Protein AF-0000000076551358 (afdb_homodimer)

InterPro domains:
  IPR003738 SOS response associated peptidase (SRAP) [PF02586] (1-193)
  IPR003738 SOS response associated peptidase (SRAP) [PTHR13604] (1-184)
  IPR036590 SOS response associated peptidase-like [G3DSA:3.90.1680.10] (1-202)
  IPR036590 SOS response associated peptidase-like [SSF143081] (2-194)

Secondary structure (DSSP, 8-state):
----EEE---HHHHHHHTT--S--TT-----EEEE-SSSEEEEEEE-TTS-EEEEEEEESEEEPPEEE-EEESTTTTTSHHHHHHHHH-EEEEEESEEEEE---SSS-PPEEEEE-TT-SSEEEEEEEEEEE-TTS-EEEEEEEEEE---HHHHTT-S-EE-EE-GGGHHHHHS--SS--GGG-PPPPGGG-EEEEE------------/----EEE---HHHHHHHTT--S--TT-----EEEE-SSSEEEEEEE-TTS-EEEEEEEESEEEPPEEE-EEESTTTTTSHHHHHHHHH-EEEEEESEEEEE---SSSSPPEEEEE-TT-SSEEEEEEEEEEE-TTS-EEEEEEEEEE---HHHHTT-S-EE-EE-GGGHHHHHS--SS--GGG-PPPPGGG-EEEEE------------

Structure (mmCIF, N/CA/C/O backbone):
data_AF-0000000076551358-model_v1
#
loop_
_entity.id
_entity.type
_entity.pdbx_description
1 polymer 'Abasic site processing protein'
#
loop_
_atom_site.group_PDB
_atom_site.id
_atom_site.type_symbol
_atom_site.label_atom_id
_atom_site.label_alt_id
_atom_site.label_comp_id
_atom_site.label_asym_id
_atom_site.label_entity_id
_atom_site.label_seq_id
_atom_site.pdbx_PDB_ins_code
_atom_site.Cartn_x
_atom_site.Cartn_y
_atom_site.Cartn_z
_atom_site.occupancy
_atom_site.B_iso_or_equiv
_atom_site.auth_seq_id
_atom_site.auth_comp_id
_atom_site.auth_asym_id
_atom_site.auth_atom_id
_atom_site.pdbx_PDB_model_num
ATOM 1 N N . MET A 1 1 ? -0.892 -8.273 -16.625 1 73.19 1 MET A N 1
ATOM 2 C CA . MET A 1 1 ? -0.91 -9.125 -15.438 1 73.19 1 MET A CA 1
ATOM 3 C C . MET A 1 1 ? -1.566 -10.469 -15.734 1 73.19 1 MET A C 1
ATOM 5 O O . MET A 1 1 ? -2.592 -10.523 -16.422 1 73.19 1 MET A O 1
ATOM 9 N N . CYS A 1 2 ? -0.805 -11.523 -15.5 1 85.31 2 CYS A N 1
ATOM 10 C CA . CYS A 1 2 ? -1.393 -12.844 -15.695 1 85.31 2 CYS A CA 1
ATOM 11 C C . CYS A 1 2 ? -2.547 -13.078 -14.734 1 85.31 2 CYS A C 1
ATOM 13 O O . CYS A 1 2 ? -2.332 -13.25 -13.531 1 85.31 2 CYS A O 1
ATOM 15 N N . GLY A 1 3 ? -3.76 -12.945 -15.273 1 94.19 3 GLY A N 1
ATOM 16 C CA . GLY A 1 3 ? -4.91 -13.047 -14.391 1 94.19 3 GLY A CA 1
ATOM 17 C C . GLY A 1 3 ? -5.852 -14.172 -14.766 1 94.19 3 GLY A C 1
ATOM 18 O O . GLY A 1 3 ? -6.977 -14.25 -14.258 1 94.19 3 GLY A O 1
ATOM 19 N N . ARG A 1 4 ? -5.441 -15.016 -15.727 1 96.62 4 ARG A N 1
ATOM 20 C CA . ARG A 1 4 ? -6.289 -16.109 -16.188 1 96.62 4 ARG A CA 1
ATOM 21 C C . ARG A 1 4 ? -5.449 -17.25 -16.75 1 96.62 4 ARG A C 1
ATOM 23 O O . ARG A 1 4 ? -4.516 -17.016 -17.531 1 96.62 4 ARG A O 1
ATOM 30 N N . TYR A 1 5 ? -5.746 -18.484 -16.344 1 97.94 5 TYR A N 1
ATOM 31 C CA . TYR A 1 5 ? -5.016 -19.609 -16.922 1 97.94 5 TYR A CA 1
ATOM 32 C C . TYR A 1 5 ? -5.871 -20.875 -16.906 1 97.94 5 TYR A C 1
ATOM 34 O O . TYR A 1 5 ? -6.996 -20.875 -16.406 1 97.94 5 TYR A O 1
ATOM 42 N N . ARG A 1 6 ? -5.422 -21.797 -17.641 1 97.81 6 ARG A N 1
ATOM 43 C CA . ARG A 1 6 ? -6.047 -23.109 -17.766 1 97.81 6 ARG A CA 1
ATOM 44 C C . ARG A 1 6 ? -5.184 -24.203 -17.141 1 97.81 6 ARG A C 1
ATOM 46 O O . ARG A 1 6 ? -3.959 -24.172 -17.266 1 97.81 6 ARG A O 1
ATOM 53 N N . ARG A 1 7 ? -5.816 -25.078 -16.484 1 97.62 7 ARG A N 1
ATOM 54 C CA . ARG A 1 7 ? -5.18 -26.266 -15.938 1 97.62 7 ARG A CA 1
ATOM 55 C C . ARG A 1 7 ? -6.016 -27.516 -16.219 1 97.62 7 ARG A C 1
ATOM 57 O O . ARG A 1 7 ? -6.996 -27.781 -15.523 1 97.62 7 ARG A O 1
ATOM 64 N N . ARG A 1 8 ? -5.609 -28.266 -17.109 1 95.75 8 ARG A N 1
ATOM 65 C CA . ARG A 1 8 ? -6.305 -29.5 -17.469 1 95.75 8 ARG A CA 1
ATOM 66 C C . ARG A 1 8 ? -5.602 -30.719 -16.891 1 95.75 8 ARG A C 1
ATOM 68 O O . ARG A 1 8 ? -6.203 -31.781 -16.766 1 95.75 8 ARG A O 1
ATOM 75 N N . SER A 1 9 ? -4.402 -30.547 -16.594 1 94.69 9 SER A N 1
ATOM 76 C CA . SER A 1 9 ? -3.615 -31.641 -16.016 1 94.69 9 SER A CA 1
ATOM 77 C C . SER A 1 9 ? -4.16 -32.062 -14.664 1 94.69 9 SER A C 1
ATOM 79 O O . SER A 1 9 ? -4.535 -31.219 -13.844 1 94.69 9 SER A O 1
ATOM 81 N N . ASP A 1 10 ? -4.273 -33.344 -14.461 1 90.25 10 ASP A N 1
ATOM 82 C CA . ASP A 1 10 ? -4.766 -33.844 -13.18 1 90.25 10 ASP A CA 1
ATOM 83 C C . ASP A 1 10 ? -3.627 -33.969 -12.172 1 90.25 10 ASP A C 1
ATOM 85 O O . ASP A 1 10 ? -2.486 -33.594 -12.461 1 90.25 10 ASP A O 1
ATOM 89 N N . LYS A 1 11 ? -3.979 -34.5 -10.992 1 90.69 11 LYS A N 1
ATOM 90 C CA . LYS A 1 11 ? -3.018 -34.562 -9.891 1 90.69 11 LYS A CA 1
ATOM 91 C C . LYS A 1 11 ? -1.837 -35.469 -10.234 1 90.69 11 LYS A C 1
ATOM 93 O O . LYS A 1 11 ? -0.705 -35.219 -9.82 1 90.69 11 LYS A O 1
ATOM 98 N N . GLN A 1 12 ? -2.088 -36.531 -10.938 1 90.31 12 GLN A N 1
ATOM 99 C CA . GLN A 1 12 ? -1.005 -37.469 -11.297 1 90.31 12 GLN A CA 1
ATOM 100 C C . GLN A 1 12 ? -0.031 -36.812 -12.266 1 90.31 12 GLN A C 1
ATOM 102 O O . GLN A 1 12 ? 1.186 -36.906 -12.102 1 90.31 12 GLN A O 1
ATOM 107 N N . ARG A 1 13 ? -0.586 -36.188 -13.266 1 93.56 13 ARG A N 1
ATOM 108 C CA . ARG A 1 13 ? 0.252 -35.5 -14.25 1 93.56 13 ARG A CA 1
ATOM 109 C C . ARG A 1 13 ? 1.062 -34.406 -13.594 1 93.56 13 ARG A C 1
ATOM 111 O O . ARG A 1 13 ? 2.242 -34.219 -13.906 1 93.56 13 ARG A O 1
ATOM 118 N N . ILE A 1 14 ? 0.472 -33.656 -12.758 1 94.94 14 ILE A N 1
ATOM 119 C CA . ILE A 1 14 ? 1.146 -32.594 -12.047 1 94.94 14 ILE A CA 1
ATOM 120 C C . ILE A 1 14 ? 2.268 -33.156 -11.188 1 94.94 14 ILE A C 1
ATOM 122 O O . ILE A 1 14 ? 3.383 -32.656 -11.172 1 94.94 14 ILE A O 1
ATOM 126 N N . ALA A 1 15 ? 1.987 -34.25 -10.461 1 93.44 15 ALA A N 1
ATOM 127 C CA . ALA A 1 15 ? 2.998 -34.875 -9.617 1 93.44 15 ALA A CA 1
ATOM 128 C C . ALA A 1 15 ? 4.199 -35.312 -10.445 1 93.44 15 ALA A C 1
ATOM 130 O O . ALA A 1 15 ? 5.348 -35.156 -10.023 1 93.44 15 ALA A O 1
ATOM 131 N N . GLU A 1 16 ? 3.926 -35.875 -11.555 1 93.94 16 GLU A N 1
ATOM 132 C CA . GLU A 1 16 ? 4.992 -36.344 -12.438 1 93.94 16 GLU A CA 1
ATOM 133 C C . GLU A 1 16 ? 5.801 -35.188 -13 1 93.94 16 GLU A C 1
ATOM 135 O O . GLU A 1 16 ? 7.031 -35.219 -12.977 1 93.94 16 GLU A O 1
ATOM 140 N N . ALA A 1 17 ? 5.164 -34.219 -13.445 1 95.62 17 ALA A N 1
ATOM 141 C CA . ALA A 1 17 ? 5.809 -33.094 -14.109 1 95.62 17 ALA A CA 1
ATOM 142 C C . ALA A 1 17 ? 6.73 -32.344 -13.148 1 95.62 17 ALA A C 1
ATOM 144 O O . ALA A 1 17 ? 7.793 -31.859 -13.547 1 95.62 17 ALA A O 1
ATOM 145 N N . PHE A 1 18 ? 6.309 -32.281 -11.891 1 96.69 18 PHE A N 1
ATOM 146 C CA . PHE A 1 18 ? 7.043 -31.422 -10.969 1 96.69 18 PHE A CA 1
ATOM 147 C C . PHE A 1 18 ? 7.688 -32.25 -9.859 1 96.69 18 PHE A C 1
ATOM 149 O O . PHE A 1 18 ? 8.102 -31.703 -8.836 1 96.69 18 PHE A O 1
ATOM 156 N N . GLN A 1 19 ? 7.688 -33.531 -10.039 1 93.06 19 GLN A N 1
ATOM 157 C CA . GLN A 1 19 ? 8.406 -34.469 -9.18 1 93.06 19 GLN A CA 1
ATOM 158 C C . GLN A 1 19 ? 7.945 -34.375 -7.73 1 93.06 19 GLN A C 1
ATOM 160 O O . GLN A 1 19 ? 8.766 -34.219 -6.82 1 93.06 19 GLN A O 1
ATOM 165 N N . VAL A 1 20 ? 6.66 -34.344 -7.602 1 92.62 20 VAL A N 1
ATOM 166 C CA . VAL A 1 20 ? 6.059 -34.312 -6.273 1 92.62 20 VAL A CA 1
ATOM 167 C C . VAL A 1 20 ? 6.129 -35.688 -5.625 1 92.62 20 VAL A C 1
ATOM 169 O O . VAL A 1 20 ? 5.809 -36.688 -6.262 1 92.62 20 VAL A O 1
ATOM 172 N N . ARG A 1 21 ? 6.477 -35.75 -4.41 1 79.25 21 ARG A N 1
ATOM 173 C CA . ARG A 1 21 ? 6.715 -37 -3.715 1 79.25 21 ARG A CA 1
ATOM 174 C C . ARG A 1 21 ? 5.637 -37.281 -2.67 1 79.25 21 ARG A C 1
ATOM 176 O O . ARG A 1 21 ? 5.492 -38.406 -2.189 1 79.25 21 ARG A O 1
ATOM 183 N N . ALA A 1 22 ? 4.844 -36.219 -2.35 1 68.88 22 ALA A N 1
ATOM 184 C CA . ALA A 1 22 ? 3.977 -36.406 -1.186 1 68.88 22 ALA A CA 1
ATOM 185 C C . ALA A 1 22 ? 2.605 -35.781 -1.434 1 68.88 22 ALA A C 1
ATOM 187 O O . ALA A 1 22 ? 2.453 -34.906 -2.307 1 68.88 22 ALA A O 1
ATOM 188 N N . ASN A 1 23 ? 1.59 -36.219 -0.643 1 67.94 23 ASN A N 1
ATOM 189 C CA . ASN A 1 23 ? 0.281 -35.625 -0.383 1 67.94 23 ASN A CA 1
ATOM 190 C C . ASN A 1 23 ? -0.599 -35.656 -1.629 1 67.94 23 ASN A C 1
ATOM 192 O O . ASN A 1 23 ? -1.36 -34.719 -1.87 1 67.94 23 ASN A O 1
ATOM 196 N N . LEU A 1 24 ? -0.446 -36.625 -2.496 1 77 24 LEU A N 1
ATOM 197 C CA . LEU A 1 24 ? -1.26 -36.656 -3.707 1 77 24 LEU A CA 1
ATOM 198 C C . LEU A 1 24 ? -2.633 -37.25 -3.424 1 77 24 LEU A C 1
ATOM 200 O O . LEU A 1 24 ? -3.629 -36.844 -4.027 1 77 24 LEU A O 1
ATOM 204 N N . ASP A 1 25 ? -2.633 -38.094 -2.502 1 76.69 25 ASP A N 1
ATOM 205 C CA . ASP A 1 25 ? -3.848 -38.875 -2.271 1 76.69 25 ASP A CA 1
ATOM 206 C C . ASP A 1 25 ? -4.969 -38 -1.727 1 76.69 25 ASP A C 1
ATOM 208 O O . ASP A 1 25 ? -6.141 -38.188 -2.059 1 76.69 25 ASP A O 1
ATOM 212 N N . ASP A 1 26 ? -4.664 -37.031 -0.968 1 77.88 26 ASP A N 1
ATOM 213 C CA . ASP A 1 26 ? -5.684 -36.219 -0.303 1 77.88 26 ASP A CA 1
ATOM 214 C C . ASP A 1 26 ? -6.078 -35 -1.16 1 77.88 26 ASP A C 1
ATOM 216 O O . ASP A 1 26 ? -6.977 -34.25 -0.793 1 77.88 26 ASP A O 1
ATOM 220 N N . LEU A 1 27 ? -5.5 -34.969 -2.254 1 83.69 27 LEU A N 1
ATOM 221 C CA . LEU A 1 27 ? -5.746 -33.812 -3.096 1 83.69 27 LEU A CA 1
ATOM 222 C C . LEU A 1 27 ? -6.832 -34.094 -4.125 1 83.69 27 LEU A C 1
ATOM 224 O O . LEU A 1 27 ? -6.801 -35.125 -4.793 1 83.69 27 LEU A O 1
ATOM 228 N N . ASN A 1 28 ? -7.867 -33.188 -4.078 1 84.25 28 ASN A N 1
ATOM 229 C CA . ASN A 1 28 ? -8.938 -33.312 -5.062 1 84.25 28 ASN A CA 1
ATOM 230 C C . ASN A 1 28 ? -9.188 -31.984 -5.777 1 84.25 28 ASN A C 1
ATOM 232 O O . ASN A 1 28 ? -9.539 -31 -5.145 1 84.25 28 ASN A O 1
ATOM 236 N N . PHE A 1 29 ? -8.875 -32.062 -7.027 1 87.81 29 PHE A N 1
ATOM 237 C CA . PHE A 1 29 ? -9.227 -30.938 -7.895 1 87.81 29 PHE A CA 1
ATOM 238 C C . PHE A 1 29 ? -9.484 -31.422 -9.32 1 87.81 29 PHE A C 1
ATOM 240 O O . PHE A 1 29 ? -8.945 -32.438 -9.742 1 87.81 29 PHE A O 1
ATOM 247 N N . SER A 1 30 ? -10.336 -30.719 -9.977 1 89.19 30 SER A N 1
ATOM 248 C CA . SER A 1 30 ? -10.703 -31.062 -11.352 1 89.19 30 SER A CA 1
ATOM 249 C C . SER A 1 30 ? -10.039 -30.109 -12.344 1 89.19 30 SER A C 1
ATOM 251 O O . SER A 1 30 ? -9.531 -29.062 -11.961 1 89.19 30 SER A O 1
ATOM 253 N N . ALA A 1 31 ? -10.07 -30.688 -13.586 1 92.88 31 ALA A N 1
ATOM 254 C CA . ALA A 1 31 ? -9.617 -29.812 -14.672 1 92.88 31 ALA A CA 1
ATOM 255 C C . ALA A 1 31 ? -10.43 -28.531 -14.727 1 92.88 31 ALA A C 1
ATOM 257 O O . ALA A 1 31 ? -11.641 -28.547 -14.523 1 92.88 31 ALA A O 1
ATOM 258 N N . GLU A 1 32 ? -9.734 -27.438 -14.914 1 95.38 32 GLU A N 1
ATOM 259 C CA . GLU A 1 32 ? -10.391 -26.141 -15.047 1 95.38 32 GLU A CA 1
ATOM 260 C C . GLU A 1 32 ? -9.867 -25.375 -16.266 1 95.38 32 GLU A C 1
ATOM 262 O O . GLU A 1 32 ? -8.656 -25.203 -16.406 1 95.38 32 GLU A O 1
ATOM 267 N N . ASP A 1 33 ? -10.805 -24.891 -17.062 1 94.69 33 ASP A N 1
ATOM 268 C CA . ASP A 1 33 ? -10.438 -24.266 -18.328 1 94.69 33 ASP A CA 1
ATOM 269 C C . ASP A 1 33 ? -10.312 -22.75 -18.172 1 94.69 33 ASP A C 1
ATOM 271 O O . ASP A 1 33 ? -9.766 -22.078 -19.062 1 94.69 33 ASP A O 1
ATOM 275 N N . ASP A 1 34 ? -10.805 -22.266 -17.125 1 95.31 34 ASP A N 1
ATOM 276 C CA . ASP A 1 34 ? -10.867 -20.812 -16.938 1 95.31 34 ASP A CA 1
ATOM 277 C C . ASP A 1 34 ? -10.664 -20.438 -15.469 1 95.31 34 ASP A C 1
ATOM 279 O O . ASP A 1 34 ? -11.617 -20.109 -14.766 1 95.31 34 ASP A O 1
ATOM 283 N N . ILE A 1 35 ? -9.438 -20.469 -15.125 1 97.56 35 ILE A N 1
ATOM 284 C CA . ILE A 1 35 ? -9.094 -20.203 -13.727 1 97.56 35 ILE A CA 1
ATOM 285 C C . ILE A 1 35 ? -8.812 -18.719 -13.539 1 97.56 35 ILE A C 1
ATOM 287 O O . ILE A 1 35 ? -8.07 -18.109 -14.32 1 97.56 35 ILE A O 1
ATOM 291 N N . THR A 1 36 ? -9.406 -18.109 -12.516 1 97.88 36 THR A N 1
ATOM 292 C CA . THR A 1 36 ? -9.258 -16.688 -12.211 1 97.88 36 THR A CA 1
ATOM 293 C C . THR A 1 36 ? -8.695 -16.5 -10.805 1 97.88 36 THR A C 1
ATOM 295 O O . THR A 1 36 ? -8.797 -17.391 -9.961 1 97.88 36 THR A O 1
ATOM 298 N N . PRO A 1 37 ? -8.055 -15.352 -10.578 1 97.75 37 PRO A N 1
ATOM 299 C CA . PRO A 1 37 ? -7.727 -15.023 -9.195 1 97.75 37 PRO A CA 1
ATOM 300 C C . PRO A 1 37 ? -8.938 -15.102 -8.266 1 97.75 37 PRO A C 1
ATOM 302 O O . PRO A 1 37 ? -10.07 -14.93 -8.711 1 97.75 37 PRO A O 1
ATOM 305 N N . GLY A 1 38 ? -8.656 -15.328 -6.992 1 96.5 38 GLY A N 1
ATOM 306 C CA . GLY A 1 38 ? -9.75 -15.453 -6.039 1 96.5 38 GLY A CA 1
ATOM 307 C C . GLY A 1 38 ? -10.273 -16.859 -5.914 1 96.5 38 GLY A C 1
ATOM 308 O O . GLY A 1 38 ? -11.406 -17.078 -5.469 1 96.5 38 GLY A O 1
ATOM 309 N N . SER A 1 39 ? -9.57 -17.797 -6.391 1 96.69 39 SER A N 1
ATOM 310 C CA . SER A 1 39 ? -9.93 -19.219 -6.289 1 96.69 39 SER A CA 1
ATOM 311 C C . SER A 1 39 ? -8.789 -20.031 -5.684 1 96.69 39 SER A C 1
ATOM 313 O O . SER A 1 39 ? -7.645 -19.578 -5.66 1 96.69 39 SER A O 1
ATOM 315 N N . PHE A 1 40 ? -9.125 -21.219 -5.156 1 96.75 40 PHE A N 1
ATOM 316 C CA . PHE A 1 40 ? -8.117 -22.141 -4.656 1 96.75 40 PHE A CA 1
ATOM 317 C C . PHE A 1 40 ? -7.59 -23.031 -5.781 1 96.75 40 PHE A C 1
ATOM 319 O O . PHE A 1 40 ? -8.375 -23.609 -6.539 1 96.75 40 PHE A O 1
ATOM 326 N N . GLN A 1 41 ? -6.312 -23.078 -5.859 1 97.31 41 GLN A N 1
ATOM 327 C CA . GLN A 1 41 ? -5.684 -23.859 -6.918 1 97.31 41 GLN A CA 1
ATOM 328 C C . GLN A 1 41 ? -4.543 -24.719 -6.371 1 97.31 41 GLN A C 1
ATOM 330 O O . GLN A 1 41 ? -3.93 -24.375 -5.359 1 97.31 41 GLN A O 1
ATOM 335 N N . PRO A 1 42 ? -4.281 -25.875 -7.02 1 96.94 42 PRO A N 1
ATOM 336 C CA . PRO A 1 42 ? -3.137 -26.672 -6.57 1 96.94 42 PRO A CA 1
ATOM 337 C C . PRO A 1 42 ? -1.801 -25.969 -6.812 1 96.94 42 PRO A C 1
ATOM 339 O O . PRO A 1 42 ? -1.551 -25.469 -7.914 1 96.94 42 PRO A O 1
ATOM 342 N N . VAL A 1 43 ? -0.949 -25.922 -5.793 1 97.81 43 VAL A N 1
ATOM 343 C CA . VAL A 1 43 ? 0.359 -25.266 -5.812 1 97.81 43 VAL A CA 1
ATOM 344 C C . VAL A 1 43 ? 1.426 -26.25 -5.324 1 97.81 43 VAL A C 1
ATOM 346 O O . VAL A 1 43 ? 1.229 -26.938 -4.324 1 97.81 43 VAL A O 1
ATOM 349 N N . VAL A 1 44 ? 2.459 -26.375 -6.074 1 97.75 44 VAL A N 1
ATOM 350 C CA . VAL A 1 44 ? 3.588 -27.203 -5.676 1 97.75 44 VAL A CA 1
ATOM 351 C C . VAL A 1 44 ? 4.547 -26.391 -4.809 1 97.75 44 VAL A C 1
ATOM 353 O O . VAL A 1 44 ? 4.965 -25.297 -5.191 1 97.75 44 VAL A O 1
ATOM 356 N N . PHE A 1 45 ? 4.887 -26.859 -3.682 1 97.06 45 PHE A N 1
ATOM 357 C CA . PHE A 1 45 ? 5.734 -26.156 -2.729 1 97.06 45 PHE A CA 1
ATOM 358 C C . PHE A 1 45 ? 6.574 -27.141 -1.919 1 97.06 45 PHE A C 1
ATOM 360 O O . PHE A 1 45 ? 6.426 -28.344 -2.064 1 97.06 45 PHE A O 1
ATOM 367 N N . THR A 1 46 ? 7.52 -26.594 -1.146 1 95.56 46 THR A N 1
ATOM 368 C CA . THR A 1 46 ? 8.289 -27.422 -0.218 1 95.56 46 THR A CA 1
ATOM 369 C C . THR A 1 46 ? 7.633 -27.438 1.159 1 95.56 46 THR A C 1
ATOM 371 O O . THR A 1 46 ? 7.438 -26.391 1.776 1 95.56 46 THR A O 1
ATOM 374 N N . ASN A 1 47 ? 7.305 -28.625 1.595 1 92.94 47 ASN A N 1
ATOM 375 C CA . ASN A 1 47 ? 6.664 -28.734 2.902 1 92.94 47 ASN A CA 1
ATOM 376 C C . ASN A 1 47 ? 7.684 -28.656 4.035 1 92.94 47 ASN A C 1
ATOM 378 O O . ASN A 1 47 ? 8.875 -28.453 3.791 1 92.94 47 ASN A O 1
ATOM 382 N N . ASP A 1 48 ? 7.23 -28.797 5.242 1 90.94 48 ASP A N 1
ATOM 383 C CA . ASP A 1 48 ? 8.078 -28.641 6.422 1 90.94 48 ASP A CA 1
ATOM 384 C C . ASP A 1 48 ? 9.164 -29.703 6.469 1 90.94 48 ASP A C 1
ATOM 386 O O . ASP A 1 48 ? 10.211 -29.516 7.09 1 90.94 48 ASP A O 1
ATOM 390 N N . GLU A 1 49 ? 8.93 -30.859 5.82 1 90.12 49 GLU A N 1
ATOM 391 C CA . GLU A 1 49 ? 9.883 -31.953 5.809 1 90.12 49 GLU A CA 1
ATOM 392 C C . GLU A 1 49 ? 10.914 -31.766 4.699 1 90.12 49 GLU A C 1
ATOM 394 O O . GLU A 1 49 ? 11.852 -32.562 4.582 1 90.12 49 GLU A O 1
ATOM 399 N N . GLY A 1 50 ? 10.734 -30.797 3.891 1 91 50 GLY A N 1
ATOM 400 C CA . GLY A 1 50 ? 11.68 -30.516 2.822 1 91 50 GLY A CA 1
ATOM 401 C C . GLY A 1 50 ? 11.32 -31.188 1.516 1 91 50 GLY A C 1
ATOM 402 O O . GLY A 1 50 ? 12.102 -31.156 0.56 1 91 50 GLY A O 1
ATOM 403 N N . ASP A 1 51 ? 10.117 -31.828 1.496 1 92.56 51 ASP A N 1
ATOM 404 C CA . ASP A 1 51 ? 9.68 -32.531 0.296 1 92.56 51 ASP A CA 1
ATOM 405 C C . ASP A 1 51 ? 8.773 -31.656 -0.557 1 92.56 51 ASP A C 1
ATOM 407 O O . ASP A 1 51 ? 8.008 -30.844 -0.027 1 92.56 51 ASP A O 1
ATOM 411 N N . ARG A 1 52 ? 8.875 -31.891 -1.857 1 94.44 52 ARG A N 1
ATOM 412 C CA . ARG A 1 52 ? 7.895 -31.25 -2.732 1 94.44 52 ARG A CA 1
ATOM 413 C C . ARG A 1 52 ? 6.504 -31.828 -2.512 1 94.44 52 ARG A C 1
ATOM 415 O O . ARG A 1 52 ? 6.328 -33.062 -2.479 1 94.44 52 ARG A O 1
ATOM 422 N N . SER A 1 53 ? 5.648 -30.969 -2.314 1 94.88 53 SER A N 1
ATOM 423 C CA . SER A 1 53 ? 4.262 -31.328 -2.047 1 94.88 53 SER A CA 1
ATOM 424 C C . SER A 1 53 ? 3.301 -30.438 -2.816 1 94.88 53 SER A C 1
ATOM 426 O O . SER A 1 53 ? 3.727 -29.469 -3.465 1 94.88 53 SER A O 1
ATOM 428 N N . VAL A 1 54 ? 2.002 -30.875 -2.854 1 95.62 54 VAL A N 1
ATOM 429 C CA . VAL A 1 54 ? 0.96 -30.078 -3.49 1 95.62 54 VAL A CA 1
ATOM 430 C C . VAL A 1 54 ? -0.136 -29.75 -2.477 1 95.62 54 VAL A C 1
ATOM 432 O O . VAL A 1 54 ? -0.538 -30.625 -1.692 1 95.62 54 VAL A O 1
ATOM 435 N N . GLU A 1 55 ? -0.562 -28.547 -2.467 1 94.81 55 GLU A N 1
ATOM 436 C CA . GLU A 1 55 ? -1.688 -28.109 -1.648 1 94.81 55 GLU A CA 1
ATOM 437 C C . GLU A 1 55 ? -2.521 -27.062 -2.373 1 94.81 55 GLU A C 1
ATOM 439 O O . GLU A 1 55 ? -2.014 -26.344 -3.244 1 94.81 55 GLU A O 1
ATOM 444 N N . LEU A 1 56 ? -3.801 -27.094 -2.021 1 96.19 56 LEU A N 1
ATOM 445 C CA . LEU A 1 56 ? -4.641 -26.031 -2.547 1 96.19 56 LEU A CA 1
ATOM 446 C C . LEU A 1 56 ? -4.371 -24.719 -1.819 1 96.19 56 LEU A C 1
ATOM 448 O O . LEU A 1 56 ? -4.406 -24.672 -0.588 1 96.19 56 LEU A O 1
ATOM 452 N N . MET A 1 57 ? -4.035 -23.688 -2.578 1 97.62 57 MET A N 1
ATOM 453 C CA . MET A 1 57 ? -3.793 -22.359 -2.02 1 97.62 57 MET A CA 1
ATOM 454 C C . MET A 1 57 ? -4.656 -21.312 -2.711 1 97.62 57 MET A C 1
ATOM 456 O O . MET A 1 57 ? -5.012 -21.469 -3.881 1 97.62 57 MET A O 1
ATOM 460 N N . TYR A 1 58 ? -5.023 -20.328 -1.918 1 98 58 TYR A N 1
ATOM 461 C CA . TYR A 1 58 ? -5.805 -19.219 -2.451 1 98 58 TYR A CA 1
ATOM 462 C C . TYR A 1 58 ? -4.953 -18.328 -3.344 1 98 58 TYR A C 1
ATOM 464 O O . TYR A 1 58 ? -3.889 -17.875 -2.93 1 98 58 TYR A O 1
ATOM 472 N N . TRP A 1 59 ? -5.438 -18.094 -4.531 1 98.5 59 TRP A N 1
ATOM 473 C CA . TRP A 1 59 ? -4.684 -17.266 -5.465 1 98.5 59 TRP A CA 1
ATOM 474 C C . TRP A 1 59 ? -5.098 -15.797 -5.344 1 98.5 59 TRP A C 1
ATOM 476 O O . TRP A 1 59 ? -6.133 -15.391 -5.883 1 98.5 59 TRP A O 1
ATOM 486 N N . GLY A 1 60 ? -4.188 -15.039 -4.715 1 97.75 60 GLY A N 1
ATOM 487 C CA . GLY A 1 60 ? -4.441 -13.617 -4.578 1 97.75 60 GLY A CA 1
ATOM 488 C C . GLY A 1 60 ? -4.398 -13.133 -3.139 1 97.75 60 GLY A C 1
ATOM 489 O O . GLY A 1 60 ? -4.965 -13.773 -2.25 1 97.75 60 GLY A O 1
ATOM 490 N N . PHE A 1 61 ? -3.748 -12.102 -2.869 1 96.38 61 PHE A N 1
ATOM 491 C CA . PHE A 1 61 ? -3.607 -11.461 -1.565 1 96.38 61 PHE A CA 1
ATOM 492 C C . PHE A 1 61 ? -4.539 -10.266 -1.446 1 96.38 61 PHE A C 1
ATOM 494 O O . PHE A 1 61 ? -4.523 -9.367 -2.297 1 96.38 61 PHE A O 1
ATOM 501 N N . THR A 1 62 ? -5.262 -10.25 -0.393 1 94.62 62 THR A N 1
ATOM 502 C CA . THR A 1 62 ? -6.047 -9.062 -0.07 1 94.62 62 THR A CA 1
ATOM 503 C C . THR A 1 62 ? -5.387 -8.258 1.048 1 94.62 62 THR A C 1
ATOM 505 O O . THR A 1 62 ? -5.223 -8.758 2.162 1 94.62 62 THR A O 1
ATOM 508 N N . PHE A 1 63 ? -5.047 -7.105 0.699 1 92.06 63 PHE A N 1
ATOM 509 C CA . PHE A 1 63 ? -4.477 -6.207 1.696 1 92.06 63 PHE A CA 1
ATOM 510 C C . PHE A 1 63 ? -5.559 -5.32 2.307 1 92.06 63 PHE A C 1
ATOM 512 O O . PHE A 1 63 ? -6.445 -4.844 1.599 1 92.06 63 PHE A O 1
ATOM 519 N N . PRO A 1 64 ? -5.492 -5.18 3.586 1 88.5 64 PRO A N 1
ATOM 520 C CA . PRO A 1 64 ? -6.527 -4.383 4.254 1 88.5 64 PRO A CA 1
ATOM 521 C C . PRO A 1 64 ? -6.473 -2.906 3.869 1 88.5 64 PRO A C 1
ATOM 523 O O . PRO A 1 64 ? -5.465 -2.439 3.33 1 88.5 64 PRO A O 1
ATOM 526 N N . GLN A 1 65 ? -7.652 -2.33 4.121 1 90.38 65 GLN A N 1
ATOM 527 C CA . GLN A 1 65 ? -7.691 -0.875 4.02 1 90.38 65 GLN A CA 1
ATOM 528 C C . GLN A 1 65 ? -6.672 -0.231 4.957 1 90.38 65 GLN A C 1
ATOM 530 O O . GLN A 1 65 ? -6.477 -0.694 6.082 1 90.38 65 GLN A O 1
ATOM 535 N N . ARG A 1 66 ? -6.047 0.789 4.449 1 91.06 66 ARG A N 1
ATOM 536 C CA . ARG A 1 66 ? -5.051 1.484 5.258 1 91.06 66 ARG A CA 1
ATOM 537 C C . ARG A 1 66 ? -5.438 2.945 5.469 1 91.06 66 ARG A C 1
ATOM 539 O O . ARG A 1 66 ? -5.879 3.615 4.531 1 91.06 66 ARG A O 1
ATOM 546 N N . PHE A 1 67 ? -5.387 3.359 6.676 1 94.06 67 PHE A N 1
ATOM 547 C CA . PHE A 1 67 ? -5.57 4.754 7.051 1 94.06 67 PHE A CA 1
ATOM 548 C C . PHE A 1 67 ? -4.254 5.375 7.5 1 94.06 67 PHE A C 1
ATOM 550 O O . PHE A 1 67 ? -3.615 4.879 8.43 1 94.06 67 PHE A O 1
ATOM 557 N N . THR A 1 68 ? -3.781 6.348 6.734 1 95.12 68 THR A N 1
ATOM 558 C CA . THR A 1 68 ? -2.543 7.023 7.109 1 95.12 68 THR A CA 1
ATOM 559 C C . THR A 1 68 ? -2.76 8.531 7.219 1 95.12 68 THR A C 1
ATOM 561 O O . THR A 1 68 ? -3.482 9.117 6.414 1 95.12 68 THR A O 1
ATOM 564 N N . PHE A 1 69 ? -2.162 9.086 8.258 1 97.69 69 PHE A N 1
ATOM 565 C CA . PHE A 1 69 ? -2.369 10.5 8.516 1 97.69 69 PHE A CA 1
ATOM 566 C C . PHE A 1 69 ? -1.037 11.234 8.609 1 97.69 69 PHE A C 1
ATOM 568 O O . PHE A 1 69 ? -1.005 12.453 8.812 1 97.69 69 PHE A O 1
ATOM 575 N N . ASN A 1 70 ? 0.019 10.539 8.484 1 97.25 70 ASN A N 1
ATOM 576 C CA . ASN A 1 70 ? 1.372 11.078 8.406 1 97.25 70 ASN A CA 1
ATOM 577 C C . ASN A 1 70 ? 2.098 10.594 7.156 1 97.25 70 ASN A C 1
ATOM 579 O O . ASN A 1 70 ? 1.783 9.523 6.625 1 97.25 70 ASN A O 1
ATOM 583 N N . THR A 1 71 ? 2.945 11.375 6.652 1 96.38 71 THR A N 1
ATOM 584 C CA . THR A 1 71 ? 3.879 11 5.594 1 96.38 71 THR A CA 1
ATOM 585 C C . THR A 1 71 ? 5.316 11.289 6.012 1 96.38 71 THR A C 1
ATOM 587 O O . THR A 1 71 ? 5.594 12.32 6.629 1 96.38 71 THR A O 1
ATOM 590 N N . ARG A 1 72 ? 6.191 10.359 5.684 1 94.94 72 ARG A N 1
ATOM 591 C CA . ARG A 1 72 ? 7.586 10.5 6.098 1 94.94 72 ARG A CA 1
ATOM 592 C C . ARG A 1 72 ? 8.352 11.414 5.145 1 94.94 72 ARG A C 1
ATOM 594 O O . ARG A 1 72 ? 8.188 11.328 3.928 1 94.94 72 ARG A O 1
ATOM 601 N N . SER A 1 73 ? 9.133 12.18 5.781 1 95.5 73 SER A N 1
ATOM 602 C CA . SER A 1 73 ? 10.008 13.016 4.965 1 95.5 73 SER A CA 1
ATOM 603 C C . SER A 1 73 ? 11.047 12.172 4.227 1 95.5 73 SER A C 1
ATOM 605 O O . SER A 1 73 ? 11.461 12.516 3.119 1 95.5 73 SER A O 1
ATOM 607 N N . ASP A 1 74 ? 11.367 11.016 4.914 1 89.69 74 ASP A N 1
ATOM 608 C CA . ASP A 1 74 ? 12.336 10.102 4.328 1 89.69 74 ASP A CA 1
ATOM 609 C C . ASP A 1 74 ? 11.789 9.453 3.057 1 89.69 74 ASP A C 1
ATOM 611 O O . ASP A 1 74 ? 10.82 8.695 3.109 1 89.69 74 ASP A O 1
ATOM 615 N N . GLY A 1 75 ? 12.211 9.914 1.905 1 85.81 75 GLY A N 1
ATOM 616 C CA . GLY A 1 75 ? 11.781 9.297 0.659 1 85.81 75 GLY A CA 1
ATOM 617 C C . GLY A 1 75 ? 10.477 9.867 0.129 1 85.81 75 GLY A C 1
ATOM 618 O O . GLY A 1 75 ? 9.758 9.195 -0.614 1 85.81 75 GLY A O 1
ATOM 619 N N . ILE A 1 76 ? 10.039 10.992 0.619 1 93 76 ILE A N 1
ATOM 620 C CA . ILE A 1 76 ? 8.766 11.586 0.234 1 93 76 ILE A CA 1
ATOM 621 C C . ILE A 1 76 ? 8.703 11.734 -1.284 1 93 76 ILE A C 1
ATOM 623 O O . ILE A 1 76 ? 7.617 11.727 -1.87 1 93 76 ILE A O 1
ATOM 627 N N . LEU A 1 77 ? 9.82 11.711 -1.947 1 91.75 77 LEU A N 1
ATOM 628 C CA . LEU A 1 77 ? 9.852 11.859 -3.398 1 91.75 77 LEU A CA 1
ATOM 629 C C . LEU A 1 77 ? 9.812 10.5 -4.086 1 91.75 77 LEU A C 1
ATOM 631 O O . LEU A 1 77 ? 9.758 10.422 -5.316 1 91.75 77 LEU A O 1
ATOM 635 N N . LYS A 1 78 ? 9.758 9.398 -3.35 1 85.31 78 LYS A N 1
ATOM 636 C CA . LYS A 1 78 ? 9.82 8.047 -3.914 1 85.31 78 LYS A CA 1
ATOM 637 C C . LYS A 1 78 ? 8.422 7.488 -4.152 1 85.31 78 LYS A C 1
ATOM 639 O O . LYS A 1 78 ? 8.258 6.516 -4.895 1 85.31 78 LYS A O 1
ATOM 644 N N . THR A 1 79 ? 7.465 7.949 -3.523 1 78.62 79 THR A N 1
ATOM 645 C CA . THR A 1 79 ? 6.105 7.449 -3.666 1 78.62 79 THR A CA 1
ATOM 646 C C . THR A 1 79 ? 5.273 8.383 -4.539 1 78.62 79 THR A C 1
ATOM 648 O O . THR A 1 79 ? 5.359 9.609 -4.406 1 78.62 79 THR A O 1
ATOM 651 N N . GLY A 1 80 ? 4.465 7.832 -5.402 1 84.19 80 GLY A N 1
ATOM 652 C CA . GLY A 1 80 ? 3.768 8.641 -6.391 1 84.19 80 GLY A CA 1
ATOM 653 C C . GLY A 1 80 ? 2.838 9.664 -5.77 1 84.19 80 GLY A C 1
ATOM 654 O O . GLY A 1 80 ? 2.906 10.852 -6.098 1 84.19 80 GLY A O 1
ATOM 655 N N . LEU A 1 81 ? 1.994 9.258 -4.816 1 88.75 81 LEU A N 1
ATOM 656 C CA . LEU A 1 81 ? 1.039 10.18 -4.207 1 88.75 81 LEU A CA 1
ATOM 657 C C . LEU A 1 81 ? 1.76 11.266 -3.416 1 88.75 81 LEU A C 1
ATOM 659 O O . LEU A 1 81 ? 1.489 12.453 -3.598 1 88.75 81 LEU A O 1
ATOM 663 N N . TRP A 1 82 ? 2.707 10.898 -2.562 1 94.44 82 TRP A N 1
ATOM 664 C CA . TRP A 1 82 ? 3.357 11.844 -1.659 1 94.44 82 TRP A CA 1
ATOM 665 C C . TRP A 1 82 ? 4.32 12.75 -2.418 1 94.44 82 TRP A C 1
ATOM 667 O O . TRP A 1 82 ? 4.465 13.93 -2.092 1 94.44 82 TRP A O 1
ATOM 677 N N . LYS A 1 83 ? 4.902 12.18 -3.449 1 94.06 83 LYS A N 1
ATOM 678 C CA . LYS A 1 83 ? 5.766 13 -4.293 1 94.06 83 LYS A CA 1
ATOM 679 C C . LYS A 1 83 ? 4.98 14.133 -4.945 1 94.06 83 LYS A C 1
ATOM 681 O O . LYS A 1 83 ? 5.336 15.305 -4.805 1 94.06 83 LYS A O 1
ATOM 686 N N . THR A 1 84 ? 3.914 13.773 -5.617 1 94.25 84 THR A N 1
ATOM 687 C CA . THR A 1 84 ? 3.121 14.766 -6.336 1 94.25 84 THR A CA 1
ATOM 688 C C . THR A 1 84 ? 2.514 15.781 -5.371 1 94.25 84 THR A C 1
ATOM 690 O O . THR A 1 84 ? 2.535 16.984 -5.629 1 94.25 84 THR A O 1
ATOM 693 N N . SER A 1 85 ? 1.957 15.297 -4.262 1 95.56 85 SER A N 1
ATOM 694 C CA . SER A 1 85 ? 1.356 16.172 -3.266 1 95.56 85 SER A CA 1
ATOM 695 C C . SER A 1 85 ? 2.391 17.141 -2.684 1 95.56 85 SER A C 1
ATOM 697 O O . SER A 1 85 ? 2.117 18.328 -2.525 1 95.56 85 SER A O 1
ATOM 699 N N . PHE A 1 86 ? 3.578 16.641 -2.402 1 96.44 86 PHE A N 1
ATOM 700 C CA . PHE A 1 86 ? 4.629 17.484 -1.836 1 96.44 86 PHE A CA 1
ATOM 701 C C . PHE A 1 86 ? 5.09 18.531 -2.844 1 96.44 86 PHE A C 1
ATOM 703 O O . PHE A 1 86 ? 5.312 19.688 -2.484 1 96.44 86 PHE A O 1
ATOM 710 N N . GLU A 1 87 ? 5.184 18.094 -4.012 1 95 87 GLU A N 1
ATOM 711 C CA . GLU A 1 87 ? 5.672 19 -5.055 1 95 87 GLU A CA 1
ATOM 712 C C . GLU A 1 87 ? 4.668 20.109 -5.34 1 95 87 GLU A C 1
ATOM 714 O O . GLU A 1 87 ? 5.055 21.25 -5.605 1 95 87 GLU A O 1
ATOM 719 N N . GLU A 1 88 ? 3.412 19.875 -5.168 1 94.31 88 GLU A N 1
ATOM 720 C CA . GLU A 1 88 ? 2.428 20.812 -5.711 1 94.31 88 GLU A CA 1
ATOM 721 C C . GLU A 1 88 ? 1.512 21.344 -4.613 1 94.31 88 GLU A C 1
ATOM 723 O O . GLU A 1 88 ? 0.848 22.375 -4.797 1 94.31 88 GLU A O 1
ATOM 728 N N . ARG A 1 89 ? 1.467 20.672 -3.482 1 96.75 89 ARG A N 1
ATOM 729 C CA . ARG A 1 89 ? 0.395 20.969 -2.537 1 96.75 89 ARG A CA 1
ATOM 730 C C . ARG A 1 89 ? 0.91 20.953 -1.102 1 96.75 89 ARG A C 1
ATOM 732 O O . ARG A 1 89 ? 0.306 20.328 -0.229 1 96.75 89 ARG A O 1
ATOM 739 N N . ARG A 1 90 ? 2.018 21.578 -0.957 1 97.94 90 ARG A N 1
ATOM 740 C CA . ARG A 1 90 ? 2.512 21.797 0.4 1 97.94 90 ARG A CA 1
ATOM 741 C C . ARG A 1 90 ? 1.561 22.688 1.195 1 97.94 90 ARG A C 1
ATOM 743 O O . ARG A 1 90 ? 0.942 23.594 0.64 1 97.94 90 ARG A O 1
ATOM 750 N N . CYS A 1 91 ? 1.433 22.391 2.5 1 98.62 91 CYS A N 1
ATOM 751 C CA . CYS A 1 91 ? 0.539 23.156 3.361 1 98.62 91 CYS A CA 1
ATOM 752 C C . CYS A 1 91 ? 1.062 23.188 4.793 1 98.62 91 CYS A C 1
ATOM 754 O O . CYS A 1 91 ? 2.133 22.656 5.082 1 98.62 91 CYS A O 1
ATOM 756 N N . ILE A 1 92 ? 0.389 23.953 5.625 1 98.62 92 ILE A N 1
ATOM 757 C CA . ILE A 1 92 ? 0.695 24.047 7.047 1 98.62 92 ILE A CA 1
ATOM 758 C C . ILE A 1 92 ? -0.535 23.656 7.867 1 98.62 92 ILE A C 1
ATOM 760 O O . ILE A 1 92 ? -1.643 24.125 7.59 1 98.62 92 ILE A O 1
ATOM 764 N N . VAL A 1 93 ? -0.34 22.797 8.781 1 98.69 93 VAL A N 1
ATOM 765 C CA . VAL A 1 93 ? -1.343 22.484 9.797 1 98.69 93 VAL A CA 1
ATOM 766 C C . VAL A 1 93 ? -1.026 23.25 11.078 1 98.69 93 VAL A C 1
ATOM 768 O O . VAL A 1 93 ? -0.056 22.922 11.773 1 98.69 93 VAL A O 1
ATOM 771 N N . PRO A 1 94 ? -1.864 24.188 11.438 1 98.44 94 PRO A N 1
ATOM 772 C CA . PRO A 1 94 ? -1.596 24.984 12.641 1 98.44 94 PRO A CA 1
ATOM 773 C C . PRO A 1 94 ? -1.802 24.188 13.93 1 98.44 94 PRO A C 1
ATOM 775 O O . PRO A 1 94 ? -2.836 23.531 14.102 1 98.44 94 PRO A O 1
ATOM 778 N N . ALA A 1 95 ? -0.875 24.297 14.82 1 98.44 95 ALA A N 1
ATOM 779 C CA . ALA A 1 95 ? -0.966 23.609 16.109 1 98.44 95 ALA A CA 1
ATOM 780 C C . ALA A 1 95 ? -0.394 24.453 17.234 1 98.44 95 ALA A C 1
ATOM 782 O O . ALA A 1 95 ? 0.559 25.203 17.031 1 98.44 95 ALA A O 1
ATOM 783 N N . ASP A 1 96 ? -0.971 24.297 18.391 1 98.44 96 ASP A N 1
ATOM 784 C CA . ASP A 1 96 ? -0.435 24.953 19.578 1 98.44 96 ASP A CA 1
ATOM 785 C C . ASP A 1 96 ? 0.396 23.984 20.422 1 98.44 96 ASP A C 1
ATOM 787 O O . ASP A 1 96 ? 1.223 24.406 21.234 1 98.44 96 ASP A O 1
ATOM 791 N N . SER A 1 97 ? 0.17 22.797 20.328 1 98.19 97 SER A N 1
ATOM 792 C CA . SER A 1 97 ? 0.975 21.719 20.891 1 98.19 97 SER A CA 1
ATOM 793 C C . SER A 1 97 ? 0.639 20.391 20.219 1 98.19 97 SER A C 1
ATOM 795 O O . SER A 1 97 ? -0.327 20.297 19.453 1 98.19 97 SER A O 1
ATOM 797 N N . PHE A 1 98 ? 1.513 19.422 20.359 1 98.19 98 PHE A N 1
ATOM 798 C CA . PHE A 1 98 ? 1.182 18.047 19.984 1 98.19 98 PHE A CA 1
ATOM 799 C C . PHE A 1 98 ? 1.53 17.078 21.109 1 98.19 98 PHE A C 1
ATOM 801 O O . PHE A 1 98 ? 2.189 17.453 22.078 1 98.19 98 PHE A O 1
ATOM 808 N N . PHE A 1 99 ? 0.971 15.883 20.984 1 96.75 99 PHE A N 1
ATOM 809 C CA . PHE A 1 99 ? 1.088 14.906 22.047 1 96.75 99 PHE A CA 1
ATOM 810 C C . PHE A 1 99 ? 1.714 13.609 21.531 1 96.75 99 PHE A C 1
ATOM 812 O O . PHE A 1 99 ? 1.488 13.219 20.391 1 96.75 99 PHE A O 1
ATOM 819 N N . GLU A 1 100 ? 2.471 13.016 22.328 1 94.75 100 GLU A N 1
ATOM 820 C CA . GLU A 1 100 ? 3.051 11.711 22.047 1 94.75 100 GLU A CA 1
ATOM 821 C C . GLU A 1 100 ? 3.096 10.836 23.297 1 94.75 100 GLU A C 1
ATOM 823 O O . GLU A 1 100 ? 3.258 11.344 24.406 1 94.75 100 GLU A O 1
ATOM 828 N N . TRP A 1 101 ? 2.908 9.57 23.062 1 90.69 101 TRP A N 1
ATOM 829 C CA . TRP A 1 101 ? 3.002 8.586 24.125 1 90.69 101 TRP A CA 1
ATOM 830 C C . TRP A 1 101 ? 4.312 7.809 24.031 1 90.69 101 TRP A C 1
ATOM 832 O O . TRP A 1 101 ? 4.754 7.453 22.938 1 90.69 101 TRP A O 1
ATOM 842 N N . LYS A 1 102 ? 4.926 7.668 25.125 1 84.88 102 LYS A N 1
ATOM 843 C CA . LYS A 1 102 ? 6.105 6.809 25.156 1 84.88 102 LYS A CA 1
ATOM 844 C C . LYS A 1 102 ? 5.711 5.336 25.188 1 84.88 102 LYS A C 1
ATOM 846 O O . LYS A 1 102 ? 4.938 4.91 26.047 1 84.88 102 LYS A O 1
ATOM 851 N N . ARG A 1 103 ? 6.078 4.832 24.031 1 71.31 103 ARG A N 1
ATOM 852 C CA . ARG A 1 103 ? 5.758 3.408 24 1 71.31 103 ARG A CA 1
ATOM 853 C C . ARG A 1 103 ? 6.621 2.619 24.969 1 71.31 103 ARG A C 1
ATOM 855 O O . ARG A 1 103 ? 7.84 2.529 24.797 1 71.31 103 ARG A O 1
ATOM 862 N N . LEU A 1 104 ? 5.949 2.338 26.125 1 67.44 104 LEU A N 1
ATOM 863 C CA . LEU A 1 104 ? 6.586 1.456 27.094 1 67.44 104 LEU A CA 1
ATOM 864 C C . LEU A 1 104 ? 5.949 0.071 27.078 1 67.44 104 LEU A C 1
ATOM 866 O O . LEU A 1 104 ? 4.871 -0.111 26.516 1 67.44 104 LEU A O 1
ATOM 870 N N . HIS A 1 105 ? 6.664 -1.156 27.109 1 59.03 105 HIS A N 1
ATOM 871 C CA . HIS A 1 105 ? 6.117 -2.506 27.172 1 59.03 105 HIS A CA 1
ATOM 872 C C . HIS A 1 105 ? 4.996 -2.592 28.203 1 59.03 105 HIS A C 1
ATOM 874 O O . HIS A 1 105 ? 4.504 -3.682 28.516 1 59.03 105 HIS A O 1
ATOM 880 N N . LYS A 1 106 ? 4.504 -1.462 28.656 1 62.66 106 LYS A N 1
ATOM 881 C CA . LYS A 1 106 ? 3.488 -1.596 29.688 1 62.66 106 LYS A CA 1
ATOM 882 C C . LYS A 1 106 ? 2.193 -0.895 29.281 1 62.66 106 LYS A C 1
ATOM 884 O O . LYS A 1 106 ? 2.176 -0.112 28.344 1 62.66 106 LYS A O 1
ATOM 889 N N . LYS A 1 107 ? 0.953 -1.209 29.75 1 60.31 107 LYS A N 1
ATOM 890 C CA . LYS A 1 107 ? -0.428 -0.799 29.516 1 60.31 107 LYS A CA 1
ATOM 891 C C . LYS A 1 107 ? -0.603 0.7 29.734 1 60.31 107 LYS A C 1
ATOM 893 O O . LYS A 1 107 ? -1.479 1.324 29.125 1 60.31 107 LYS A O 1
ATOM 898 N N . ASN A 1 108 ? 0.223 1.381 30.406 1 69.62 108 ASN A N 1
ATOM 899 C CA . ASN A 1 108 ? 0.009 2.787 30.75 1 69.62 108 ASN A CA 1
ATOM 900 C C . ASN A 1 108 ? 1.155 3.66 30.25 1 69.62 108 ASN A C 1
ATOM 902 O O . ASN A 1 108 ? 1.936 4.184 31.047 1 69.62 108 ASN A O 1
ATOM 906 N N . ASN A 1 109 ? 1.053 3.967 28.922 1 81.12 109 ASN A N 1
ATOM 907 C CA . ASN A 1 109 ? 2.148 4.738 28.359 1 81.12 109 ASN A CA 1
ATOM 908 C C . ASN A 1 109 ? 2.029 6.223 28.688 1 81.12 109 ASN A C 1
ATOM 910 O O . ASN A 1 109 ? 0.951 6.805 28.578 1 81.12 109 ASN A O 1
ATOM 914 N N . PRO A 1 110 ? 3.016 6.809 29.359 1 87.88 110 PRO A N 1
ATOM 915 C CA . PRO A 1 110 ? 3.01 8.234 29.703 1 87.88 110 PRO A CA 1
ATOM 916 C C . PRO A 1 110 ? 2.746 9.133 28.484 1 87.88 110 PRO A C 1
ATOM 918 O O . PRO A 1 110 ? 3.297 8.898 27.406 1 87.88 110 PRO A O 1
ATOM 921 N N . LYS A 1 111 ? 1.883 10.078 28.781 1 92.06 111 LYS A N 1
ATOM 922 C CA . LYS A 1 111 ? 1.534 11.062 27.766 1 92.06 111 LYS A CA 1
ATOM 923 C C . LYS A 1 111 ? 2.35 12.344 27.922 1 92.06 111 LYS A C 1
ATOM 925 O O . LYS A 1 111 ? 2.432 12.898 29.016 1 92.06 111 LYS A O 1
ATOM 930 N N . TYR A 1 112 ? 2.934 12.781 26.859 1 95.5 112 TYR A N 1
ATOM 931 C CA . TYR A 1 112 ? 3.717 14.008 26.859 1 95.5 112 TYR A CA 1
ATOM 932 C C . TYR A 1 112 ? 3.084 15.062 25.953 1 95.5 112 TYR A C 1
ATOM 934 O O . TYR A 1 112 ? 2.574 14.742 24.875 1 95.5 112 TYR A O 1
ATOM 942 N N . GLU A 1 113 ? 3.094 16.266 26.438 1 97 113 GLU A N 1
ATOM 943 C CA . GLU A 1 113 ? 2.748 17.422 25.609 1 97 113 GLU A CA 1
ATOM 944 C C . GLU A 1 113 ? 3.998 18.156 25.141 1 97 113 GLU A C 1
ATOM 946 O O . GLU A 1 113 ? 4.875 18.469 25.938 1 97 113 GLU A O 1
ATOM 951 N N . ILE A 1 114 ? 4.109 18.406 23.891 1 97.81 114 ILE A N 1
ATOM 952 C CA . ILE A 1 114 ? 5.254 19.094 23.297 1 97.81 114 ILE A CA 1
ATOM 953 C C . ILE A 1 114 ? 4.816 20.453 22.75 1 97.81 114 ILE A C 1
ATOM 955 O O . ILE A 1 114 ? 3.871 20.531 21.969 1 97.81 114 ILE A O 1
ATOM 959 N N . THR A 1 115 ? 5.438 21.5 23.188 1 98.06 115 THR A N 1
ATOM 960 C CA . THR A 1 115 ? 5.18 22.859 22.719 1 98.06 115 THR A CA 1
ATOM 961 C C . THR A 1 115 ? 6.449 23.5 22.156 1 98.06 115 THR A C 1
ATOM 963 O O . THR A 1 115 ? 7.555 22.984 22.375 1 98.06 115 THR A O 1
ATOM 966 N N . ILE A 1 116 ? 6.262 24.469 21.281 1 98 116 ILE A N 1
ATOM 967 C CA . ILE A 1 116 ? 7.332 25.328 20.781 1 98 116 ILE A CA 1
ATOM 968 C C . ILE A 1 116 ? 7.168 26.734 21.328 1 98 116 ILE A C 1
ATOM 970 O O . ILE A 1 116 ? 6.512 27.578 20.703 1 98 116 ILE A O 1
ATOM 974 N N . PRO A 1 117 ? 7.82 26.969 22.406 1 96.88 117 PRO A N 1
ATOM 975 C CA . PRO A 1 117 ? 7.594 28.25 23.094 1 96.88 117 PRO A CA 1
ATOM 976 C C . PRO A 1 117 ? 7.82 29.453 22.172 1 96.88 117 PRO A C 1
ATOM 978 O O . PRO A 1 117 ? 8.836 29.531 21.484 1 96.88 117 PRO A O 1
ATOM 981 N N . GLY A 1 118 ? 6.82 30.328 22.188 1 94.81 118 GLY A N 1
ATOM 982 C CA . GLY A 1 118 ? 6.93 31.562 21.422 1 94.81 118 GLY A CA 1
ATOM 983 C C . GLY A 1 118 ? 6.43 31.438 20 1 94.81 118 GLY A C 1
ATOM 984 O O . GLY A 1 118 ? 6.441 32.406 19.25 1 94.81 118 GLY A O 1
ATOM 985 N N . ARG A 1 119 ? 6.02 30.328 19.609 1 93.69 119 ARG A N 1
ATOM 986 C CA . ARG A 1 119 ? 5.609 30.109 18.234 1 93.69 119 ARG A CA 1
ATOM 987 C C . ARG A 1 119 ? 4.176 29.594 18.156 1 93.69 119 ARG A C 1
ATOM 989 O O . ARG A 1 119 ? 3.797 28.953 17.188 1 93.69 119 ARG A O 1
ATOM 996 N N . GLU A 1 120 ? 3.295 29.875 19.078 1 93.81 120 GLU A N 1
ATOM 997 C CA . GLU A 1 120 ? 1.911 29.406 19.078 1 93.81 120 GLU A CA 1
ATOM 998 C C . GLU A 1 120 ? 1.021 30.312 18.234 1 93.81 120 GLU A C 1
ATOM 1000 O O . GLU A 1 120 ? 0.928 31.516 18.5 1 93.81 120 GLU A O 1
ATOM 1005 N N . PRO A 1 121 ? 0.342 29.797 17.266 1 97.69 121 PRO A N 1
ATOM 1006 C CA . PRO A 1 121 ? 0.486 28.438 16.75 1 97.69 121 PRO A CA 1
ATOM 1007 C C . PRO A 1 121 ? 1.764 28.25 15.938 1 97.69 121 PRO A C 1
ATOM 1009 O O . PRO A 1 121 ? 2.258 29.203 15.328 1 97.69 121 PRO A O 1
ATOM 1012 N N . PHE A 1 122 ? 2.303 27.062 16.031 1 98.38 122 PHE A N 1
ATOM 1013 C CA . PHE A 1 122 ? 3.428 26.719 15.172 1 98.38 122 PHE A CA 1
ATOM 1014 C C . PHE A 1 122 ? 2.959 25.922 13.961 1 98.38 122 PHE A C 1
ATOM 1016 O O . PHE A 1 122 ? 1.794 25.531 13.883 1 98.38 122 PHE A O 1
ATOM 1023 N N . ALA A 1 123 ? 3.873 25.812 13 1 98.69 123 ALA A N 1
ATOM 1024 C CA . ALA A 1 123 ? 3.561 25.266 11.688 1 98.69 123 ALA A CA 1
ATOM 1025 C C . ALA A 1 123 ? 3.982 23.797 11.586 1 98.69 123 ALA A C 1
ATOM 1027 O O . ALA A 1 123 ? 5.168 23.5 11.43 1 98.69 123 ALA A O 1
ATOM 1028 N N . LEU A 1 124 ? 3.029 22.906 11.617 1 98.75 124 LEU A N 1
ATOM 1029 C CA . LEU A 1 124 ? 3.309 21.562 11.164 1 98.75 124 LEU A CA 1
ATOM 1030 C C . LEU A 1 124 ? 3.322 21.484 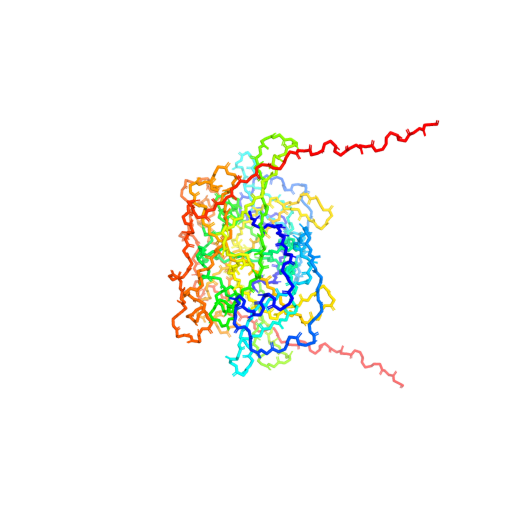9.641 1 98.75 124 LEU A C 1
ATOM 1032 O O . LEU A 1 124 ? 2.354 21.875 8.992 1 98.75 124 LEU A O 1
ATOM 1036 N N . ALA A 1 125 ? 4.418 20.984 9.125 1 98.75 125 ALA A N 1
ATOM 1037 C CA . ALA A 1 125 ? 4.504 20.797 7.684 1 98.75 125 ALA A CA 1
ATOM 1038 C C . ALA A 1 125 ? 3.539 19.719 7.211 1 98.75 125 ALA A C 1
ATOM 1040 O O . ALA A 1 125 ? 3.422 18.672 7.848 1 98.75 125 ALA A O 1
ATOM 1041 N N . GLY A 1 126 ? 2.83 20 6.129 1 98.62 126 GLY A N 1
ATOM 1042 C CA . GLY A 1 126 ? 1.911 19.016 5.578 1 98.62 126 GLY A CA 1
ATOM 1043 C C . GLY A 1 126 ? 1.849 19.047 4.062 1 98.62 126 GLY A C 1
ATOM 1044 O O . GLY A 1 126 ? 2.48 19.891 3.426 1 98.62 126 GLY A O 1
ATOM 1045 N N . THR A 1 127 ? 1.181 18.109 3.537 1 98.19 127 THR A N 1
ATOM 1046 C CA . THR A 1 127 ? 0.79 18.031 2.135 1 98.19 127 THR A CA 1
ATOM 1047 C C . THR A 1 127 ? -0.65 17.547 1.998 1 98.19 127 THR A C 1
ATOM 1049 O O . THR A 1 127 ? -1.15 16.828 2.861 1 98.19 127 THR A O 1
ATOM 1052 N N . TRP A 1 128 ? -1.273 18.062 0.979 1 98.25 128 TRP A N 1
ATOM 1053 C CA . TRP A 1 128 ? -2.686 17.719 0.844 1 98.25 128 TRP A CA 1
ATOM 1054 C C . TRP A 1 128 ? -3.008 17.297 -0.585 1 98.25 128 TRP A C 1
ATOM 1056 O O . TRP A 1 128 ? -2.199 17.484 -1.495 1 98.25 128 TRP A O 1
ATOM 1066 N N . SER A 1 129 ? -4.078 16.578 -0.766 1 97.69 129 SER A N 1
ATOM 1067 C CA . SER A 1 129 ? -4.613 16.125 -2.049 1 97.69 129 SER A CA 1
ATOM 1068 C C . SER A 1 129 ? -6.117 15.898 -1.975 1 97.69 129 SER A C 1
ATOM 1070 O O . SER A 1 129 ? -6.664 15.68 -0.892 1 97.69 129 SER A O 1
ATOM 1072 N N . MET A 1 130 ? -6.723 16.141 -3.135 1 97.19 130 MET A N 1
ATOM 1073 C CA . MET A 1 130 ? -8.086 15.617 -3.213 1 97.19 130 MET A CA 1
ATOM 1074 C C . MET A 1 130 ? -8.086 14.094 -3.143 1 97.19 130 MET A C 1
ATOM 1076 O O . MET A 1 130 ? -7.32 13.438 -3.854 1 97.19 130 MET A O 1
ATOM 1080 N N . TRP A 1 131 ? -8.914 13.594 -2.225 1 96.19 131 TRP A N 1
ATOM 1081 C CA . TRP A 1 131 ? -8.93 12.148 -2.02 1 96.19 131 TRP A CA 1
ATOM 1082 C C . TRP A 1 131 ? -10.352 11.633 -1.831 1 96.19 131 TRP A C 1
ATOM 1084 O O . TRP A 1 131 ? -11.195 12.32 -1.249 1 96.19 131 TRP A O 1
ATOM 1094 N N . LYS A 1 132 ? -10.523 10.461 -2.334 1 92.25 132 LYS A N 1
ATOM 1095 C CA . LYS A 1 132 ? -11.852 9.875 -2.217 1 92.25 132 LYS A CA 1
ATOM 1096 C C . LYS A 1 132 ? -12.102 9.359 -0.804 1 92.25 132 LYS A C 1
ATOM 1098 O O . LYS A 1 132 ? -11.273 8.641 -0.242 1 92.25 132 LYS A O 1
ATOM 1103 N N . ASN A 1 133 ? -13.242 9.82 -0.234 1 86.69 133 ASN A N 1
ATOM 1104 C CA . ASN A 1 133 ? -13.617 9.289 1.073 1 86.69 133 ASN A CA 1
ATOM 1105 C C . ASN A 1 133 ? -14.398 7.988 0.948 1 86.69 133 ASN A C 1
ATOM 1107 O O . ASN A 1 133 ? -14.523 7.438 -0.148 1 86.69 133 ASN A O 1
ATOM 1111 N N . LYS A 1 134 ? -14.82 7.445 2.109 1 80.25 134 LYS A N 1
ATOM 1112 C CA . LYS A 1 134 ? -15.523 6.164 2.141 1 80.25 134 LYS A CA 1
ATOM 1113 C C . LYS A 1 134 ? -16.797 6.219 1.313 1 80.25 134 LYS A C 1
ATOM 1115 O O . LYS A 1 134 ? -17.219 5.211 0.736 1 80.25 134 LYS A O 1
ATOM 1120 N N . ALA A 1 135 ? -17.406 7.391 1.188 1 86.25 135 ALA A N 1
ATOM 1121 C CA . ALA A 1 135 ? -18.656 7.578 0.462 1 86.25 135 ALA A CA 1
ATOM 1122 C C . ALA A 1 135 ? -18.406 7.766 -1.031 1 86.25 135 ALA A C 1
ATOM 1124 O O . ALA A 1 135 ? -19.344 7.789 -1.828 1 86.25 135 ALA A O 1
ATOM 1125 N N . GLY A 1 136 ? -17.188 7.875 -1.428 1 88.88 136 GLY A N 1
ATOM 1126 C CA . GLY A 1 136 ? -16.828 8.023 -2.832 1 88.88 136 GLY A CA 1
ATOM 1127 C C . GLY A 1 136 ? -16.672 9.469 -3.26 1 88.88 136 GLY A C 1
ATOM 1128 O O . GLY A 1 136 ? -16.406 9.75 -4.434 1 88.88 136 GLY A O 1
ATOM 1129 N N . ASP A 1 137 ? -16.797 10.406 -2.307 1 93.25 137 ASP A N 1
ATOM 1130 C CA . ASP A 1 137 ? -16.641 11.82 -2.613 1 93.25 137 ASP A CA 1
ATOM 1131 C C . ASP A 1 137 ? -15.195 12.273 -2.475 1 93.25 137 ASP A C 1
ATOM 1133 O O . ASP A 1 137 ? -14.492 11.844 -1.557 1 93.25 137 ASP A O 1
ATOM 1137 N N . TYR A 1 138 ? -14.828 13.109 -3.426 1 96.19 138 TYR A N 1
ATOM 1138 C CA . TYR A 1 138 ? -13.492 13.695 -3.307 1 96.19 138 TYR A CA 1
ATOM 1139 C C . TYR A 1 138 ? -13.484 14.828 -2.285 1 96.19 138 TYR A C 1
ATOM 1141 O O . TYR A 1 138 ? -14.289 15.758 -2.373 1 96.19 138 TYR A O 1
ATOM 1149 N N . VAL A 1 139 ? -12.641 14.766 -1.351 1 96.62 139 VAL A N 1
ATOM 1150 C CA . VAL A 1 139 ? -12.516 15.781 -0.309 1 96.62 139 VAL A CA 1
ATOM 1151 C C . VAL A 1 139 ? -11.047 16.172 -0.148 1 96.62 139 VAL A C 1
ATOM 1153 O O . VAL A 1 139 ? -10.156 15.336 -0.3 1 96.62 139 VAL A O 1
ATOM 1156 N N . PRO A 1 140 ? -10.805 17.5 0.116 1 97.94 140 PRO A N 1
ATOM 1157 C CA . PRO A 1 140 ? -9.414 17.844 0.44 1 97.94 140 PRO A CA 1
ATOM 1158 C C . PRO A 1 140 ? -8.906 17.125 1.688 1 97.94 140 PRO A C 1
ATOM 1160 O O . PRO A 1 140 ? -9.562 17.156 2.732 1 97.94 140 PRO A O 1
ATOM 1163 N N . THR A 1 141 ? -7.797 16.453 1.531 1 98.44 141 THR A N 1
ATOM 1164 C CA . THR A 1 141 ? -7.25 15.586 2.576 1 98.44 141 THR A CA 1
ATOM 1165 C C . THR A 1 141 ? -5.785 15.922 2.836 1 98.44 141 THR A C 1
ATOM 1167 O O . THR A 1 141 ? -5.016 16.141 1.896 1 98.44 141 THR A O 1
ATOM 1170 N N . VAL A 1 142 ? -5.438 15.984 4.102 1 98.62 142 VAL A N 1
ATOM 1171 C CA . VAL A 1 142 ? -4.098 16.438 4.449 1 98.62 142 VAL A CA 1
ATOM 1172 C C . VAL A 1 142 ? -3.367 15.359 5.238 1 98.62 142 VAL A C 1
ATOM 1174 O O . VAL A 1 142 ? -3.994 14.555 5.93 1 98.62 142 VAL A O 1
ATOM 1177 N N . SER A 1 143 ? -2.094 15.305 5.07 1 98.44 143 SER A N 1
ATOM 1178 C CA . SER A 1 143 ? -1.154 14.5 5.844 1 98.44 143 SER A CA 1
ATOM 1179 C C . SER A 1 143 ? -0.068 15.367 6.473 1 98.44 143 SER A C 1
ATOM 1181 O O . SER A 1 143 ? 0.443 16.297 5.836 1 98.44 143 SER A O 1
ATOM 1183 N N . VAL A 1 144 ? 0.246 15.078 7.707 1 98.75 144 VAL A N 1
ATOM 1184 C CA . VAL A 1 144 ? 1.344 15.766 8.375 1 98.75 144 VAL A CA 1
ATOM 1185 C C . VAL A 1 144 ? 2.664 15.07 8.062 1 98.75 144 VAL A C 1
ATOM 1187 O O . VAL A 1 144 ? 2.744 13.836 8.086 1 98.75 144 VAL A O 1
ATOM 1190 N N . ILE A 1 145 ? 3.686 15.867 7.719 1 98.5 145 ILE A N 1
ATOM 1191 C CA . ILE A 1 145 ? 4.988 15.305 7.391 1 98.5 145 ILE A CA 1
ATOM 1192 C C . ILE A 1 145 ? 5.789 15.078 8.672 1 98.5 145 ILE A C 1
ATOM 1194 O O . ILE A 1 145 ? 5.863 15.953 9.531 1 98.5 145 ILE A O 1
ATOM 1198 N N . THR A 1 146 ? 6.359 13.891 8.766 1 97.94 146 THR A N 1
ATOM 1199 C CA . THR A 1 146 ? 7.16 13.547 9.938 1 97.94 146 THR A CA 1
ATOM 1200 C C . THR A 1 146 ? 8.602 13.258 9.539 1 97.94 146 THR A C 1
ATOM 1202 O O . THR A 1 146 ? 8.891 12.992 8.375 1 97.94 146 THR A O 1
ATOM 1205 N N . SER A 1 147 ? 9.5 13.336 10.445 1 97.06 147 SER A N 1
ATOM 1206 C CA . SER A 1 147 ? 10.922 13.039 10.289 1 97.06 147 SER A CA 1
ATOM 1207 C C . SER A 1 147 ? 11.445 12.203 11.453 1 97.06 147 SER A C 1
ATOM 1209 O O . SER A 1 147 ? 10.68 11.812 12.336 1 97.06 147 SER A O 1
ATOM 1211 N N . GLU A 1 148 ? 12.75 11.859 11.352 1 96.38 148 GLU A N 1
ATOM 1212 C CA . GLU A 1 148 ? 13.422 11.312 12.531 1 96.38 148 GLU A CA 1
ATOM 1213 C C . GLU A 1 148 ? 13.344 12.289 13.703 1 96.38 148 GLU A C 1
ATOM 1215 O O . GLU A 1 148 ? 13.305 13.5 13.508 1 96.38 148 GLU A O 1
ATOM 1220 N N . PRO A 1 149 ? 13.328 11.727 14.852 1 96.62 149 PRO A N 1
ATOM 1221 C CA . PRO A 1 149 ? 13.219 12.594 16.031 1 96.62 149 PRO A CA 1
ATOM 1222 C C . PRO A 1 149 ? 14.539 13.281 16.375 1 96.62 149 PRO A C 1
ATOM 1224 O O . PRO A 1 149 ? 15.609 12.789 16.016 1 96.62 149 PRO A O 1
ATOM 1227 N N . ASN A 1 150 ? 14.445 14.477 16.938 1 97.44 150 ASN A N 1
ATOM 1228 C CA . ASN A 1 150 ? 15.625 15.039 17.594 1 97.44 150 ASN A CA 1
ATOM 1229 C C . ASN A 1 150 ? 15.977 14.273 18.875 1 97.44 150 ASN A C 1
ATOM 1231 O O . ASN A 1 150 ? 15.359 13.25 19.172 1 97.44 150 ASN A O 1
ATOM 1235 N N . GLU A 1 151 ? 16.953 14.742 19.547 1 97.06 151 GLU A N 1
ATOM 1236 C CA . GLU A 1 151 ? 17.469 14.016 20.703 1 97.06 151 GLU A CA 1
ATOM 1237 C C . GLU A 1 151 ? 16.391 13.867 21.781 1 97.06 151 GLU A C 1
ATOM 1239 O O . GLU A 1 151 ? 16.203 12.781 22.328 1 97.06 151 GLU A O 1
ATOM 1244 N N . ALA A 1 152 ? 15.688 14.93 22.109 1 96.62 152 ALA A N 1
ATOM 1245 C CA . ALA A 1 152 ? 14.664 14.914 23.156 1 96.62 152 ALA A CA 1
ATOM 1246 C C . ALA A 1 152 ? 13.492 14.016 22.766 1 96.62 152 ALA A C 1
ATOM 1248 O O . ALA A 1 152 ? 13.031 13.203 23.562 1 96.62 152 ALA A O 1
ATOM 1249 N N . MET A 1 153 ? 13.055 14.141 21.594 1 96.75 153 MET A N 1
ATOM 1250 C CA . MET A 1 153 ? 11.906 13.375 21.109 1 96.75 153 MET A CA 1
ATOM 1251 C C . MET A 1 153 ? 12.258 11.898 20.984 1 96.75 153 MET A C 1
ATOM 1253 O O . MET A 1 153 ? 11.391 11.031 21.141 1 96.75 153 MET A O 1
ATOM 1257 N N . ALA A 1 154 ? 13.484 11.562 20.656 1 95.81 154 ALA A N 1
ATOM 1258 C CA . ALA A 1 154 ? 13.922 10.18 20.484 1 95.81 154 ALA A CA 1
ATOM 1259 C C . ALA A 1 154 ? 13.672 9.367 21.75 1 95.81 154 ALA A C 1
ATOM 1261 O O . ALA A 1 154 ? 13.516 8.141 21.688 1 95.81 154 ALA A O 1
ATOM 1262 N N . GLU A 1 155 ? 13.57 10.008 22.875 1 93.44 155 GLU A N 1
ATOM 1263 C CA . GLU A 1 155 ? 13.305 9.336 24.141 1 93.44 155 GLU A CA 1
ATOM 1264 C C . GLU A 1 155 ? 11.828 8.969 24.266 1 93.44 155 GLU A C 1
ATOM 1266 O O . GLU A 1 155 ? 11.453 8.18 25.125 1 93.44 155 GLU A O 1
ATOM 1271 N N . ILE A 1 156 ? 11.039 9.555 23.469 1 93.5 156 ILE A N 1
ATOM 1272 C CA . ILE A 1 156 ? 9.594 9.414 23.594 1 93.5 156 ILE A CA 1
ATOM 1273 C C . ILE A 1 156 ? 9.055 8.594 22.422 1 93.5 156 ILE A C 1
ATOM 1275 O O . ILE A 1 156 ? 8.258 7.672 22.609 1 93.5 156 ILE A O 1
ATOM 1279 N N . HIS A 1 157 ? 9.523 8.914 21.266 1 93.38 157 HIS A N 1
ATOM 1280 C CA . HIS A 1 157 ? 9.016 8.32 20.031 1 93.38 157 HIS A CA 1
ATOM 1281 C C . HIS A 1 157 ? 10.078 8.305 18.938 1 93.38 157 HIS A C 1
ATOM 1283 O O . HIS A 1 157 ? 10.977 9.156 18.938 1 93.38 157 HIS A O 1
ATOM 1289 N N . ASP A 1 158 ? 9.875 7.449 17.922 1 94.06 158 ASP A N 1
ATOM 1290 C CA . ASP A 1 158 ? 10.883 7.266 16.875 1 94.06 158 ASP A CA 1
ATOM 1291 C C . ASP A 1 158 ? 10.633 8.211 15.703 1 94.06 158 ASP A C 1
ATOM 1293 O O . ASP A 1 158 ? 11.406 8.227 14.742 1 94.06 158 ASP A O 1
ATOM 1297 N N . ARG A 1 159 ? 9.648 9.008 15.742 1 95.69 159 ARG A N 1
ATOM 1298 C CA . ARG A 1 159 ? 9.328 10.023 14.742 1 95.69 159 ARG A CA 1
ATOM 1299 C C . ARG A 1 159 ? 8.828 11.305 15.398 1 95.69 159 ARG A C 1
ATOM 1301 O O . ARG A 1 159 ? 8.422 11.289 16.562 1 95.69 159 ARG A O 1
ATOM 1308 N N . GLN A 1 160 ? 8.859 12.344 14.719 1 97.44 160 GLN A N 1
ATOM 1309 C CA . GLN A 1 160 ? 8.273 13.617 15.125 1 97.44 160 GLN A CA 1
ATOM 1310 C C . GLN A 1 160 ? 7.754 14.398 13.922 1 97.44 160 GLN A C 1
ATOM 1312 O O . GLN A 1 160 ? 8.227 14.195 12.797 1 97.44 160 GLN A O 1
ATOM 1317 N N . PRO A 1 161 ? 6.77 15.266 14.141 1 98.31 161 PRO A N 1
ATOM 1318 C CA . PRO A 1 161 ? 6.359 16.125 13.023 1 98.31 161 PRO A CA 1
ATOM 1319 C C . PRO A 1 161 ? 7.43 17.141 12.633 1 98.31 161 PRO A C 1
ATOM 1321 O O . PRO A 1 161 ? 8.203 17.578 13.484 1 98.31 161 PRO A O 1
ATOM 1324 N N . VAL A 1 162 ? 7.453 17.438 11.367 1 98.56 162 VAL A N 1
ATOM 1325 C CA . VAL A 1 162 ? 8.305 18.531 10.891 1 98.56 162 VAL A CA 1
ATOM 1326 C C . VAL A 1 162 ? 7.656 19.875 11.219 1 98.56 162 VAL A C 1
ATOM 1328 O O . VAL A 1 162 ? 6.496 20.109 10.867 1 98.56 162 VAL A O 1
ATOM 1331 N N . ILE A 1 163 ? 8.422 20.703 11.859 1 98.5 163 ILE A N 1
ATOM 1332 C CA . ILE A 1 163 ? 7.949 22.031 12.234 1 98.5 163 ILE A CA 1
ATOM 1333 C C . ILE A 1 163 ? 8.688 23.094 11.406 1 98.5 163 ILE A C 1
ATOM 1335 O O . ILE A 1 163 ? 9.906 23.219 11.508 1 98.5 163 ILE A O 1
ATOM 1339 N N . LEU A 1 164 ? 7.961 23.828 10.672 1 98.38 164 LEU A N 1
ATOM 1340 C CA . LEU A 1 164 ? 8.555 24.859 9.828 1 98.38 164 LEU A CA 1
ATOM 1341 C C . LEU A 1 164 ? 8.859 26.125 10.633 1 98.38 164 LEU A C 1
ATOM 1343 O O . LEU A 1 164 ? 8.086 26.5 11.523 1 98.38 164 LEU A O 1
ATOM 1347 N N . GLU A 1 165 ? 9.898 26.781 10.266 1 97.25 165 GLU A N 1
ATOM 1348 C CA . GLU A 1 165 ? 10.227 28.078 10.852 1 97.25 165 GLU A CA 1
ATOM 1349 C C . GLU A 1 165 ? 9.516 29.219 10.117 1 97.25 165 GLU A C 1
ATOM 1351 O O . GLU A 1 165 ? 9.383 29.188 8.891 1 97.25 165 GLU A O 1
ATOM 1356 N N . PRO A 1 166 ? 9.164 30.219 10.875 1 97 166 PRO A N 1
ATOM 1357 C CA . PRO A 1 166 ? 8.461 31.344 10.25 1 97 166 PRO A CA 1
ATOM 1358 C C . PRO A 1 166 ? 9.219 31.922 9.062 1 97 166 PRO A C 1
ATOM 1360 O O . PRO A 1 166 ? 8.609 32.312 8.062 1 97 166 PRO A O 1
ATOM 1363 N N . ARG A 1 167 ? 10.5 31.984 9.086 1 96.44 167 ARG A N 1
ATOM 1364 C CA . ARG A 1 167 ? 11.312 32.562 8.023 1 96.44 167 ARG A CA 1
ATOM 1365 C C . ARG A 1 167 ? 11.203 31.75 6.738 1 96.44 167 ARG A C 1
ATOM 1367 O O . ARG A 1 167 ? 11.562 32.219 5.66 1 96.44 167 ARG A O 1
ATOM 1374 N N . ASP A 1 168 ? 10.703 30.516 6.875 1 97.44 168 ASP A N 1
ATOM 1375 C CA . ASP A 1 168 ? 10.695 29.609 5.734 1 97.44 168 ASP A CA 1
ATOM 1376 C C . ASP A 1 168 ? 9.32 29.562 5.074 1 97.44 168 ASP A C 1
ATOM 1378 O O . ASP A 1 168 ? 9.141 28.906 4.043 1 97.44 168 ASP A O 1
ATOM 1382 N N . TYR A 1 169 ? 8.32 30.266 5.629 1 97.44 169 TYR A N 1
ATOM 1383 C CA . TYR A 1 169 ? 6.945 30.141 5.164 1 97.44 169 TYR A CA 1
ATOM 1384 C C . TYR A 1 169 ? 6.824 30.531 3.699 1 97.44 169 TYR A C 1
ATOM 1386 O O . TYR A 1 169 ? 6.168 29.844 2.914 1 97.44 169 TYR A O 1
ATOM 1394 N N . ALA A 1 170 ? 7.43 31.625 3.369 1 95.25 170 ALA A N 1
ATOM 1395 C CA . ALA A 1 170 ? 7.336 32.125 1.995 1 95.25 170 ALA A CA 1
ATOM 1396 C C . ALA A 1 170 ? 7.891 31.094 1.011 1 95.25 170 ALA A C 1
ATOM 1398 O O . ALA A 1 170 ? 7.25 30.766 0.005 1 95.25 170 ALA A O 1
ATOM 1399 N N . GLU A 1 171 ? 9.039 30.562 1.285 1 96.25 171 GLU A N 1
ATOM 1400 C CA . GLU A 1 171 ? 9.641 29.562 0.411 1 96.25 171 GLU A CA 1
ATOM 1401 C C . GLU A 1 171 ? 8.812 28.281 0.393 1 96.25 171 GLU A C 1
ATOM 1403 O O . GLU A 1 171 ? 8.68 27.625 -0.649 1 96.25 171 GLU A O 1
ATOM 1408 N N 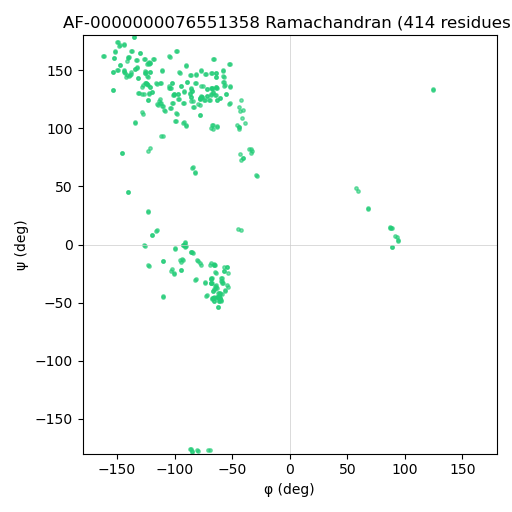. TRP A 1 172 ? 8.289 27.906 1.482 1 97.75 172 TRP A N 1
ATOM 1409 C CA . TRP A 1 172 ? 7.473 26.703 1.612 1 97.75 172 TRP A CA 1
ATOM 1410 C C . TRP A 1 172 ? 6.289 26.734 0.647 1 97.75 172 TRP A C 1
ATOM 1412 O O . TRP A 1 172 ? 5.984 25.734 -0.005 1 97.75 172 TRP A O 1
ATOM 1422 N N . PHE A 1 173 ? 5.707 27.875 0.49 1 96.38 173 PHE A N 1
ATOM 1423 C CA . PHE A 1 173 ? 4.484 27.984 -0.299 1 96.38 173 PHE A CA 1
ATOM 1424 C C . PHE A 1 173 ? 4.805 28.344 -1.745 1 96.38 173 PHE A C 1
ATOM 1426 O O . PHE A 1 173 ? 3.938 28.266 -2.617 1 96.38 173 PHE A O 1
ATOM 1433 N N . ALA A 1 174 ? 6.012 28.734 -1.992 1 93.56 174 ALA A N 1
ATOM 1434 C CA . ALA A 1 174 ? 6.371 29.172 -3.336 1 93.56 174 ALA A CA 1
ATOM 1435 C C . ALA A 1 174 ? 6.348 28 -4.324 1 93.56 174 ALA A C 1
ATOM 1437 O O . ALA A 1 174 ? 6.785 26.906 -3.998 1 93.56 174 ALA A O 1
ATOM 1438 N N . PRO A 1 175 ? 5.723 28.328 -5.449 1 88.62 175 PRO A N 1
ATOM 1439 C CA . PRO A 1 175 ? 5.859 27.312 -6.496 1 88.62 175 PRO A CA 1
ATOM 1440 C C . PRO A 1 175 ? 7.305 27.109 -6.945 1 88.62 175 PRO A C 1
ATOM 1442 O O . PRO A 1 175 ? 8.07 28.078 -7.012 1 88.62 175 PRO A O 1
ATOM 1445 N N . THR A 1 176 ? 7.828 25.953 -6.902 1 82.75 176 THR A N 1
ATOM 1446 C CA . THR A 1 176 ? 9.219 25.719 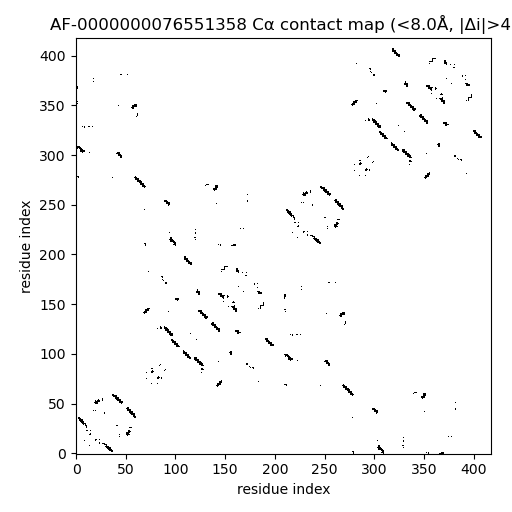-7.277 1 82.75 176 THR A CA 1
ATOM 1447 C C . THR A 1 176 ? 9.328 24.516 -8.203 1 82.75 176 THR A C 1
ATOM 1449 O O . THR A 1 176 ? 8.461 23.625 -8.188 1 82.75 176 THR A O 1
ATOM 1452 N N . VAL A 1 177 ? 10.391 24.594 -9.023 1 81.69 177 VAL A N 1
ATOM 1453 C CA . VAL A 1 177 ? 10.711 23.484 -9.914 1 81.69 177 VAL A CA 1
ATOM 1454 C C . VAL A 1 177 ? 11.266 22.328 -9.109 1 81.69 177 VAL A C 1
ATOM 1456 O O . VAL A 1 177 ? 10.875 21.172 -9.32 1 81.69 177 VAL A O 1
ATOM 1459 N N . ARG A 1 178 ? 12.156 22.703 -8.18 1 88.44 178 ARG A N 1
ATOM 1460 C CA . ARG A 1 178 ? 12.695 21.688 -7.27 1 88.44 178 ARG A CA 1
ATOM 1461 C C . ARG A 1 178 ? 12.023 21.781 -5.902 1 88.44 178 ARG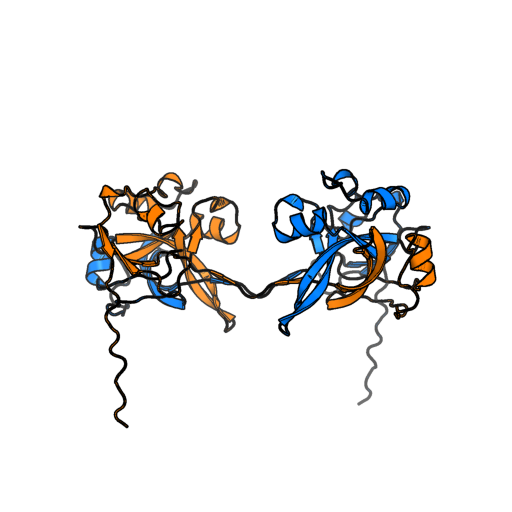 A C 1
ATOM 1463 O O . ARG A 1 178 ? 12.047 22.828 -5.258 1 88.44 178 ARG A O 1
ATOM 1470 N N . PRO A 1 179 ? 11.43 20.719 -5.516 1 90.31 179 PRO A N 1
ATOM 1471 C CA . PRO A 1 179 ? 10.781 20.766 -4.203 1 90.31 179 PRO A CA 1
ATOM 1472 C C . PRO A 1 179 ? 11.758 21.141 -3.084 1 90.31 179 PRO A C 1
ATOM 1474 O O . PRO A 1 179 ? 12.914 20.734 -3.111 1 90.31 179 PRO A O 1
ATOM 1477 N N . PRO A 1 180 ? 11.352 21.875 -2.092 1 94.94 180 PRO A N 1
ATOM 1478 C CA . PRO A 1 180 ? 12.242 22.391 -1.051 1 94.94 180 PRO A CA 1
ATOM 1479 C C . PRO A 1 180 ? 12.484 21.375 0.071 1 94.94 180 PRO A C 1
ATOM 1481 O O . PRO A 1 180 ? 12.172 21.656 1.231 1 94.94 180 PRO A O 1
ATOM 1484 N N . LEU A 1 181 ? 13.125 20.312 -0.181 1 95.81 181 LEU A N 1
ATOM 1485 C CA . LEU A 1 181 ? 13.422 19.234 0.771 1 95.81 181 LEU A CA 1
ATOM 1486 C C . LEU A 1 181 ? 14.242 19.766 1.942 1 95.81 181 LEU A C 1
ATOM 1488 O O . LEU A 1 181 ? 14.141 19.266 3.059 1 95.81 181 LEU A O 1
ATOM 1492 N N . HIS A 1 182 ? 15.062 20.781 1.659 1 95.75 182 HIS A N 1
ATOM 1493 C CA . HIS A 1 182 ? 15.953 21.328 2.676 1 95.75 182 HIS A CA 1
ATOM 1494 C C . HIS A 1 182 ? 15.164 21.984 3.803 1 95.75 182 HIS A C 1
ATOM 1496 O O . HIS A 1 182 ? 15.711 22.25 4.875 1 95.75 182 HIS A O 1
ATOM 1502 N N . LEU A 1 183 ? 13.914 22.297 3.604 1 97.62 183 LEU A N 1
ATOM 1503 C CA . LEU A 1 183 ? 13.086 22.906 4.637 1 97.62 183 LEU A CA 1
ATOM 1504 C C . LEU A 1 183 ? 12.57 21.859 5.613 1 97.62 183 LEU A C 1
ATOM 1506 O O . LEU A 1 183 ? 12.055 22.188 6.68 1 97.62 183 LEU A O 1
ATOM 1510 N N . LEU A 1 184 ? 12.688 20.562 5.254 1 97.88 184 LEU A N 1
ATOM 1511 C CA . LEU A 1 184 ? 12.266 19.484 6.133 1 97.88 184 LEU A CA 1
ATOM 1512 C C . LEU A 1 184 ? 13.344 19.156 7.16 1 97.88 184 LEU A C 1
ATOM 1514 O O . LEU A 1 184 ? 13.789 18.016 7.262 1 97.88 184 LEU A O 1
ATOM 1518 N N . ARG A 1 185 ? 13.625 20.188 7.977 1 97 185 ARG A N 1
ATOM 1519 C CA . ARG A 1 185 ? 14.672 20.078 8.984 1 97 185 ARG A CA 1
ATOM 1520 C C . ARG A 1 185 ? 14.117 19.547 10.305 1 97 185 ARG A C 1
ATOM 1522 O O . ARG A 1 185 ? 12.938 19.734 10.602 1 97 185 ARG A O 1
ATOM 1529 N N . ILE A 1 186 ? 15.023 18.938 11.016 1 97.25 186 ILE A N 1
ATOM 1530 C CA . ILE A 1 186 ? 14.703 18.516 12.375 1 97.25 186 ILE A CA 1
ATOM 1531 C C . ILE A 1 186 ? 14.883 19.703 13.336 1 97.25 186 ILE A C 1
ATOM 1533 O O . ILE A 1 186 ? 15.977 20.25 13.453 1 97.25 186 ILE A O 1
ATOM 1537 N N . ILE A 1 187 ? 13.836 20.078 13.961 1 97.5 187 ILE A N 1
ATOM 1538 C CA . ILE A 1 187 ? 13.914 21.172 14.922 1 97.5 187 ILE A CA 1
ATOM 1539 C C . ILE A 1 187 ? 14.82 20.766 16.094 1 97.5 187 ILE A C 1
ATOM 1541 O O . ILE A 1 187 ? 14.75 19.641 16.578 1 97.5 187 ILE A O 1
ATOM 1545 N N . PRO A 1 188 ? 15.719 21.688 16.531 1 96.88 188 PRO A N 1
ATOM 1546 C CA . PRO A 1 188 ? 16.578 21.375 17.672 1 96.88 188 PRO A CA 1
ATOM 1547 C C . PRO A 1 188 ? 15.781 21.172 18.953 1 96.88 188 PRO A C 1
ATOM 1549 O O . PRO A 1 188 ? 14.789 21.859 19.203 1 96.88 188 PRO A O 1
ATOM 1552 N N . SER A 1 189 ? 16.281 20.312 19.797 1 97.69 189 SER A N 1
ATOM 1553 C CA . SER A 1 189 ? 15.617 19.969 21.062 1 97.69 189 SER A CA 1
ATOM 1554 C C . SER A 1 189 ? 15.414 21.219 21.922 1 97.69 189 SER A C 1
ATOM 1556 O O . SER A 1 189 ? 14.398 21.344 22.609 1 97.69 189 SER A O 1
ATOM 1558 N N . GLU A 1 190 ? 16.328 22.125 21.828 1 97 190 GLU A N 1
ATOM 1559 C CA . GLU A 1 190 ? 16.312 23.297 22.688 1 97 190 GLU A CA 1
ATOM 1560 C C . GLU A 1 190 ? 15.141 24.219 22.359 1 97 190 GLU A C 1
ATOM 1562 O O . GLU A 1 190 ? 14.773 25.062 23.172 1 97 190 GLU A O 1
ATOM 1567 N N . GLN A 1 191 ? 14.602 24.016 21.266 1 97.31 191 GLN A N 1
ATOM 1568 C CA . GLN A 1 191 ? 13.5 24.875 20.844 1 97.31 191 GLN A CA 1
ATOM 1569 C C . GLN A 1 191 ? 12.156 24.297 21.281 1 97.31 191 GLN A C 1
ATOM 1571 O O . GLN A 1 191 ? 11.109 24.922 21.094 1 97.31 191 GLN A O 1
ATOM 1576 N N . MET A 1 192 ? 12.219 23.141 21.906 1 97.31 192 MET A N 1
ATOM 1577 C CA . MET A 1 192 ? 10.992 22.453 22.328 1 97.31 192 MET A CA 1
ATOM 1578 C C . MET A 1 192 ? 10.852 22.453 23.844 1 97.31 192 MET A C 1
ATOM 1580 O O . MET A 1 192 ? 11.852 22.531 24.562 1 97.31 192 MET A O 1
ATOM 1584 N N . ASN A 1 193 ? 9.672 22.469 24.312 1 97.94 193 ASN A N 1
ATOM 1585 C CA . ASN A 1 193 ? 9.312 22.172 25.703 1 97.94 193 ASN A CA 1
ATOM 1586 C C . ASN A 1 193 ? 8.477 20.906 25.797 1 97.94 193 ASN A C 1
ATOM 1588 O O . ASN A 1 193 ? 7.41 20.812 25.172 1 97.94 193 ASN A O 1
ATOM 1592 N N . ILE A 1 194 ? 8.938 19.938 26.5 1 97.12 194 ILE A N 1
ATOM 1593 C CA . ILE A 1 194 ? 8.273 18.641 26.656 1 97.12 194 ILE A CA 1
ATOM 1594 C C . ILE A 1 194 ? 7.797 18.484 28.094 1 97.12 194 ILE A C 1
ATOM 1596 O O . ILE A 1 194 ? 8.602 18.547 29.031 1 97.12 194 ILE A O 1
ATOM 1600 N N . GLN A 1 195 ? 6.523 18.281 28.25 1 96.38 195 GLN A N 1
ATOM 1601 C CA . GLN A 1 195 ? 5.934 18.156 29.578 1 96.38 195 GLN A CA 1
ATOM 1602 C C . GLN A 1 195 ? 5.191 16.844 29.734 1 96.38 195 GLN A C 1
ATOM 1604 O O . GLN A 1 195 ? 4.344 16.484 28.922 1 96.38 195 GLN A O 1
ATOM 1609 N N . LEU A 1 196 ? 5.531 16.078 30.703 1 93.88 196 LEU A N 1
ATOM 1610 C CA . LEU A 1 196 ? 4.793 14.867 31.062 1 93.88 196 LEU A CA 1
ATOM 1611 C C . LEU A 1 196 ? 3.426 15.219 31.641 1 93.88 196 LEU A C 1
ATOM 1613 O O . LEU A 1 196 ? 3.324 16.047 32.562 1 93.88 196 LEU A O 1
ATOM 1617 N N . LEU A 1 197 ? 2.41 14.648 31 1 90.25 197 LEU A N 1
ATOM 1618 C CA . LEU A 1 197 ? 1.062 14.906 31.5 1 90.25 197 LEU A CA 1
ATOM 1619 C C . LEU A 1 197 ? 0.652 13.859 32.531 1 90.25 197 LEU A C 1
ATOM 1621 O O . LEU A 1 197 ? 0.933 12.672 32.344 1 90.25 197 LEU A O 1
ATOM 1625 N N . GLU A 1 198 ? 0.64 14.062 33.781 1 73.81 198 GLU A N 1
ATOM 1626 C CA . GLU A 1 198 ? 0.283 13.156 34.875 1 73.81 198 GLU A CA 1
ATOM 1627 C C . GLU A 1 198 ? -1.091 12.531 34.656 1 73.81 198 GLU A C 1
ATOM 1629 O O . GLU A 1 198 ? -1.981 13.172 34.094 1 73.81 198 GLU A O 1
ATOM 1634 N N . ALA A 1 199 ? -1.16 11.117 34.594 1 59 199 ALA A N 1
ATOM 1635 C CA . ALA A 1 199 ? -2.412 10.367 34.531 1 59 199 ALA A CA 1
ATOM 1636 C C . ALA A 1 199 ? -3.453 10.984 35.469 1 59 199 ALA A C 1
ATOM 1638 O O . ALA A 1 199 ? -3.211 11.133 36.656 1 59 199 ALA A O 1
ATOM 1639 N N . HIS A 1 200 ? -3.982 12.047 35.125 1 49.03 200 HIS A N 1
ATOM 1640 C CA . HIS A 1 200 ? -5.066 12.305 36.062 1 49.03 200 HIS A CA 1
ATOM 1641 C C . HIS A 1 200 ? -5.852 11.031 36.344 1 49.03 200 HIS A C 1
ATOM 1643 O O . HIS A 1 200 ? -6.039 10.195 35.469 1 49.03 200 HIS A O 1
ATOM 1649 N N . ASN A 1 201 ? -5.797 10.562 37.594 1 40.81 201 ASN A N 1
ATOM 1650 C CA . ASN A 1 201 ? -6.766 9.602 38.094 1 40.81 201 ASN A CA 1
ATOM 1651 C C . ASN A 1 201 ? -8.117 9.734 37.406 1 40.81 201 ASN A C 1
ATOM 1653 O O . ASN A 1 201 ? -8.828 10.719 37.594 1 40.81 201 ASN A O 1
ATOM 1657 N N . MET A 1 202 ? -8.211 9.609 36.188 1 39.34 202 MET A N 1
ATOM 1658 C CA . MET A 1 202 ? -9.609 9.539 35.75 1 39.34 202 MET A CA 1
ATOM 1659 C C . MET A 1 202 ? -10.461 8.844 36.812 1 39.34 202 MET A C 1
ATOM 1661 O O . MET A 1 202 ? -10.234 7.68 37.125 1 39.34 202 MET A O 1
ATOM 1665 N N . GLN A 1 203 ? -10.852 9.547 37.844 1 35.09 203 GLN A N 1
ATOM 1666 C CA . GLN A 1 203 ? -11.867 9.086 38.781 1 35.09 203 GLN A CA 1
ATOM 1667 C C . GLN A 1 203 ? -12.953 8.281 38.062 1 35.09 203 GLN A C 1
ATOM 1669 O O . GLN A 1 203 ? -13.617 8.797 37.188 1 35.09 203 GLN A O 1
ATOM 1674 N N . LEU A 1 204 ? -12.711 7.035 37.812 1 38.25 204 LEU A N 1
ATOM 1675 C CA . LEU A 1 204 ? -13.883 6.207 37.531 1 38.25 204 LEU A CA 1
ATOM 1676 C C . LEU A 1 204 ? -15.047 6.598 38.438 1 38.25 204 LEU A C 1
ATOM 1678 O O . LEU A 1 204 ? -14.875 6.758 39.656 1 38.25 204 LEU A O 1
ATOM 1682 N N . PRO A 1 205 ? -16.062 7.316 37.938 1 36.5 205 PRO A N 1
ATOM 1683 C CA . PRO A 1 205 ? -17.234 7.414 38.844 1 36.5 205 PRO A CA 1
ATOM 1684 C C . PRO A 1 205 ? -17.594 6.086 39.5 1 36.5 205 PRO A C 1
ATOM 1686 O O . PRO A 1 205 ? -17.594 5.043 38.844 1 36.5 205 PRO A O 1
ATOM 1689 N N . LEU A 1 206 ? -17.219 5.871 40.75 1 36.06 206 LEU A N 1
ATOM 1690 C CA . LEU A 1 206 ? -17.75 4.812 41.594 1 36.06 206 LEU A CA 1
ATOM 1691 C C . LEU A 1 206 ? -19.266 4.695 41.438 1 36.06 206 LEU A C 1
ATOM 1693 O O . LEU A 1 206 ? -20 5.645 41.688 1 36.06 206 LEU A O 1
ATOM 1697 N N . ASN A 1 207 ? -19.781 4.195 40.344 1 31.28 207 ASN A N 1
ATOM 1698 C CA . ASN A 1 207 ? -21.188 3.809 40.344 1 31.28 207 ASN A CA 1
ATOM 1699 C C . ASN A 1 207 ? -21.531 3.047 41.625 1 31.28 207 ASN A C 1
ATOM 1701 O O . ASN A 1 207 ? -20.844 2.096 42 1 31.28 207 ASN A O 1
ATOM 1705 N N . SER A 1 208 ? -22.172 3.729 42.625 1 29.44 208 SER A N 1
ATOM 1706 C CA . SER A 1 208 ? -23.016 3.139 43.656 1 29.44 208 SER A CA 1
ATOM 1707 C C . SER A 1 208 ? -23.938 2.074 43.094 1 29.44 208 SER A C 1
ATOM 1709 O O . SER A 1 208 ? -24.641 2.322 42.125 1 29.44 208 SER A O 1
ATOM 1711 N N . ALA A 1 209 ? -23.938 0.865 43.594 1 21.72 209 ALA A N 1
ATOM 1712 C CA . ALA A 1 209 ? -24.984 -0.143 43.562 1 21.72 209 ALA A CA 1
ATOM 1713 C C . ALA A 1 209 ? -26.219 0.305 44.344 1 21.72 209 ALA A C 1
ATOM 1715 O O . ALA A 1 209 ? -26.078 0.881 45.438 1 21.72 209 ALA A O 1
ATOM 1716 N N . MET B 1 1 ? 4.414 8.398 15.539 1 73.38 1 MET B N 1
ATOM 1717 C CA . MET B 1 1 ? 3.59 9.117 14.57 1 73.38 1 MET B CA 1
ATOM 1718 C C . MET B 1 1 ? 2.76 10.195 15.258 1 73.38 1 MET B C 1
ATOM 1720 O O . MET B 1 1 ? 2.203 9.969 16.328 1 73.38 1 MET B O 1
ATOM 1724 N N . CYS B 1 2 ? 2.953 11.422 14.797 1 85.62 2 CYS B N 1
ATOM 1725 C CA . CYS B 1 2 ? 2.143 12.492 15.359 1 85.62 2 CYS B CA 1
ATOM 1726 C C . CYS B 1 2 ? 0.664 12.273 15.07 1 85.62 2 CYS B C 1
ATOM 1728 O O . CYS B 1 2 ? 0.223 12.422 13.93 1 85.62 2 CYS B O 1
ATOM 1730 N N . GLY B 1 3 ? -0.042 11.789 16.078 1 94.38 3 GLY B N 1
ATOM 1731 C CA . GLY B 1 3 ? -1.439 11.461 15.852 1 94.38 3 GLY B CA 1
ATOM 1732 C C . GLY B 1 3 ? -2.391 12.25 16.734 1 94.38 3 GLY B C 1
ATOM 1733 O O . GLY B 1 3 ? -3.572 11.914 16.828 1 94.38 3 GLY B O 1
ATOM 1734 N N . ARG B 1 4 ? -1.862 13.25 17.469 1 96.75 4 ARG B N 1
ATOM 1735 C CA . ARG B 1 4 ? -2.689 14.047 18.359 1 96.75 4 ARG B CA 1
ATOM 1736 C C . ARG B 1 4 ? -2.1 15.445 18.562 1 96.75 4 ARG B C 1
ATOM 1738 O O . ARG B 1 4 ? -0.895 15.586 18.766 1 96.75 4 ARG B O 1
ATOM 1745 N N . TYR B 1 5 ? -2.936 16.484 18.453 1 98 5 TYR B N 1
ATOM 1746 C CA . TYR B 1 5 ? -2.43 17.828 18.703 1 98 5 TYR B CA 1
ATOM 1747 C C . TYR B 1 5 ? -3.537 18.734 19.219 1 98 5 TYR B C 1
ATOM 1749 O O . TYR B 1 5 ? -4.699 18.328 19.297 1 98 5 TYR B O 1
ATOM 1757 N N . ARG B 1 6 ? -3.127 19.812 19.703 1 97.88 6 ARG B N 1
ATOM 1758 C CA . ARG B 1 6 ? -3.998 20.859 20.234 1 97.88 6 ARG B CA 1
ATOM 1759 C C . ARG B 1 6 ? -3.938 22.109 19.359 1 97.88 6 ARG B C 1
ATOM 1761 O O . ARG B 1 6 ? -2.865 22.484 18.891 1 97.88 6 ARG B O 1
ATOM 1768 N N . ARG B 1 7 ? -5.039 22.672 19.172 1 97.69 7 ARG B N 1
ATOM 1769 C CA . ARG B 1 7 ? -5.16 23.969 18.5 1 97.69 7 ARG B CA 1
ATOM 1770 C C . ARG B 1 7 ? -6.105 24.891 19.25 1 97.69 7 ARG B C 1
ATOM 1772 O O . ARG B 1 7 ? -7.328 24.781 19.125 1 97.69 7 ARG B O 1
ATOM 1779 N N . ARG B 1 8 ? -5.598 25.812 19.891 1 95.75 8 ARG B N 1
ATOM 1780 C CA . ARG B 1 8 ? -6.383 26.781 20.656 1 95.75 8 ARG B CA 1
ATOM 1781 C C . ARG B 1 8 ? -6.484 28.109 19.906 1 95.75 8 ARG B C 1
ATOM 1783 O O . ARG B 1 8 ? -7.379 28.906 20.188 1 95.75 8 ARG B O 1
ATOM 1790 N N . SER B 1 9 ? -5.59 28.297 19.078 1 94.69 9 SER B N 1
ATOM 1791 C CA . SER B 1 9 ? -5.566 29.531 18.297 1 94.69 9 SER B CA 1
ATOM 1792 C C . SER B 1 9 ? -6.797 29.641 17.391 1 94.69 9 SER B C 1
ATOM 1794 O O . SER B 1 9 ? -7.215 28.656 16.781 1 94.69 9 SER B O 1
ATOM 1796 N N . ASP B 1 10 ? -7.387 30.797 17.391 1 90.12 10 ASP B N 1
ATOM 1797 C CA . ASP B 1 10 ? -8.555 31 16.531 1 90.12 10 ASP B CA 1
ATOM 1798 C C . ASP B 1 10 ? -8.148 31.422 15.125 1 90.12 10 ASP B C 1
ATOM 1800 O O . ASP B 1 10 ? -6.957 31.469 14.812 1 90.12 10 ASP B O 1
ATOM 1804 N N . LYS B 1 11 ? -9.172 31.719 14.297 1 90.62 11 LYS B N 1
ATOM 1805 C CA . LYS B 1 11 ? -8.914 31.984 12.883 1 90.62 11 LYS B CA 1
ATOM 1806 C C . LYS B 1 11 ? -8.078 33.25 12.703 1 90.62 11 LYS B C 1
ATOM 1808 O O . LYS B 1 11 ? -7.258 33.312 11.781 1 90.62 11 LYS B O 1
ATOM 1813 N N . GLN B 1 12 ? -8.297 34.25 13.531 1 90.25 12 GLN B N 1
ATOM 1814 C CA . GLN B 1 12 ? -7.535 35.469 13.406 1 90.25 12 GLN B CA 1
ATOM 1815 C C . GLN B 1 12 ? -6.066 35.25 13.75 1 90.25 12 GLN B C 1
ATOM 1817 O O . GLN B 1 12 ? -5.18 35.719 13.039 1 90.25 12 GLN B O 1
ATOM 1822 N N . ARG B 1 13 ? -5.852 34.562 14.836 1 93.5 13 ARG B N 1
ATOM 1823 C CA . ARG B 1 13 ? -4.48 34.281 15.234 1 93.5 13 ARG B CA 1
ATOM 1824 C C . ARG B 1 13 ? -3.768 33.438 14.188 1 93.5 13 ARG B C 1
ATOM 1826 O O . ARG B 1 13 ? -2.598 33.688 13.883 1 93.5 13 ARG B O 1
ATOM 1833 N N . ILE B 1 14 ? -4.414 32.5 13.68 1 94.94 14 ILE B N 1
ATOM 1834 C CA . ILE B 1 14 ? -3.852 31.641 12.641 1 94.94 14 ILE B CA 1
ATOM 1835 C C . ILE B 1 14 ? -3.529 32.469 11.406 1 94.94 14 ILE B C 1
ATOM 1837 O O . ILE B 1 14 ? -2.451 32.344 10.82 1 94.94 14 ILE B O 1
ATOM 1841 N N . ALA B 1 15 ? -4.449 33.344 10.992 1 93.31 15 ALA B N 1
ATOM 1842 C CA . ALA B 1 15 ? -4.227 34.188 9.828 1 93.31 15 ALA B CA 1
ATOM 1843 C C . ALA B 1 15 ? -2.994 35.094 10.023 1 93.31 15 ALA B C 1
ATOM 1845 O O . ALA B 1 15 ? -2.197 35.25 9.102 1 93.31 15 ALA B O 1
ATOM 1846 N N . GLU B 1 16 ? -2.867 35.625 11.172 1 93.88 16 GLU B N 1
ATOM 1847 C CA . GLU B 1 16 ? -1.731 36.469 11.484 1 93.88 16 GLU B CA 1
ATOM 1848 C C . GLU B 1 16 ? -0.425 35.688 11.492 1 93.88 16 GLU B C 1
ATOM 1850 O O . GLU B 1 16 ? 0.567 36.125 10.898 1 93.88 16 GLU B O 1
ATOM 1855 N N . ALA B 1 17 ? -0.43 34.594 12.102 1 95.62 17 ALA B N 1
ATOM 1856 C CA . ALA B 1 17 ? 0.777 33.781 12.281 1 95.62 17 ALA B CA 1
ATOM 1857 C C . ALA B 1 17 ? 1.32 33.312 10.938 1 95.62 17 ALA B C 1
ATOM 1859 O O . ALA B 1 17 ? 2.535 33.25 10.742 1 95.62 17 ALA B O 1
ATOM 1860 N N . PHE B 1 18 ? 0.406 33 10.039 1 96.62 18 PHE B N 1
ATOM 1861 C CA . PHE B 1 18 ? 0.844 32.375 8.797 1 96.62 18 PHE B CA 1
ATOM 1862 C C . PHE B 1 18 ? 0.582 33.25 7.602 1 96.62 18 PHE B C 1
ATOM 1864 O O . PHE B 1 18 ? 0.617 32.812 6.457 1 96.62 18 PHE B O 1
ATOM 1871 N N . GLN B 1 19 ? 0.258 34.5 7.871 1 93.06 19 GLN B N 1
ATOM 1872 C CA . GLN B 1 19 ? 0.138 35.562 6.859 1 93.06 19 GLN B CA 1
ATOM 1873 C C . GLN B 1 19 ? -0.885 35.156 5.793 1 93.06 19 GLN B C 1
ATOM 1875 O O . GLN B 1 19 ? -0.597 35.25 4.598 1 93.06 19 GLN B O 1
ATOM 1880 N N . VAL B 1 20 ? -2.01 34.719 6.285 1 92.62 20 VAL B N 1
ATOM 1881 C CA . VAL B 1 20 ? -3.115 34.375 5.398 1 92.62 20 VAL B CA 1
ATOM 1882 C C . VAL B 1 20 ? -3.807 35.656 4.91 1 92.62 20 VAL B C 1
ATOM 1884 O O . VAL B 1 20 ? -4.094 36.562 5.703 1 92.62 20 VAL B O 1
ATOM 1887 N N . ARG B 1 21 ? -4.105 35.719 3.695 1 79 21 ARG B N 1
ATOM 1888 C CA . ARG B 1 21 ? -4.641 36.938 3.074 1 79 21 ARG B CA 1
ATOM 1889 C C . ARG B 1 21 ? -6.109 36.75 2.697 1 79 21 ARG B C 1
ATOM 1891 O O . ARG B 1 21 ? -6.816 37.719 2.445 1 79 21 ARG B O 1
ATOM 1898 N N . ALA B 1 22 ? -6.574 35.5 2.695 1 68.69 22 ALA B N 1
ATOM 1899 C CA . ALA B 1 22 ? -7.891 35.281 2.098 1 68.69 22 ALA B CA 1
ATOM 1900 C C . ALA B 1 22 ? -8.703 34.25 2.91 1 68.69 22 ALA B C 1
ATOM 1902 O O . ALA B 1 22 ? -8.141 33.469 3.682 1 68.69 22 ALA B O 1
ATOM 1903 N N . ASN B 1 23 ? -10.047 34.312 2.744 1 67.69 23 ASN B N 1
ATOM 1904 C CA . ASN B 1 23 ? -11.055 33.312 3.076 1 67.69 23 ASN B CA 1
ATOM 1905 C C . ASN B 1 23 ? -11.195 33.125 4.586 1 67.69 23 ASN B C 1
ATOM 1907 O O . ASN B 1 23 ? -11.406 32 5.066 1 67.69 23 ASN B O 1
ATOM 1911 N N . LEU B 1 24 ? -10.977 34.156 5.359 1 76.75 24 LEU B N 1
ATOM 1912 C CA . LEU B 1 24 ? -11.086 34 6.809 1 76.75 24 LEU B CA 1
ATOM 1913 C C . LEU B 1 24 ? -12.539 34.094 7.258 1 76.75 24 LEU B C 1
ATOM 1915 O O . LEU B 1 24 ? -12.938 33.438 8.219 1 76.75 24 LEU B O 1
ATOM 1919 N N . ASP B 1 25 ? -13.242 34.844 6.523 1 76.44 25 ASP B N 1
ATOM 1920 C CA . ASP B 1 25 ? -14.594 35.156 6.965 1 76.44 25 ASP B CA 1
ATOM 1921 C C . ASP B 1 25 ? -15.492 33.906 6.938 1 76.44 25 ASP B C 1
ATOM 1923 O O . ASP B 1 25 ? -16.359 33.75 7.801 1 76.44 25 ASP B O 1
ATOM 1927 N N . ASP B 1 26 ? -15.289 33.031 6.055 1 77.69 26 ASP B N 1
ATOM 1928 C CA . ASP B 1 26 ? -16.172 31.891 5.879 1 77.69 26 ASP B CA 1
ATOM 1929 C C . ASP B 1 26 ? -15.719 30.703 6.715 1 77.69 26 ASP B C 1
ATOM 1931 O O . ASP B 1 26 ? -16.391 29.672 6.75 1 77.69 26 ASP B O 1
ATOM 1935 N N . LEU B 1 27 ? -14.719 30.938 7.402 1 83.69 27 LEU B N 1
ATOM 1936 C CA . LEU B 1 27 ? -14.156 29.828 8.156 1 83.69 27 LEU B CA 1
ATOM 1937 C C . LEU B 1 27 ? -14.648 29.828 9.594 1 83.69 27 LEU B C 1
ATOM 1939 O O . LEU B 1 27 ? -14.641 30.875 10.25 1 83.69 27 LEU B O 1
ATOM 1943 N N . ASN B 1 28 ? -15.227 28.656 9.984 1 84.31 28 ASN B N 1
ATOM 1944 C CA . ASN B 1 28 ? -15.672 28.484 11.359 1 84.31 28 ASN B CA 1
ATOM 1945 C C . ASN B 1 28 ? -15.109 27.219 11.992 1 84.31 28 ASN B C 1
ATOM 1947 O O . ASN B 1 28 ? -15.375 26.109 11.508 1 84.31 28 ASN B O 1
ATOM 1951 N N . PHE B 1 29 ? -14.273 27.484 12.922 1 87.81 29 PHE B N 1
ATOM 1952 C CA . PHE B 1 29 ? -13.797 26.391 13.758 1 87.81 29 PHE B CA 1
ATOM 1953 C C . PHE B 1 29 ? -13.484 26.875 15.164 1 87.81 29 PHE B C 1
ATOM 1955 O O . PHE B 1 29 ? -13.18 28.062 15.367 1 87.81 29 PHE B O 1
ATOM 1962 N N . SER B 1 30 ? -13.641 26.016 16.109 1 89.38 30 SER B N 1
ATOM 1963 C CA . SER B 1 30 ? -13.391 26.328 17.516 1 89.38 30 SER B CA 1
ATOM 1964 C C . SER B 1 30 ? -12.078 25.719 17.984 1 89.38 30 SER B C 1
ATOM 1966 O O . SER B 1 30 ? -11.508 24.859 17.312 1 89.38 30 SER B O 1
ATOM 1968 N N . ALA B 1 31 ? -11.695 26.359 19.125 1 93 31 ALA B N 1
ATOM 1969 C CA . ALA B 1 31 ? -10.531 25.766 19.797 1 93 31 ALA B CA 1
ATOM 1970 C C . ALA B 1 31 ? -10.766 24.297 20.109 1 93 31 ALA B C 1
ATOM 1972 O O . ALA B 1 31 ? -11.867 23.906 20.516 1 93 31 ALA B O 1
ATOM 1973 N N . GLU B 1 32 ? -9.758 23.516 19.859 1 95.5 32 GLU B N 1
ATOM 1974 C CA . GLU B 1 32 ? -9.82 22.078 20.172 1 95.5 32 GLU B CA 1
ATOM 1975 C C . GLU B 1 32 ? -8.57 21.625 20.922 1 95.5 32 GLU B C 1
ATOM 1977 O O . GLU B 1 32 ? -7.445 21.859 20.453 1 95.5 32 GLU B O 1
ATOM 1982 N N . ASP B 1 33 ? -8.805 20.922 22.031 1 94.81 33 ASP B N 1
ATOM 1983 C CA . ASP B 1 33 ? -7.707 20.562 22.906 1 94.81 33 ASP B CA 1
ATOM 1984 C C . ASP B 1 33 ? -7.184 19.156 22.594 1 94.81 33 ASP B C 1
ATOM 1986 O O . ASP B 1 33 ? -6.105 18.766 23.047 1 94.81 33 ASP B O 1
ATOM 1990 N N . ASP B 1 34 ? -7.93 18.453 21.844 1 95.31 34 ASP B N 1
ATOM 1991 C CA . ASP B 1 34 ? -7.605 17.062 21.594 1 95.31 34 ASP B CA 1
ATOM 1992 C C . ASP B 1 34 ? -8.008 16.656 20.172 1 95.31 34 ASP B C 1
ATOM 1994 O O . ASP B 1 34 ? -9 15.945 19.984 1 95.31 34 ASP B O 1
ATOM 1998 N N . ILE B 1 35 ? -7.191 17.047 19.281 1 97.62 35 ILE B N 1
ATOM 1999 C CA . ILE B 1 35 ? -7.48 16.812 17.875 1 97.62 35 ILE B CA 1
ATOM 2000 C C . ILE B 1 35 ? -6.859 15.477 17.453 1 97.62 35 ILE B C 1
ATOM 2002 O O . ILE B 1 35 ? -5.691 15.211 17.734 1 97.62 35 ILE B O 1
ATOM 2006 N N . THR B 1 36 ? -7.633 14.625 16.781 1 97.88 36 THR B N 1
ATOM 2007 C CA . THR B 1 36 ? -7.1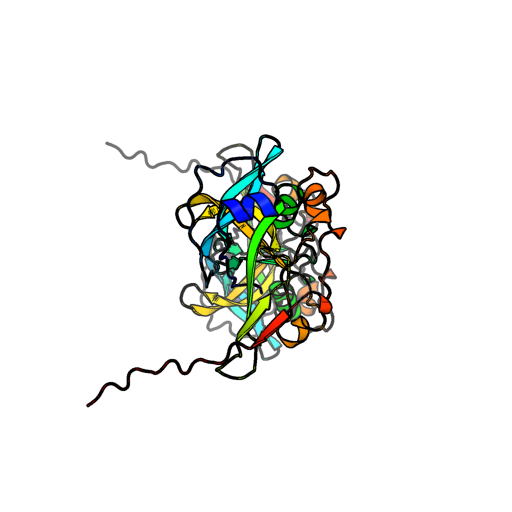95 13.312 16.328 1 97.88 36 THR B CA 1
ATOM 2008 C C . THR B 1 36 ? -7.34 13.195 14.805 1 97.88 36 THR B C 1
ATOM 2010 O O . THR B 1 36 ? -8.102 13.945 14.188 1 97.88 36 THR B O 1
ATOM 2013 N N . PRO B 1 37 ? -6.543 12.297 14.219 1 97.75 37 PRO B N 1
ATOM 2014 C CA . PRO B 1 37 ? -6.824 11.992 12.812 1 97.75 37 PRO B CA 1
ATOM 2015 C C . PRO B 1 37 ? -8.281 11.594 12.578 1 97.75 37 PRO B C 1
ATOM 2017 O O . PRO B 1 37 ? -8.945 11.102 13.492 1 97.75 37 PRO B O 1
ATOM 2020 N N . GLY B 1 38 ? -8.734 11.797 11.344 1 96.62 38 GLY B N 1
ATOM 2021 C CA . GLY B 1 38 ? -10.117 11.484 11.031 1 96.62 38 GLY B CA 1
ATOM 2022 C C . GLY B 1 38 ? -11.062 12.641 11.289 1 96.62 38 GLY B C 1
ATOM 2023 O O . GLY B 1 38 ? -12.273 12.445 11.43 1 96.62 38 GLY B O 1
ATOM 2024 N N . SER B 1 39 ? -10.562 13.789 11.469 1 96.75 39 SER B N 1
ATOM 2025 C CA . SER B 1 39 ? -11.359 14.992 11.672 1 96.75 39 SER B CA 1
ATOM 2026 C C . SER B 1 39 ? -10.977 16.078 10.672 1 96.75 39 SER B C 1
ATOM 2028 O O . SER B 1 39 ? -9.898 16.031 10.07 1 96.75 39 SER B O 1
ATOM 2030 N N . PHE B 1 40 ? -11.883 17.031 10.469 1 96.75 40 PHE B N 1
ATOM 2031 C CA . PHE B 1 40 ? -11.602 18.188 9.633 1 96.75 40 PHE B CA 1
ATOM 2032 C C . PHE B 1 40 ? -10.922 19.297 10.453 1 96.75 40 PHE B C 1
ATOM 2034 O O . PHE B 1 40 ? -11.391 19.641 11.531 1 96.75 40 PHE B O 1
ATOM 2041 N N . GLN B 1 41 ? -9.852 19.766 9.914 1 97.31 41 GLN B N 1
ATOM 2042 C CA . GLN B 1 41 ? -9.086 20.797 10.617 1 97.31 41 GLN B CA 1
ATOM 2043 C C . GLN B 1 41 ? -8.688 21.922 9.672 1 97.31 41 GLN B C 1
ATOM 2045 O O . GLN B 1 41 ? -8.555 21.703 8.461 1 97.31 41 GLN B O 1
ATOM 2050 N N . PRO B 1 42 ? -8.531 23.156 10.219 1 96.94 42 PRO B N 1
ATOM 2051 C CA . PRO B 1 42 ? -8.055 24.234 9.352 1 96.94 42 PRO B CA 1
ATOM 2052 C C . PRO B 1 42 ? -6.621 24.031 8.875 1 96.94 42 PRO B C 1
ATOM 2054 O O . PRO B 1 42 ? -5.738 23.719 9.68 1 96.94 42 PRO B O 1
ATOM 2057 N N . VAL B 1 43 ? -6.395 24.156 7.566 1 97.81 43 VAL B N 1
ATOM 2058 C CA . VAL B 1 43 ? -5.105 23.969 6.91 1 97.81 43 VAL B CA 1
ATOM 2059 C C . VAL B 1 43 ? -4.773 25.203 6.066 1 97.81 43 VAL B C 1
ATOM 2061 O O . VAL B 1 43 ? -5.629 25.719 5.348 1 97.81 43 VAL B O 1
ATOM 2064 N N . VAL B 1 44 ? -3.6 25.719 6.254 1 97.75 44 VAL B N 1
ATOM 2065 C CA . VAL B 1 44 ? -3.131 26.844 5.441 1 97.75 44 VAL B CA 1
ATOM 2066 C C . VAL B 1 44 ? -2.492 26.312 4.156 1 97.75 44 VAL B C 1
ATOM 2068 O O . VAL B 1 44 ? -1.614 25.453 4.203 1 97.75 44 VAL B O 1
ATOM 2071 N N . PHE B 1 45 ? -2.902 26.766 3.043 1 97.06 45 PHE B N 1
ATOM 2072 C CA . PHE B 1 45 ? -2.43 26.297 1.744 1 97.06 45 PHE B CA 1
ATOM 2073 C C . PHE B 1 45 ? -2.439 27.438 0.725 1 97.06 45 PHE B C 1
ATOM 2075 O O . PHE B 1 45 ? -2.883 28.547 1.027 1 97.06 45 PHE B O 1
ATOM 2082 N N . THR B 1 46 ? -1.856 27.156 -0.438 1 95.62 46 THR B N 1
ATOM 2083 C CA . THR B 1 46 ? -1.927 28.109 -1.544 1 95.62 46 THR B CA 1
ATOM 2084 C C . THR B 1 46 ? -3.125 27.812 -2.439 1 95.62 46 THR B C 1
ATOM 2086 O O . THR B 1 46 ? -3.24 26.703 -2.98 1 95.62 46 THR B O 1
ATOM 2089 N N . ASN B 1 47 ? -3.986 28.797 -2.566 1 92.94 47 ASN B N 1
ATOM 2090 C CA . ASN B 1 47 ? -5.164 28.578 -3.4 1 92.94 47 ASN B CA 1
ATOM 2091 C C . ASN B 1 47 ? -4.84 28.75 -4.883 1 92.94 47 ASN B C 1
ATOM 2093 O O . ASN B 1 47 ? -3.682 28.953 -5.25 1 92.94 47 ASN B O 1
ATOM 2097 N N . ASP B 1 48 ? -5.82 28.641 -5.727 1 91.06 48 ASP B N 1
ATOM 2098 C CA . ASP B 1 48 ? -5.637 28.656 -7.176 1 91.06 48 ASP B CA 1
ATOM 2099 C C . ASP B 1 48 ? -5.109 30.016 -7.637 1 91.06 48 ASP B C 1
ATOM 2101 O O . ASP B 1 48 ? -4.484 30.125 -8.695 1 91.06 48 ASP B O 1
ATOM 2105 N N . GLU B 1 49 ? -5.352 31.062 -6.855 1 90.19 49 GLU B N 1
ATOM 2106 C CA . GLU B 1 49 ? -4.914 32.406 -7.203 1 90.19 49 GLU B CA 1
ATOM 2107 C C . GLU B 1 49 ? -3.48 32.656 -6.738 1 90.19 49 GLU B C 1
ATOM 2109 O O . GLU B 1 49 ? -2.91 33.719 -7.008 1 90.19 49 GLU B O 1
ATOM 2114 N N . GLY B 1 50 ? -2.939 31.734 -6.027 1 91.06 50 GLY B N 1
ATOM 2115 C CA . GLY B 1 50 ? -1.567 31.859 -5.555 1 91.06 50 GLY B CA 1
ATOM 2116 C C . GLY B 1 50 ? -1.462 32.5 -4.184 1 91.06 50 GLY B C 1
ATOM 2117 O O . GLY B 1 50 ? -0.361 32.781 -3.711 1 91.06 50 GLY B O 1
ATOM 2118 N N . ASP B 1 51 ? -2.645 32.719 -3.543 1 92.56 51 ASP B N 1
ATOM 2119 C CA . ASP B 1 51 ? -2.668 33.344 -2.221 1 92.56 51 ASP B CA 1
ATOM 2120 C C . ASP B 1 51 ? -2.725 32.281 -1.12 1 92.56 51 ASP B C 1
ATOM 2122 O O . ASP B 1 51 ? -3.346 31.234 -1.293 1 92.56 51 ASP B O 1
ATOM 2126 N N . ARG B 1 52 ? -2.102 32.656 -0.021 1 94.56 52 ARG B N 1
ATOM 2127 C CA . ARG B 1 52 ? -2.285 31.7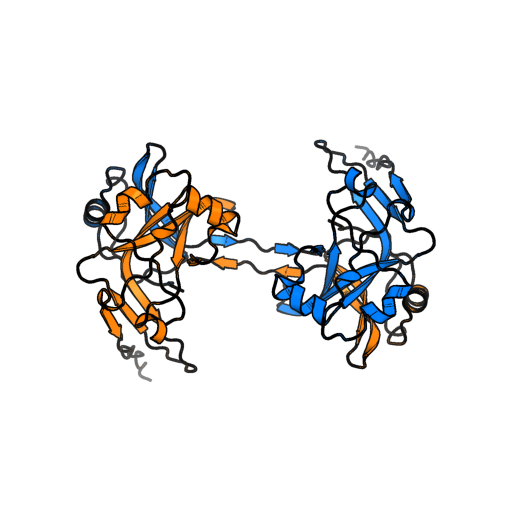97 1.155 1 94.56 52 ARG B CA 1
ATOM 2128 C C . ARG B 1 52 ? -3.721 31.875 1.667 1 94.56 52 ARG B C 1
ATOM 2130 O O . ARG B 1 52 ? -4.27 32.969 1.818 1 94.56 52 ARG B O 1
ATOM 2137 N N . SER B 1 53 ? -4.238 30.781 1.836 1 94.75 53 SER B N 1
ATOM 2138 C CA . SER B 1 53 ? -5.621 30.641 2.287 1 94.75 53 SER B CA 1
ATOM 2139 C C . SER B 1 53 ? -5.754 29.547 3.34 1 94.75 53 SER B C 1
ATOM 2141 O O . SER B 1 53 ? -4.797 28.828 3.615 1 94.75 53 SER B O 1
ATOM 2143 N N . VAL B 1 54 ? -6.949 29.547 4.027 1 95.62 54 VAL B N 1
ATOM 2144 C CA . VAL B 1 54 ? -7.246 28.516 5.008 1 95.62 54 VAL B CA 1
ATOM 2145 C C . VAL B 1 54 ? -8.516 27.781 4.605 1 95.62 54 VAL B C 1
ATOM 2147 O O . VAL B 1 54 ? -9.492 28.391 4.18 1 95.62 54 VAL B O 1
ATOM 2150 N N . GLU B 1 55 ? -8.492 26.5 4.695 1 94.81 55 GLU B N 1
ATOM 2151 C CA . GLU B 1 55 ? -9.664 25.656 4.469 1 94.81 55 GLU B CA 1
ATOM 2152 C C . GLU B 1 55 ? -9.664 24.453 5.406 1 94.81 55 GLU B C 1
ATOM 2154 O O . GLU B 1 55 ? -8.609 24.016 5.871 1 94.81 55 GLU B O 1
ATOM 2159 N N . LEU B 1 56 ? -10.898 24.062 5.707 1 96.19 56 LEU B N 1
ATOM 2160 C CA . LEU B 1 56 ? -10.992 22.828 6.477 1 96.19 56 LEU B CA 1
ATOM 2161 C C . LEU B 1 56 ? -10.688 21.609 5.594 1 96.19 56 LEU B C 1
ATOM 2163 O O . LEU B 1 56 ? -11.281 21.453 4.523 1 96.19 56 LEU B O 1
ATOM 2167 N N . MET B 1 57 ? -9.727 20.812 6.012 1 97.69 57 MET B N 1
ATOM 2168 C CA . MET B 1 57 ? -9.367 19.594 5.293 1 97.69 57 MET B CA 1
ATOM 2169 C C . MET B 1 57 ? -9.414 18.391 6.215 1 97.69 57 MET B C 1
ATOM 2171 O O . MET B 1 57 ? -9.203 18.516 7.426 1 97.69 57 MET B O 1
ATOM 2175 N N . TYR B 1 58 ? -9.773 17.281 5.609 1 98.06 58 TYR B N 1
ATOM 2176 C CA . TYR B 1 58 ? -9.812 16.016 6.352 1 98.06 58 TYR B CA 1
ATOM 2177 C C . TYR B 1 58 ? -8.398 15.531 6.652 1 98.06 58 TYR B C 1
ATOM 2179 O O . TYR B 1 58 ? -7.57 15.406 5.746 1 98.06 58 TYR B O 1
ATOM 2187 N N . TRP B 1 59 ? -8.148 15.234 7.902 1 98.56 59 TRP B N 1
ATOM 2188 C CA . TRP B 1 59 ? -6.824 14.773 8.297 1 98.56 59 TRP B CA 1
ATOM 2189 C C . TRP B 1 59 ? -6.746 13.25 8.258 1 98.56 59 TRP B C 1
ATOM 2191 O O . TRP B 1 59 ? -7.203 12.578 9.18 1 98.56 59 TRP B O 1
ATOM 2201 N N . GLY B 1 60 ? -6.059 12.781 7.203 1 97.81 60 GLY B N 1
ATOM 2202 C CA . GLY B 1 60 ? -5.867 11.344 7.082 1 97.81 60 GLY B CA 1
ATOM 2203 C C . GLY B 1 60 ? -6.359 10.789 5.758 1 97.81 60 GLY B C 1
ATOM 2204 O O . GLY B 1 60 ? -7.449 11.133 5.297 1 97.81 60 GLY B O 1
ATOM 2205 N N . PHE B 1 61 ? -5.609 9.992 5.129 1 96.44 61 PHE B N 1
ATOM 2206 C CA . PHE B 1 61 ? -5.902 9.328 3.863 1 96.44 61 PHE B CA 1
ATOM 2207 C C . PHE B 1 61 ? -6.332 7.883 4.098 1 96.44 61 PHE B C 1
ATOM 2209 O O . PHE B 1 61 ? -5.629 7.121 4.766 1 96.44 61 PHE B O 1
ATOM 2216 N N . THR B 1 62 ? -7.418 7.547 3.502 1 94.69 62 THR B N 1
ATOM 2217 C CA . THR B 1 62 ? -7.828 6.148 3.492 1 94.69 62 THR B CA 1
ATOM 2218 C C . THR B 1 62 ? -7.555 5.512 2.133 1 94.69 62 THR B C 1
ATOM 2220 O O . THR B 1 62 ? -8.109 5.941 1.119 1 94.69 62 THR B O 1
ATOM 2223 N N . PHE B 1 63 ? -6.734 4.566 2.189 1 92 63 PHE B N 1
ATOM 2224 C CA . PHE B 1 63 ? -6.449 3.82 0.971 1 92 63 PHE B CA 1
ATOM 2225 C C . PHE B 1 63 ? -7.336 2.584 0.875 1 92 63 PHE B C 1
ATOM 2227 O O . PHE B 1 63 ? -7.578 1.907 1.876 1 92 63 PHE B O 1
ATOM 2234 N N . PRO B 1 64 ? -7.848 2.365 -0.298 1 88.5 64 PRO B N 1
ATOM 2235 C CA . PRO B 1 64 ? -8.75 1.224 -0.464 1 88.5 64 PRO B CA 1
ATOM 2236 C C . PRO B 1 64 ? -8.047 -0.118 -0.274 1 88.5 64 PRO B C 1
ATOM 2238 O O . PRO B 1 64 ? -6.812 -0.184 -0.317 1 88.5 64 PRO B O 1
ATOM 2241 N N . GLN B 1 65 ? -8.938 -1.061 0 1 90.38 65 GLN B N 1
ATOM 2242 C CA . GLN B 1 65 ? -8.453 -2.436 -0.014 1 90.38 65 GLN B CA 1
ATOM 2243 C C . GLN B 1 65 ? -7.852 -2.793 -1.37 1 90.38 65 GLN B C 1
ATOM 2245 O O . GLN B 1 65 ? -8.375 -2.387 -2.412 1 90.38 65 GLN B O 1
ATOM 2250 N N . ARG B 1 66 ? -6.773 -3.504 -1.302 1 91 66 ARG B N 1
ATOM 2251 C CA . ARG B 1 66 ? -6.109 -3.9 -2.541 1 91 66 ARG B CA 1
ATOM 2252 C C . ARG B 1 66 ? -6.051 -5.418 -2.668 1 91 66 ARG B C 1
ATOM 2254 O O . ARG B 1 66 ? -5.746 -6.117 -1.699 1 91 66 ARG B O 1
ATOM 2261 N N . PHE B 1 67 ? -6.441 -5.891 -3.785 1 94 67 PHE B N 1
ATOM 2262 C CA . PHE B 1 67 ? -6.316 -7.301 -4.145 1 94 67 PHE B CA 1
ATOM 2263 C C . PHE B 1 67 ? -5.25 -7.492 -5.215 1 94 67 PHE B C 1
ATOM 2265 O O . PHE B 1 67 ? -5.32 -6.887 -6.285 1 94 67 PHE B O 1
ATOM 2272 N N . THR B 1 68 ? -4.188 -8.203 -4.848 1 95.12 68 THR B N 1
ATOM 2273 C CA . THR B 1 68 ? -3.139 -8.477 -5.82 1 95.12 68 THR B CA 1
ATOM 2274 C C . THR B 1 68 ? -2.879 -9.977 -5.934 1 95.12 68 THR B C 1
ATOM 2276 O O . THR B 1 68 ? -2.908 -10.695 -4.93 1 95.12 68 THR B O 1
ATOM 2279 N N . PHE B 1 69 ? -2.688 -10.391 -7.168 1 97.69 69 PHE B N 1
ATOM 2280 C CA . PHE B 1 69 ? -2.52 -11.82 -7.41 1 97.69 69 PHE B CA 1
ATOM 2281 C C . PHE B 1 69 ? -1.235 -12.094 -8.188 1 97.69 69 PHE B C 1
ATOM 2283 O O . PHE B 1 69 ? -0.914 -13.242 -8.477 1 97.69 69 PHE B O 1
ATOM 2290 N N . ASN B 1 70 ? -0.536 -11.086 -8.508 1 97.25 70 ASN B N 1
ATOM 2291 C CA . ASN B 1 70 ? 0.785 -11.148 -9.125 1 97.25 70 ASN B CA 1
ATOM 2292 C C . ASN B 1 70 ? 1.814 -10.352 -8.328 1 97.25 70 ASN B C 1
ATOM 2294 O O . ASN B 1 70 ? 1.463 -9.406 -7.629 1 97.25 70 ASN B O 1
ATOM 2298 N N . THR B 1 71 ? 3.006 -10.773 -8.367 1 96.31 71 THR B N 1
ATOM 2299 C CA . THR B 1 71 ? 4.148 -10.023 -7.848 1 96.31 71 THR B CA 1
ATOM 2300 C C . THR B 1 71 ? 5.223 -9.875 -8.922 1 96.31 71 THR B C 1
ATOM 2302 O O . THR B 1 71 ? 5.496 -10.812 -9.672 1 96.31 71 THR B O 1
ATOM 2305 N N . ARG B 1 72 ? 5.793 -8.68 -8.961 1 94.94 72 ARG B N 1
ATOM 2306 C CA . ARG B 1 72 ? 6.789 -8.398 -9.992 1 94.94 72 ARG B CA 1
ATOM 2307 C C . ARG B 1 72 ? 8.156 -8.938 -9.594 1 94.94 72 ARG B C 1
ATOM 2309 O O . ARG B 1 72 ? 8.57 -8.812 -8.438 1 94.94 72 ARG B O 1
ATOM 2316 N N . SER B 1 73 ? 8.758 -9.469 -10.586 1 95.44 73 SER B N 1
ATOM 2317 C CA . SER B 1 73 ? 10.125 -9.914 -10.344 1 95.44 73 SER B CA 1
ATOM 2318 C C . SER B 1 73 ? 11.055 -8.727 -10.117 1 95.44 73 SER B C 1
ATOM 2320 O O . SER B 1 73 ? 12.023 -8.82 -9.359 1 95.44 73 SER B O 1
ATOM 2322 N N . ASP B 1 74 ? 10.641 -7.586 -10.781 1 89.62 74 ASP B N 1
ATOM 2323 C CA . ASP B 1 74 ? 11.414 -6.363 -10.648 1 89.62 74 ASP B CA 1
ATOM 2324 C C . ASP B 1 74 ? 11.344 -5.816 -9.219 1 89.62 74 ASP B C 1
ATOM 2326 O O . ASP B 1 74 ? 10.273 -5.414 -8.758 1 89.62 74 ASP B O 1
ATOM 2330 N N . GLY B 1 75 ? 12.383 -6.004 -8.445 1 85.69 75 GLY B N 1
ATOM 2331 C CA . GLY B 1 75 ? 12.406 -5.445 -7.102 1 85.69 75 GLY B CA 1
ATOM 2332 C C . GLY B 1 75 ? 11.773 -6.355 -6.07 1 85.69 75 GLY B C 1
ATOM 2333 O O . GLY B 1 75 ? 11.32 -5.891 -5.02 1 85.69 75 GLY B O 1
ATOM 2334 N N . ILE B 1 76 ? 11.547 -7.609 -6.387 1 93 76 ILE B N 1
ATOM 2335 C CA . ILE B 1 76 ? 10.875 -8.547 -5.496 1 93 76 ILE B CA 1
ATOM 2336 C C . ILE B 1 76 ? 11.586 -8.578 -4.145 1 93 76 ILE B C 1
ATOM 2338 O O . ILE B 1 76 ? 10.969 -8.875 -3.119 1 93 76 ILE B O 1
ATOM 2342 N N . LEU B 1 77 ? 12.805 -8.133 -4.078 1 91.62 77 LEU B N 1
ATOM 2343 C CA . LEU B 1 77 ? 13.562 -8.141 -2.832 1 91.62 77 LEU B CA 1
ATOM 2344 C C . LEU B 1 77 ? 13.414 -6.816 -2.096 1 91.62 77 LEU B C 1
ATOM 2346 O O . LEU B 1 77 ? 13.93 -6.656 -0.988 1 91.62 77 LEU B O 1
ATOM 2350 N N . LYS B 1 78 ? 12.672 -5.855 -2.625 1 85.19 78 LYS B N 1
ATOM 2351 C CA . LYS B 1 78 ? 12.562 -4.52 -2.051 1 85.19 78 LYS B CA 1
ATOM 2352 C C . LYS B 1 78 ? 11.344 -4.414 -1.132 1 85.19 78 LYS B C 1
ATOM 2354 O O . LYS B 1 78 ? 11.25 -3.488 -0.324 1 85.19 78 LYS B O 1
ATOM 2359 N N . THR B 1 79 ? 10.414 -5.215 -1.273 1 78.5 79 THR B N 1
ATOM 2360 C CA . THR B 1 79 ? 9.203 -5.168 -0.461 1 78.5 79 THR B CA 1
ATOM 2361 C C . THR B 1 79 ? 9.227 -6.246 0.618 1 78.5 79 THR B C 1
ATOM 2363 O O . THR B 1 79 ? 9.633 -7.379 0.357 1 78.5 79 THR B O 1
ATOM 2366 N N . GLY B 1 80 ? 8.789 -5.906 1.808 1 84.12 80 GLY B N 1
ATOM 2367 C CA . GLY B 1 80 ? 8.945 -6.812 2.936 1 84.12 80 GLY B CA 1
ATOM 2368 C C . GLY B 1 80 ? 8.227 -8.133 2.748 1 84.12 80 GLY B C 1
ATOM 2369 O O . GLY B 1 80 ? 8.82 -9.203 2.898 1 84.12 80 GLY B O 1
ATOM 2370 N N . LEU B 1 81 ? 6.953 -8.102 2.344 1 88.81 81 LEU B N 1
ATOM 2371 C CA . LEU B 1 81 ? 6.184 -9.328 2.189 1 88.81 81 LEU B CA 1
ATOM 2372 C C . LEU B 1 81 ? 6.75 -10.188 1.063 1 88.81 81 LEU B C 1
ATOM 2374 O O . LEU B 1 81 ? 7 -11.383 1.253 1 88.81 81 LEU B O 1
ATOM 2378 N N . TRP B 1 82 ? 7.004 -9.602 -0.108 1 94.44 82 TRP B N 1
ATOM 2379 C CA . TRP B 1 82 ? 7.418 -10.359 -1.284 1 94.44 82 TRP B CA 1
ATOM 2380 C C . TRP B 1 82 ? 8.859 -10.836 -1.148 1 94.44 82 TRP B C 1
ATOM 2382 O O . TRP B 1 82 ? 9.203 -11.93 -1.598 1 94.44 82 TRP B O 1
ATOM 2392 N N . LYS B 1 83 ? 9.641 -10.016 -0.474 1 94.06 83 LYS B N 1
ATOM 2393 C CA . LYS B 1 83 ? 11.008 -10.445 -0.212 1 94.06 83 LYS B CA 1
ATOM 2394 C C . LYS B 1 83 ? 11.039 -11.711 0.64 1 94.06 83 LYS B C 1
ATOM 2396 O O . LYS B 1 83 ? 11.648 -12.711 0.252 1 94.06 83 LYS B O 1
ATOM 2401 N N . THR B 1 84 ? 10.367 -11.656 1.763 1 94.25 84 THR B N 1
ATOM 2402 C CA . THR B 1 84 ? 10.375 -12.781 2.688 1 94.25 84 THR B CA 1
ATOM 2403 C C . THR B 1 84 ? 9.75 -14.016 2.041 1 94.25 84 THR B C 1
ATOM 2405 O O . THR B 1 84 ? 10.289 -15.117 2.154 1 94.25 84 THR B O 1
ATOM 2408 N N . SER B 1 85 ? 8.617 -13.844 1.374 1 95.5 85 SER B N 1
ATOM 2409 C CA . SER B 1 85 ? 7.938 -14.961 0.715 1 95.5 85 SER B CA 1
ATOM 2410 C C . SER B 1 85 ? 8.82 -15.578 -0.363 1 95.5 85 SER B C 1
ATOM 2412 O O . SER B 1 85 ? 8.914 -16.797 -0.471 1 95.5 85 SER B O 1
ATOM 2414 N N . PHE B 1 86 ? 9.5 -14.742 -1.137 1 96.44 86 PHE B N 1
ATOM 2415 C CA . PHE B 1 86 ? 10.367 -15.242 -2.201 1 96.44 86 PHE B CA 1
ATOM 2416 C C . PHE B 1 86 ? 11.555 -15.992 -1.622 1 96.44 86 PHE B C 1
ATOM 2418 O O . PHE B 1 86 ? 11.938 -17.047 -2.135 1 96.44 86 PHE B O 1
ATOM 2425 N N . GLU B 1 87 ? 12.055 -15.469 -0.601 1 95 87 GLU B N 1
ATOM 2426 C CA . GLU B 1 87 ? 13.234 -16.062 0.01 1 95 87 GLU B CA 1
ATOM 2427 C C . GLU B 1 87 ? 12.906 -17.422 0.645 1 95 87 GLU B C 1
ATOM 2429 O O . GLU B 1 87 ? 13.711 -18.344 0.596 1 95 87 GLU B O 1
ATOM 2434 N N . GLU B 1 88 ? 11.711 -17.625 1.107 1 94.25 88 GLU B N 1
ATOM 2435 C CA . GLU B 1 88 ? 11.461 -18.766 1.973 1 94.25 88 GLU B CA 1
ATOM 2436 C C . GLU B 1 88 ? 10.367 -19.672 1.399 1 94.25 88 GLU B C 1
ATOM 2438 O O . GLU B 1 88 ? 10.242 -20.828 1.788 1 94.25 88 GLU B O 1
ATOM 2443 N N . ARG B 1 89 ? 9.578 -19.141 0.479 1 96.69 89 ARG B N 1
ATOM 2444 C CA . ARG B 1 89 ? 8.352 -19.844 0.132 1 96.69 89 ARG B CA 1
ATOM 2445 C C . ARG B 1 89 ? 8.086 -19.781 -1.368 1 96.69 89 ARG B C 1
ATOM 2447 O O . ARG B 1 89 ? 6.977 -19.453 -1.796 1 96.69 89 ARG B O 1
ATOM 2454 N N . ARG B 1 90 ? 9.125 -20.031 -2.066 1 97.88 90 ARG B N 1
ATOM 2455 C CA . ARG B 1 90 ? 8.961 -20.188 -3.508 1 97.88 90 ARG B CA 1
ATOM 2456 C C . ARG B 1 90 ? 8.094 -21.391 -3.828 1 97.88 90 ARG B C 1
ATOM 2458 O O . ARG B 1 90 ? 8.141 -22.406 -3.121 1 97.88 90 ARG B O 1
ATOM 2465 N N . CYS B 1 91 ? 7.277 -21.281 -4.891 1 98.56 91 CYS B N 1
ATOM 2466 C CA . CYS B 1 91 ? 6.383 -22.359 -5.289 1 98.56 91 CYS B CA 1
ATOM 2467 C C . CYS B 1 91 ? 6.148 -22.359 -6.793 1 98.56 91 CYS B C 1
ATOM 2469 O O . CYS B 1 91 ? 6.711 -21.531 -7.508 1 98.56 91 CYS B O 1
ATOM 2471 N N . ILE B 1 92 ? 5.453 -23.359 -7.266 1 98.62 92 ILE B N 1
ATOM 2472 C CA . ILE B 1 92 ? 5.062 -23.469 -8.664 1 98.62 92 ILE B CA 1
ATOM 2473 C C . ILE B 1 92 ? 3.543 -23.578 -8.773 1 98.62 92 ILE B C 1
ATOM 2475 O O . ILE B 1 92 ? 2.914 -24.344 -8.039 1 98.62 92 ILE B O 1
ATOM 2479 N N . VAL B 1 93 ? 2.984 -22.781 -9.602 1 98.69 93 VAL B N 1
ATOM 2480 C CA . VAL B 1 93 ? 1.583 -22.891 -9.992 1 98.69 93 VAL B CA 1
ATOM 2481 C C . VAL B 1 93 ? 1.479 -23.625 -11.328 1 98.69 93 VAL B C 1
ATOM 2483 O O . VAL B 1 93 ? 1.842 -23.062 -12.375 1 98.69 93 VAL B O 1
ATOM 2486 N N . PRO B 1 94 ? 0.93 -24.812 -11.328 1 98.44 94 PRO B N 1
ATOM 2487 C CA . PRO B 1 94 ? 0.84 -25.578 -12.57 1 98.44 94 PRO B CA 1
ATOM 2488 C C . PRO B 1 94 ? -0.194 -25 -13.539 1 98.44 94 PRO B C 1
ATOM 2490 O O . PRO B 1 94 ? -1.333 -24.734 -13.148 1 98.44 94 PRO B O 1
ATOM 2493 N N . ALA B 1 95 ? 0.189 -24.891 -14.773 1 98.44 95 ALA B N 1
ATOM 2494 C CA . ALA B 1 95 ? -0.719 -24.375 -15.797 1 98.44 95 ALA B CA 1
ATOM 2495 C C . ALA B 1 95 ? -0.505 -25.094 -17.125 1 98.44 95 ALA B C 1
ATOM 2497 O O . ALA B 1 95 ? 0.618 -25.469 -17.469 1 98.44 95 ALA B O 1
ATOM 2498 N N . ASP B 1 96 ? -1.582 -25.219 -17.859 1 98.44 96 ASP B N 1
ATOM 2499 C CA . ASP B 1 96 ? -1.49 -25.781 -19.219 1 98.44 96 ASP B CA 1
ATOM 2500 C C . ASP B 1 96 ? -1.517 -24.672 -20.266 1 98.44 96 ASP B C 1
ATOM 2502 O O . ASP B 1 96 ? -1.082 -24.875 -21.391 1 98.44 96 ASP B O 1
ATOM 2506 N N . SER B 1 97 ? -2.047 -23.625 -20 1 98.19 97 SER B N 1
ATOM 2507 C CA . SER B 1 97 ? -1.997 -22.391 -20.766 1 98.19 97 SER B CA 1
ATOM 2508 C C . SER B 1 97 ? -2.387 -21.188 -19.922 1 98.19 97 SER B C 1
ATOM 2510 O O . SER B 1 97 ? -2.852 -21.344 -18.781 1 98.19 97 SER B O 1
ATOM 2512 N N . PHE B 1 98 ? -2.045 -20 -20.375 1 98.19 98 PHE B N 1
ATOM 2513 C CA . PHE B 1 98 ? -2.58 -18.781 -19.781 1 98.19 98 PHE B CA 1
ATOM 2514 C C . PHE B 1 98 ? -3.139 -17.859 -20.859 1 98.19 98 PHE B C 1
ATOM 2516 O O . PHE B 1 98 ? -2.932 -18.078 -22.047 1 98.19 98 PHE B O 1
ATOM 2523 N N . PHE B 1 99 ? -3.92 -16.891 -20.359 1 96.62 99 PHE B N 1
ATOM 2524 C CA . PHE B 1 99 ? -4.648 -16.016 -21.281 1 96.62 99 PHE B CA 1
ATOM 2525 C C . PHE B 1 99 ? -4.301 -14.555 -21.016 1 96.62 99 PHE B C 1
ATOM 2527 O O . PHE B 1 99 ? -4.059 -14.164 -19.875 1 96.62 99 PHE B O 1
ATOM 2534 N N . GLU B 1 100 ? -4.258 -13.828 -22.031 1 94.62 100 GLU B N 1
ATOM 2535 C CA . GLU B 1 100 ? -4.062 -12.383 -21.953 1 94.62 100 GLU B CA 1
ATOM 2536 C C . GLU B 1 100 ? -4.902 -11.648 -23 1 94.62 100 GLU B C 1
ATOM 2538 O O . GLU B 1 100 ? -5.125 -12.164 -24.094 1 94.62 100 GLU B O 1
ATOM 2543 N N . TRP B 1 101 ? -5.363 -10.492 -22.578 1 90.5 101 TRP B N 1
ATOM 2544 C CA . TRP B 1 101 ? -6.109 -9.617 -23.484 1 90.5 101 TRP B CA 1
ATOM 2545 C C . TRP B 1 101 ? -5.246 -8.461 -23.969 1 90.5 101 TRP B C 1
ATOM 2547 O O . TRP B 1 101 ? -4.473 -7.887 -23.188 1 90.5 101 TRP B O 1
ATOM 2557 N N . LYS B 1 102 ? -5.297 -8.219 -25.188 1 84.62 102 LYS B N 1
ATOM 2558 C CA . LYS B 1 102 ? -4.625 -7.035 -25.703 1 84.62 102 LYS B CA 1
ATOM 2559 C C . LYS B 1 102 ? -5.441 -5.773 -25.438 1 84.62 102 LYS B C 1
ATOM 2561 O O . LYS B 1 102 ? -6.617 -5.699 -25.797 1 84.62 102 LYS B O 1
ATOM 2566 N N . ARG B 1 103 ? -4.793 -5.07 -24.562 1 71.5 103 ARG B N 1
ATOM 2567 C CA . ARG B 1 103 ? -5.496 -3.824 -24.266 1 71.5 103 ARG B CA 1
ATOM 2568 C C . ARG B 1 103 ? -5.508 -2.9 -25.484 1 71.5 103 ARG B C 1
ATOM 2570 O O . ARG B 1 103 ? -4.453 -2.424 -25.906 1 71.5 103 ARG B O 1
ATOM 2577 N N . LEU B 1 104 ? -6.695 -2.967 -26.156 1 66.69 104 LEU B N 1
ATOM 2578 C CA . LEU B 1 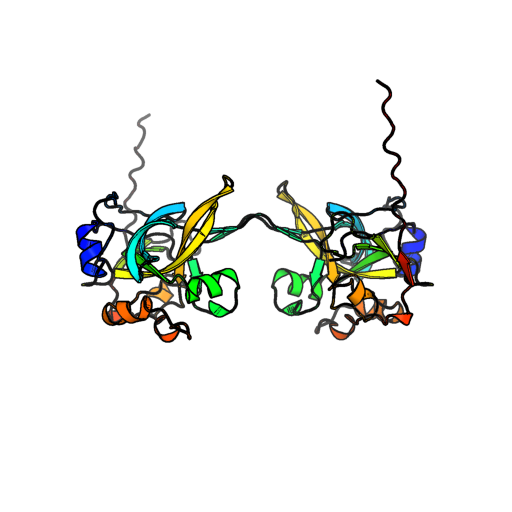104 ? -6.91 -2.023 -27.25 1 66.69 104 LEU B CA 1
ATOM 2579 C C . LEU B 1 104 ? -7.871 -0.916 -26.828 1 66.69 104 LEU B C 1
ATOM 2581 O O . LEU B 1 104 ? -8.562 -1.041 -25.812 1 66.69 104 LEU B O 1
ATOM 2585 N N . HIS B 1 105 ? -7.645 0.445 -27.094 1 58.66 105 HIS B N 1
ATOM 2586 C CA . HIS B 1 105 ? -8.562 1.543 -26.828 1 58.66 105 HIS B CA 1
ATOM 2587 C C . HIS B 1 105 ? -9.992 1.171 -27.219 1 58.66 105 HIS B C 1
ATOM 2589 O O . HIS B 1 105 ? -10.883 2.023 -27.219 1 58.66 105 HIS B O 1
ATOM 2595 N N . LYS B 1 106 ? -10.219 -0.083 -27.469 1 60.53 106 LYS B N 1
ATOM 2596 C CA . LYS B 1 106 ? -11.586 -0.365 -27.906 1 60.53 106 LYS B CA 1
ATOM 2597 C C . LYS B 1 106 ? -12.258 -1.385 -27 1 60.53 106 LYS B C 1
ATOM 2599 O O . LYS B 1 106 ? -11.586 -2.041 -26.188 1 60.53 106 LYS B O 1
ATOM 2604 N N . LYS B 1 107 ? -13.625 -1.519 -26.828 1 59.56 107 LYS B N 1
ATOM 2605 C CA . LYS B 1 107 ? -14.547 -2.307 -26.016 1 59.56 107 LYS B CA 1
ATOM 2606 C C . LYS B 1 107 ? -14.273 -3.801 -26.156 1 59.56 107 LYS B C 1
ATOM 2608 O O . LYS B 1 107 ? -14.531 -4.578 -25.234 1 59.56 107 LYS B O 1
ATOM 2613 N N . ASN B 1 108 ? -13.695 -4.27 -27.219 1 67.88 108 ASN B N 1
ATOM 2614 C CA . ASN B 1 108 ? -13.562 -5.707 -27.438 1 67.88 108 ASN B CA 1
ATOM 2615 C C . ASN B 1 108 ? -12.094 -6.117 -27.578 1 67.88 108 ASN B C 1
ATOM 2617 O O . ASN B 1 108 ? -11.641 -6.426 -28.688 1 67.88 108 ASN B O 1
ATOM 2621 N N . ASN B 1 109 ? -11.461 -6.309 -26.406 1 80 109 ASN B N 1
ATOM 2622 C CA . ASN B 1 109 ? -10.039 -6.645 -26.469 1 80 109 ASN B CA 1
ATOM 2623 C C . ASN B 1 109 ? -9.828 -8.109 -26.828 1 80 109 ASN B C 1
ATOM 2625 O O . ASN B 1 109 ? -10.477 -8.992 -26.266 1 80 109 ASN B O 1
ATOM 2629 N N . PRO B 1 110 ? -9.141 -8.406 -27.953 1 87.56 110 PRO B N 1
ATOM 2630 C CA . PRO B 1 110 ? -8.852 -9.781 -28.359 1 87.56 110 PRO B CA 1
ATOM 2631 C C . PRO B 1 110 ? -8.203 -10.609 -27.25 1 87.56 110 PRO B C 1
ATOM 2633 O O . PRO B 1 110 ? -7.328 -10.109 -26.531 1 87.56 110 PRO B O 1
ATOM 2636 N N . LYS B 1 111 ? -8.742 -11.812 -27.172 1 91.81 111 LYS B N 1
ATOM 2637 C CA . LYS B 1 111 ? -8.227 -12.766 -26.188 1 91.81 111 LYS B CA 1
ATOM 2638 C C . LYS B 1 111 ? -7.219 -13.719 -26.828 1 91.81 111 LYS B C 1
ATOM 2640 O O . LYS B 1 111 ? -7.492 -14.312 -27.875 1 91.81 111 LYS B O 1
ATOM 2645 N N . TYR B 1 112 ? -6.082 -13.844 -26.203 1 95.31 112 TYR B N 1
ATOM 2646 C CA . TYR B 1 112 ? -5.043 -14.75 -26.672 1 95.31 112 TYR B CA 1
ATOM 2647 C C . TYR B 1 112 ? -4.801 -15.867 -25.672 1 95.31 112 TYR B C 1
ATOM 2649 O O . TYR B 1 112 ? -4.816 -15.641 -24.453 1 95.31 112 TYR B O 1
ATOM 2657 N N . GLU B 1 113 ? -4.633 -17.047 -26.188 1 96.94 113 GLU B N 1
ATOM 2658 C CA . GLU B 1 113 ? -4.152 -18.172 -25.391 1 96.94 113 GLU B CA 1
ATOM 2659 C C . GLU B 1 113 ? -2.67 -18.438 -25.641 1 96.94 113 GLU B C 1
ATOM 2661 O O . GLU B 1 113 ? -2.23 -18.516 -26.781 1 96.94 113 GLU B O 1
ATOM 2666 N N . ILE B 1 114 ? -1.896 -18.516 -24.609 1 97.81 114 ILE B N 1
ATOM 2667 C CA . ILE B 1 114 ? -0.459 -18.75 -24.703 1 97.81 114 ILE B CA 1
ATOM 2668 C C . ILE B 1 114 ? -0.127 -20.125 -24.125 1 97.81 114 ILE B C 1
ATOM 2670 O O . ILE B 1 114 ? -0.504 -20.438 -22.984 1 97.81 114 ILE B O 1
ATOM 2674 N N . THR B 1 115 ? 0.526 -20.953 -24.875 1 98 115 THR B N 1
ATOM 2675 C CA . THR B 1 115 ? 0.972 -22.281 -24.453 1 98 115 THR B CA 1
ATOM 2676 C C . THR B 1 115 ? 2.484 -22.406 -24.594 1 98 115 THR B C 1
ATOM 2678 O O . THR B 1 115 ? 3.121 -21.609 -25.281 1 98 115 THR B O 1
ATOM 2681 N N . ILE B 1 116 ? 3.061 -23.328 -23.828 1 98 116 ILE B N 1
ATOM 2682 C CA . ILE B 1 116 ? 4.453 -23.734 -23.969 1 98 116 ILE B CA 1
ATOM 2683 C C . ILE B 1 116 ? 4.516 -25.172 -24.484 1 98 116 ILE B C 1
ATOM 2685 O O . ILE B 1 116 ? 4.535 -26.125 -23.688 1 98 116 ILE B O 1
ATOM 2689 N N . PRO B 1 117 ? 4.617 -25.281 -25.75 1 96.81 117 PRO B N 1
ATOM 2690 C CA . PRO B 1 117 ? 4.527 -26.609 -26.344 1 96.81 117 PRO B CA 1
ATOM 2691 C C . PRO B 1 117 ? 5.531 -27.594 -25.75 1 96.81 117 PRO B C 1
ATOM 2693 O O . PRO B 1 117 ? 6.715 -27.281 -25.625 1 96.81 117 PRO B O 1
ATOM 2696 N N . GLY B 1 118 ? 4.98 -28.75 -25.359 1 94.75 118 GLY B N 1
ATOM 2697 C CA . GLY B 1 118 ? 5.824 -29.812 -24.844 1 94.75 118 GLY B CA 1
ATOM 2698 C C . GLY B 1 118 ? 6.043 -29.734 -23.344 1 94.75 118 GLY B C 1
ATOM 2699 O O . GLY B 1 118 ? 6.715 -30.594 -22.766 1 94.75 118 GLY B O 1
ATOM 2700 N N . ARG B 1 119 ? 5.527 -28.781 -22.734 1 93.62 119 ARG B N 1
ATOM 2701 C CA . ARG B 1 119 ? 5.773 -28.594 -21.312 1 93.62 119 ARG B CA 1
ATOM 2702 C C . ARG B 1 119 ? 4.461 -28.562 -20.531 1 93.62 119 ARG B C 1
ATOM 2704 O O . ARG B 1 119 ? 4.391 -27.969 -19.453 1 93.62 119 ARG B O 1
ATOM 2711 N N . GLU B 1 120 ? 3.396 -29.203 -20.922 1 93.81 120 GLU B N 1
ATOM 2712 C CA . GLU B 1 120 ? 2.109 -29.203 -20.234 1 93.81 120 GLU B CA 1
ATOM 2713 C C . GLU B 1 120 ? 2.066 -30.266 -19.156 1 93.81 120 GLU B C 1
ATOM 2715 O O . GLU B 1 120 ? 2.248 -31.453 -19.438 1 93.81 120 GLU B O 1
ATOM 2720 N N . PRO B 1 121 ? 1.8 -29.906 -17.938 1 97.69 121 PRO B N 1
ATOM 2721 C CA . PRO B 1 121 ? 1.723 -28.531 -17.453 1 97.69 121 PRO B CA 1
ATOM 2722 C C . PRO B 1 121 ? 3.094 -27.859 -17.328 1 97.69 121 PRO B C 1
ATOM 2724 O O . PRO B 1 121 ? 4.098 -28.547 -17.109 1 97.69 121 PRO B O 1
ATOM 2727 N N . PHE B 1 122 ? 3.107 -26.578 -17.562 1 98.38 122 PHE B N 1
ATOM 2728 C CA . PHE B 1 122 ? 4.328 -25.812 -17.312 1 98.38 122 PHE B CA 1
ATOM 2729 C C . PHE B 1 122 ? 4.262 -25.109 -15.969 1 98.38 122 PHE B C 1
ATOM 2731 O O . PHE B 1 122 ? 3.211 -25.094 -15.32 1 98.38 122 PHE B O 1
ATOM 2738 N N . ALA B 1 123 ? 5.422 -24.625 -15.547 1 98.69 123 ALA B N 1
ATOM 2739 C CA . ALA B 1 123 ? 5.609 -24.109 -14.195 1 98.69 123 ALA B CA 1
ATOM 2740 C C . ALA B 1 123 ? 5.531 -22.578 -14.195 1 98.69 123 ALA B C 1
ATOM 2742 O O . ALA B 1 123 ? 6.477 -21.906 -14.594 1 98.69 123 ALA B O 1
ATOM 2743 N N . LEU B 1 124 ? 4.453 -22.047 -13.695 1 98.75 124 LEU B N 1
ATOM 2744 C CA . LEU B 1 124 ? 4.457 -20.641 -13.32 1 98.75 124 LEU B CA 1
ATOM 2745 C C . LEU B 1 124 ? 5.168 -20.438 -11.984 1 98.75 124 LEU B C 1
ATOM 2747 O O . LEU B 1 124 ? 4.809 -21.062 -10.984 1 98.75 124 LEU B O 1
ATOM 2751 N N . ALA B 1 125 ? 6.145 -19.578 -12.008 1 98.75 125 ALA B N 1
ATOM 2752 C CA . ALA B 1 125 ? 6.84 -19.25 -10.766 1 98.75 125 ALA B CA 1
ATOM 2753 C C . ALA B 1 125 ? 5.922 -18.5 -9.805 1 98.75 125 ALA B C 1
ATOM 2755 O O . ALA B 1 125 ? 5.188 -17.594 -10.219 1 98.75 125 ALA B O 1
ATOM 2756 N N . GLY B 1 126 ? 5.945 -18.906 -8.547 1 98.62 126 GLY B N 1
ATOM 2757 C CA . GLY B 1 126 ? 5.133 -18.234 -7.547 1 98.62 126 GLY B CA 1
ATOM 2758 C C . GLY B 1 126 ? 5.805 -18.141 -6.188 1 98.62 126 GLY B C 1
ATOM 2759 O O . GLY B 1 126 ? 6.898 -18.672 -5.996 1 98.62 126 GLY B O 1
ATOM 2760 N N . THR B 1 127 ? 5.199 -17.422 -5.336 1 98.19 127 THR B N 1
ATOM 2761 C CA . THR B 1 127 ? 5.52 -17.359 -3.916 1 98.19 127 THR B CA 1
ATOM 2762 C C . THR B 1 127 ? 4.246 -17.359 -3.074 1 98.19 127 THR B C 1
ATOM 2764 O O . THR B 1 127 ? 3.193 -16.906 -3.535 1 98.19 127 THR B O 1
ATOM 2767 N N . TRP B 1 128 ? 4.383 -17.938 -1.927 1 98.25 128 TRP B N 1
ATOM 2768 C CA . TRP B 1 128 ? 3.18 -18.062 -1.112 1 98.25 128 TRP B CA 1
ATOM 2769 C C . TRP B 1 128 ? 3.453 -17.641 0.329 1 98.25 128 TRP B C 1
ATOM 2771 O O . TRP B 1 128 ? 4.609 -17.5 0.729 1 98.25 128 TRP B O 1
ATOM 2781 N N . SER B 1 129 ? 2.418 -17.297 1.046 1 97.69 129 SER B N 1
ATOM 2782 C CA . SER B 1 129 ? 2.443 -16.938 2.461 1 97.69 129 SER B CA 1
ATOM 2783 C C . SER B 1 129 ? 1.101 -17.219 3.125 1 97.69 129 SER B C 1
ATOM 2785 O O . SER B 1 129 ? 0.07 -17.297 2.453 1 97.69 129 SER B O 1
ATOM 2787 N N . MET B 1 130 ? 1.231 -17.547 4.406 1 97.19 130 MET B N 1
ATOM 2788 C CA . MET B 1 130 ? -0.017 -17.484 5.164 1 97.19 130 MET B CA 1
ATOM 2789 C C . MET B 1 130 ? -0.545 -16.062 5.227 1 97.19 130 MET B C 1
ATOM 2791 O O . MET B 1 130 ? 0.198 -15.133 5.551 1 97.19 130 MET B O 1
ATOM 2795 N N . TRP B 1 131 ? -1.826 -15.93 4.859 1 96.19 131 TRP B N 1
ATOM 2796 C CA . TRP B 1 131 ? -2.398 -14.594 4.797 1 96.19 131 TRP B CA 1
ATOM 2797 C C . TRP B 1 131 ? -3.82 -14.578 5.348 1 96.19 131 TRP B C 1
ATOM 2799 O O . TRP B 1 131 ? -4.566 -15.547 5.176 1 96.19 131 TRP B O 1
ATOM 2809 N N . LYS B 1 132 ? -4.102 -13.492 5.969 1 92.25 132 LYS B N 1
ATOM 2810 C CA . LYS B 1 132 ? -5.438 -13.375 6.547 1 92.25 132 LYS B CA 1
ATOM 2811 C C . LYS B 1 132 ? -6.48 -13.086 5.469 1 92.25 132 LYS B C 1
ATOM 2813 O O . LYS B 1 132 ? -6.297 -12.195 4.641 1 92.25 132 LYS B O 1
ATOM 2818 N N . ASN B 1 133 ? -7.535 -13.938 5.469 1 86.62 133 ASN B N 1
ATOM 2819 C CA . ASN B 1 133 ? -8.633 -13.672 4.543 1 86.62 133 ASN B CA 1
ATOM 2820 C C . ASN B 1 133 ? -9.633 -12.68 5.129 1 86.62 133 ASN B C 1
ATOM 2822 O O . ASN B 1 133 ? -9.398 -12.102 6.188 1 86.62 133 ASN B O 1
ATOM 2826 N N . LYS B 1 134 ? -10.703 -12.43 4.348 1 80.5 134 LYS B N 1
ATOM 2827 C CA . LYS B 1 134 ? -11.703 -11.445 4.754 1 80.5 134 LYS B CA 1
ATOM 2828 C C . LYS B 1 134 ? -12.336 -11.836 6.086 1 80.5 134 LYS B C 1
ATOM 2830 O O . LYS B 1 134 ? -12.727 -10.969 6.871 1 80.5 134 LYS B O 1
ATOM 2835 N N . ALA B 1 135 ? -12.398 -13.102 6.395 1 86.38 135 ALA B N 1
ATOM 2836 C CA . ALA B 1 135 ? -13.016 -13.617 7.609 1 86.38 135 ALA B CA 1
ATOM 2837 C C . ALA B 1 135 ? -12.039 -13.586 8.781 1 86.38 135 ALA B C 1
ATOM 2839 O O . ALA B 1 135 ? -12.422 -13.852 9.922 1 86.38 135 ALA B O 1
ATOM 2840 N N . GLY B 1 136 ? -10.82 -13.258 8.531 1 88.94 136 GLY B N 1
ATOM 2841 C CA . GLY B 1 136 ? -9.82 -13.156 9.586 1 88.94 136 GLY B CA 1
ATOM 2842 C C . GLY B 1 136 ? -9.023 -14.438 9.766 1 88.94 136 GLY B C 1
ATOM 2843 O O . GLY B 1 136 ? -8.164 -14.516 10.656 1 88.94 136 GLY B O 1
ATOM 2844 N N . ASP B 1 137 ? -9.273 -15.445 8.922 1 93.25 137 ASP B N 1
ATOM 2845 C CA . ASP B 1 137 ? -8.547 -16.703 9 1 93.25 137 ASP B CA 1
ATOM 2846 C C . ASP B 1 137 ? -7.281 -16.672 8.156 1 93.25 137 ASP B C 1
ATOM 2848 O O . ASP B 1 137 ? -7.277 -16.125 7.051 1 93.25 137 ASP B O 1
ATOM 2852 N N . TYR B 1 138 ? -6.258 -17.266 8.742 1 96.25 138 TYR B N 1
ATOM 2853 C CA . TYR B 1 138 ? -5.035 -17.406 7.957 1 96.25 138 TYR B CA 1
ATOM 2854 C C . TYR B 1 138 ? -5.145 -18.547 6.965 1 96.25 138 TYR B C 1
ATOM 2856 O O . TYR B 1 138 ? -5.461 -19.688 7.352 1 96.25 138 TYR B O 1
ATOM 2864 N N . VAL B 1 139 ? -4.91 -18.297 5.754 1 96.62 139 VAL B N 1
ATOM 2865 C CA . VAL B 1 139 ? -4.969 -19.297 4.695 1 96.62 139 VAL B CA 1
ATOM 2866 C C . VAL B 1 139 ? -3.715 -19.203 3.832 1 96.62 139 VAL B C 1
ATOM 2868 O O . VAL B 1 139 ? -3.182 -18.125 3.605 1 96.62 139 VAL B O 1
ATOM 2871 N N . PRO B 1 140 ? -3.207 -20.406 3.373 1 97.94 140 PRO B N 1
ATOM 2872 C CA . PRO B 1 140 ? -2.113 -20.312 2.404 1 97.94 140 PRO B CA 1
ATOM 2873 C C . PRO B 1 140 ? -2.52 -19.578 1.126 1 97.94 140 PRO B C 1
ATOM 2875 O O . PRO B 1 140 ? -3.543 -19.906 0.522 1 97.94 140 PRO B O 1
ATOM 2878 N N . THR B 1 141 ? -1.749 -18.562 0.801 1 98.44 141 THR B N 1
ATOM 2879 C CA . THR B 1 141 ? -2.07 -17.672 -0.307 1 98.44 141 THR B CA 1
ATOM 2880 C C . THR B 1 141 ? -0.881 -17.547 -1.254 1 98.44 141 THR B C 1
ATOM 2882 O O . THR B 1 141 ? 0.261 -17.406 -0.81 1 98.44 141 THR B O 1
ATOM 2885 N N . VAL B 1 142 ? -1.186 -17.594 -2.527 1 98.56 142 VAL B N 1
ATOM 2886 C CA . VAL B 1 142 ? -0.102 -17.625 -3.504 1 98.56 142 VAL B CA 1
ATOM 2887 C C . VAL B 1 142 ? -0.224 -16.438 -4.453 1 98.56 142 VAL B C 1
ATOM 2889 O O . VAL B 1 142 ? -1.326 -15.938 -4.699 1 98.56 142 VAL B O 1
ATOM 2892 N N . SER B 1 143 ? 0.891 -15.969 -4.91 1 98.44 143 SER B N 1
ATOM 2893 C CA . SER B 1 143 ? 1.034 -14.969 -5.969 1 98.44 143 SER B CA 1
ATOM 2894 C C . SER B 1 143 ? 1.909 -15.492 -7.105 1 98.44 143 SER B C 1
ATOM 2896 O O . SER B 1 143 ? 2.928 -16.141 -6.863 1 98.44 143 SER B O 1
ATOM 2898 N N . VAL B 1 144 ? 1.488 -15.219 -8.32 1 98.75 144 VAL B N 1
ATOM 2899 C CA . VAL B 1 144 ? 2.295 -15.57 -9.484 1 98.75 144 VAL B CA 1
ATOM 2900 C C . VAL B 1 144 ? 3.305 -14.461 -9.766 1 98.75 144 VAL B C 1
ATOM 2902 O O . VAL B 1 144 ? 2.963 -13.273 -9.734 1 98.75 144 VAL B O 1
ATOM 2905 N N . ILE B 1 145 ? 4.559 -14.867 -10.023 1 98.5 145 ILE B N 1
ATOM 2906 C CA . ILE B 1 145 ? 5.602 -13.891 -10.305 1 98.5 145 ILE B CA 1
ATOM 2907 C C . ILE B 1 145 ? 5.578 -13.523 -11.781 1 98.5 145 ILE B C 1
ATOM 2909 O O . ILE B 1 145 ? 5.523 -14.398 -12.648 1 98.5 145 ILE B O 1
ATOM 2913 N N . THR B 1 146 ? 5.621 -12.219 -12.039 1 97.94 146 THR B N 1
ATOM 2914 C CA . THR B 1 146 ? 5.613 -11.742 -13.414 1 97.94 146 THR B CA 1
ATOM 2915 C C . THR B 1 146 ? 6.891 -10.969 -13.727 1 97.94 146 THR B C 1
ATOM 2917 O O . THR B 1 146 ? 7.594 -10.531 -12.812 1 97.94 146 THR B O 1
ATOM 2920 N N . SER B 1 147 ? 7.227 -10.836 -14.953 1 97 147 SER B N 1
ATOM 2921 C CA . SER B 1 147 ? 8.375 -10.094 -15.461 1 97 147 SER B CA 1
ATOM 2922 C C . SER B 1 147 ? 7.984 -9.234 -16.672 1 97 147 SER B C 1
ATOM 2924 O O . SER B 1 147 ? 6.812 -9.18 -17.047 1 97 147 SER B O 1
ATOM 2926 N N . GLU B 1 148 ? 9.008 -8.5 -17.172 1 96.31 148 GLU B N 1
ATOM 2927 C CA . GLU B 1 148 ? 8.828 -7.875 -18.469 1 96.31 148 GLU B CA 1
ATOM 2928 C C . GLU B 1 148 ? 8.516 -8.914 -19.547 1 96.31 148 GLU B C 1
ATOM 2930 O O . GLU B 1 148 ? 8.961 -10.062 -19.453 1 96.31 148 GLU B O 1
ATOM 2935 N N . PRO B 1 149 ? 7.773 -8.469 -20.5 1 96.62 149 PRO B N 1
ATOM 2936 C CA . PRO B 1 149 ? 7.41 -9.422 -21.547 1 96.62 149 PRO B CA 1
ATOM 2937 C C . PRO B 1 149 ? 8.555 -9.688 -22.531 1 96.62 149 PRO B C 1
ATOM 2939 O O . PRO B 1 149 ? 9.438 -8.844 -22.688 1 96.62 149 PRO B O 1
ATOM 2942 N N . ASN B 1 150 ? 8.586 -10.891 -23.094 1 97.38 150 ASN B N 1
ATOM 2943 C CA . ASN B 1 150 ? 9.43 -11.094 -24.266 1 97.38 150 ASN B CA 1
ATOM 2944 C C . ASN B 1 150 ? 8.867 -10.375 -25.484 1 97.38 150 ASN B C 1
ATOM 2946 O O . ASN B 1 150 ? 7.883 -9.641 -25.391 1 97.38 150 ASN B O 1
ATOM 2950 N N . GLU B 1 151 ? 9.508 -10.555 -26.578 1 97.06 151 GLU B N 1
ATOM 2951 C CA . GLU B 1 151 ? 9.141 -9.805 -27.781 1 97.06 151 GLU B CA 1
ATOM 2952 C C . GLU B 1 151 ? 7.699 -10.102 -28.203 1 97.06 151 GLU B C 1
ATOM 2954 O O . GLU B 1 151 ? 6.938 -9.188 -28.516 1 97.06 151 GLU B O 1
ATOM 2959 N N . ALA B 1 152 ? 7.312 -11.367 -28.25 1 96.56 152 ALA B N 1
ATOM 2960 C CA . ALA B 1 152 ? 5.973 -11.773 -28.672 1 96.56 152 ALA B CA 1
ATOM 2961 C C . ALA B 1 152 ? 4.914 -11.266 -27.703 1 96.56 152 ALA B C 1
ATOM 2963 O O . ALA B 1 152 ? 3.887 -10.719 -28.125 1 96.56 152 ALA B O 1
ATOM 2964 N N . MET B 1 153 ? 5.145 -11.422 -26.484 1 96.69 153 MET B N 1
ATOM 2965 C CA . MET B 1 153 ? 4.188 -11.023 -25.453 1 96.69 153 MET B CA 1
ATOM 2966 C C . MET B 1 153 ? 4.059 -9.508 -25.391 1 96.69 153 MET B C 1
ATOM 2968 O O . MET B 1 153 ? 2.998 -8.984 -25.047 1 96.69 153 MET B O 1
ATOM 2972 N N . ALA B 1 154 ? 5.113 -8.766 -25.656 1 95.88 154 ALA B N 1
ATOM 2973 C CA . ALA B 1 154 ? 5.109 -7.309 -25.594 1 95.88 154 ALA B CA 1
ATOM 2974 C C . ALA B 1 154 ? 4.039 -6.727 -26.516 1 95.88 154 ALA B C 1
ATOM 2976 O O . ALA B 1 154 ? 3.549 -5.617 -26.281 1 95.88 154 ALA B O 1
ATOM 2977 N N . GLU B 1 155 ? 3.635 -7.449 -27.5 1 93.31 155 GLU B N 1
ATOM 2978 C CA . GLU B 1 155 ? 2.6 -7.016 -28.438 1 93.31 155 GLU B CA 1
ATOM 2979 C C . GLU B 1 155 ? 1.21 -7.152 -27.812 1 93.31 155 GLU B C 1
ATOM 2981 O O . GLU B 1 155 ? 0.236 -6.602 -28.344 1 93.31 155 GLU B O 1
ATOM 2986 N N . ILE B 1 156 ? 1.131 -7.891 -26.797 1 93.38 156 ILE B N 1
ATOM 2987 C CA . ILE B 1 156 ? -0.16 -8.234 -26.219 1 93.38 156 ILE B CA 1
ATOM 2988 C C . ILE B 1 156 ? -0.312 -7.535 -24.859 1 93.38 156 ILE B C 1
ATOM 2990 O O . ILE B 1 156 ? -1.355 -6.941 -24.578 1 93.38 156 ILE B O 1
ATOM 2994 N N . HIS B 1 157 ? 0.719 -7.59 -24.094 1 93.31 157 HIS B N 1
ATOM 2995 C CA . HIS B 1 157 ? 0.685 -7.086 -22.719 1 93.31 157 HIS B CA 1
ATOM 2996 C C . HIS B 1 157 ? 2.068 -6.637 -22.266 1 93.31 157 HIS B C 1
ATOM 2998 O O . HIS B 1 157 ? 3.082 -7.141 -22.75 1 93.31 157 HIS B O 1
ATOM 3004 N N . ASP B 1 158 ? 2.094 -5.801 -21.219 1 93.94 158 ASP B N 1
ATOM 3005 C CA . ASP B 1 158 ? 3.352 -5.211 -20.766 1 93.94 158 ASP B CA 1
ATOM 3006 C C . ASP B 1 158 ? 4.012 -6.082 -19.703 1 93.94 158 ASP B C 1
ATOM 3008 O O . ASP B 1 158 ? 5.113 -5.773 -19.234 1 93.94 158 ASP B O 1
ATOM 3012 N N . ARG B 1 159 ? 3.443 -7.156 -19.312 1 95.69 159 ARG B N 1
ATOM 3013 C CA . ARG B 1 159 ? 3.984 -8.133 -18.375 1 95.69 159 ARG B CA 1
ATOM 3014 C C . ARG B 1 159 ? 3.676 -9.555 -18.812 1 95.69 159 ARG B C 1
ATOM 3016 O O . ARG B 1 159 ? 2.783 -9.773 -19.641 1 95.69 159 ARG B O 1
ATOM 3023 N N . GLN B 1 160 ? 4.359 -10.461 -18.312 1 97.38 160 GLN B N 1
ATOM 3024 C CA . GLN B 1 160 ? 4.094 -11.883 -18.5 1 97.38 160 GLN B CA 1
ATOM 3025 C C . GLN B 1 160 ? 4.496 -12.68 -17.266 1 97.38 160 GLN B C 1
ATOM 3027 O O . GLN B 1 160 ? 5.352 -12.25 -16.484 1 97.38 160 GLN B O 1
ATOM 3032 N N . PRO B 1 161 ? 3.867 -13.844 -17.047 1 98.31 161 PRO B N 1
ATOM 3033 C CA . PRO B 1 161 ? 4.336 -14.688 -15.953 1 98.31 161 PRO B CA 1
ATOM 3034 C C . PRO B 1 161 ? 5.723 -15.273 -16.203 1 98.31 161 PRO B C 1
ATOM 3036 O O . PRO B 1 161 ? 6.102 -15.508 -17.359 1 98.31 161 PRO B O 1
ATOM 3039 N N . VAL B 1 162 ? 6.445 -15.445 -15.117 1 98.56 162 VAL B N 1
ATOM 3040 C CA . VAL B 1 162 ? 7.719 -16.156 -15.195 1 98.56 162 VAL B CA 1
ATOM 3041 C C . VAL B 1 162 ? 7.465 -17.656 -15.289 1 98.56 162 VAL B C 1
ATOM 3043 O O . VAL B 1 162 ? 6.754 -18.219 -14.453 1 98.56 162 VAL B O 1
ATOM 3046 N N . ILE B 1 163 ? 8.055 -18.266 -16.281 1 98.5 163 ILE B N 1
ATOM 3047 C CA . ILE B 1 163 ? 7.918 -19.703 -16.5 1 98.5 163 ILE B CA 1
ATOM 3048 C C . ILE B 1 163 ? 9.25 -20.391 -16.203 1 98.5 163 ILE B C 1
ATOM 3050 O O . ILE B 1 163 ? 10.25 -20.125 -16.891 1 98.5 163 ILE B O 1
ATOM 3054 N N . LEU B 1 164 ? 9.25 -21.25 -15.281 1 98.38 164 LEU B N 1
ATOM 3055 C CA . LEU B 1 164 ? 10.469 -21.953 -14.898 1 98.38 164 LEU B CA 1
ATOM 3056 C C . LEU B 1 164 ? 10.742 -23.125 -15.852 1 98.38 164 LEU B C 1
ATOM 3058 O O . LEU B 1 164 ? 9.812 -23.797 -16.297 1 98.38 164 LEU B O 1
ATOM 3062 N N . GLU B 1 165 ? 11.984 -23.375 -16.078 1 97.25 165 GLU B N 1
ATOM 3063 C CA . GLU B 1 165 ? 12.391 -24.547 -16.844 1 97.25 165 GLU B CA 1
ATOM 3064 C C . GLU B 1 165 ? 12.523 -25.781 -15.961 1 97.25 165 GLU B C 1
ATOM 3066 O O . GLU B 1 165 ? 12.977 -25.672 -14.82 1 97.25 165 GLU B O 1
ATOM 3071 N N . PRO B 1 166 ? 12.188 -26.922 -16.531 1 97 166 PRO B N 1
ATOM 3072 C CA . PRO B 1 166 ? 12.266 -28.141 -15.742 1 97 166 PRO B CA 1
ATOM 3073 C C . PRO B 1 166 ? 13.641 -28.359 -15.109 1 97 166 PRO B C 1
ATOM 3075 O O . PRO B 1 166 ? 13.734 -28.812 -13.969 1 97 166 PRO B O 1
ATOM 3078 N N . ARG B 1 167 ? 14.703 -28 -15.734 1 96.44 167 ARG B N 1
ATOM 3079 C CA . ARG B 1 167 ? 16.062 -28.188 -15.242 1 96.44 167 ARG B CA 1
ATOM 3080 C C . ARG B 1 167 ? 16.312 -27.344 -13.992 1 96.44 167 ARG B C 1
ATOM 3082 O O . ARG B 1 167 ? 17.281 -27.594 -13.258 1 96.44 167 ARG B O 1
ATOM 3089 N N . ASP B 1 168 ? 15.445 -26.359 -13.789 1 97.44 168 ASP B N 1
ATOM 3090 C CA . ASP B 1 168 ? 15.688 -25.406 -12.711 1 97.44 168 ASP B CA 1
ATOM 3091 C C . ASP B 1 168 ? 14.852 -25.75 -11.477 1 97.44 168 ASP B C 1
ATOM 3093 O O . ASP B 1 168 ? 14.977 -25.109 -10.43 1 97.44 168 ASP B O 1
ATOM 3097 N N . TYR B 1 169 ? 13.992 -26.766 -11.539 1 97.44 169 TYR B N 1
ATOM 3098 C CA . TYR B 1 169 ? 13.039 -27.047 -10.477 1 97.44 169 TYR B CA 1
ATOM 3099 C C . TYR B 1 169 ? 13.766 -27.344 -9.164 1 97.44 169 TYR B C 1
ATOM 3101 O O . TYR B 1 169 ? 13.375 -26.828 -8.109 1 97.44 169 TYR B O 1
ATOM 3109 N N . ALA B 1 170 ? 14.766 -28.156 -9.242 1 95.25 170 ALA B N 1
ATOM 3110 C CA . ALA B 1 170 ? 15.492 -28.531 -8.031 1 95.25 170 ALA B CA 1
ATOM 3111 C C . ALA B 1 170 ? 16.078 -27.297 -7.348 1 95.25 170 ALA B C 1
ATOM 3113 O O . ALA B 1 170 ? 15.93 -27.109 -6.137 1 95.25 170 ALA B O 1
ATOM 3114 N N . GLU B 1 171 ? 16.734 -26.453 -8.086 1 96.19 171 GLU B N 1
ATOM 3115 C CA . GLU B 1 171 ? 17.312 -25.234 -7.523 1 96.19 171 GLU B CA 1
ATOM 3116 C C . GLU B 1 171 ? 16.234 -24.297 -7.012 1 96.19 171 GLU B C 1
ATOM 3118 O O . GLU B 1 171 ? 16.406 -23.641 -5.98 1 96.19 171 GLU B O 1
ATOM 3123 N N . TRP B 1 172 ? 15.156 -24.203 -7.703 1 97.81 172 TRP B N 1
ATOM 3124 C CA . TRP B 1 172 ? 14.039 -23.344 -7.332 1 97.81 172 TRP B CA 1
ATOM 3125 C C . TRP B 1 172 ? 13.539 -23.672 -5.93 1 97.81 172 TRP B C 1
ATOM 3127 O O . TRP B 1 172 ? 13.273 -22.766 -5.129 1 97.81 172 TRP B O 1
ATOM 3137 N N . PHE B 1 173 ? 13.492 -24.906 -5.602 1 96.44 173 PHE B N 1
ATOM 3138 C CA . PHE B 1 173 ? 12.906 -25.344 -4.34 1 96.44 173 PHE B CA 1
ATOM 3139 C C . PHE B 1 173 ? 13.961 -25.453 -3.254 1 96.44 173 PHE B C 1
ATOM 3141 O O . PHE B 1 173 ? 13.641 -25.594 -2.072 1 96.44 173 PHE B O 1
ATOM 3148 N N . ALA B 1 174 ? 15.195 -25.422 -3.639 1 93.56 174 ALA B N 1
ATOM 3149 C CA . ALA B 1 174 ? 16.266 -25.594 -2.666 1 93.56 174 ALA B CA 1
ATOM 3150 C C . ALA B 1 174 ? 16.344 -24.422 -1.695 1 93.56 174 ALA B C 1
ATOM 3152 O O . ALA B 1 174 ? 16.188 -23.266 -2.096 1 93.56 174 ALA B O 1
ATOM 3153 N N . PRO B 1 175 ? 16.469 -24.828 -0.441 1 88.5 175 PRO B N 1
ATOM 3154 C CA . PRO B 1 175 ? 16.734 -23.75 0.498 1 88.5 175 PRO B CA 1
ATOM 3155 C C . PRO B 1 175 ? 18.078 -23.047 0.223 1 88.5 175 PRO B C 1
ATOM 3157 O O . PRO B 1 175 ? 19.047 -23.703 -0.161 1 88.5 175 PRO B O 1
ATOM 3160 N N . THR B 1 176 ? 18.109 -21.797 0.038 1 82.81 176 THR B N 1
ATOM 3161 C CA . THR B 1 176 ? 19.344 -21.094 -0.268 1 82.81 176 THR B CA 1
ATOM 3162 C C . THR B 1 176 ? 19.484 -19.844 0.599 1 82.81 176 THR B C 1
ATOM 3164 O O . THR B 1 176 ? 18.484 -19.281 1.067 1 82.81 176 THR B O 1
ATOM 3167 N N . VAL B 1 177 ? 20.766 -19.5 0.813 1 81.5 177 VAL B N 1
ATOM 3168 C CA . VAL B 1 177 ? 21.094 -18.281 1.54 1 81.5 177 VAL B CA 1
ATOM 3169 C C . VAL B 1 177 ? 20.797 -17.062 0.663 1 81.5 177 VAL B C 1
ATOM 3171 O O . VAL B 1 177 ? 20.203 -16.094 1.123 1 81.5 177 VAL B O 1
ATOM 3174 N N . ARG B 1 178 ? 21.234 -17.219 -0.604 1 88.44 178 ARG B N 1
ATOM 3175 C CA . ARG B 1 178 ? 20.922 -16.172 -1.575 1 88.44 178 ARG B CA 1
ATOM 3176 C C . ARG B 1 178 ? 19.75 -16.578 -2.467 1 88.44 178 ARG B C 1
ATOM 3178 O O . ARG B 1 178 ? 19.797 -17.625 -3.125 1 88.44 178 ARG B O 1
ATOM 3185 N N . PRO B 1 179 ? 18.734 -15.789 -2.445 1 90.38 179 PRO B N 1
ATOM 3186 C CA . PRO B 1 179 ? 17.609 -16.172 -3.297 1 90.38 179 PRO B CA 1
ATOM 3187 C C . PRO B 1 179 ? 17.984 -16.297 -4.77 1 90.38 179 PRO B C 1
ATOM 3189 O O . PRO B 1 179 ? 18.828 -15.539 -5.258 1 90.38 179 PRO B O 1
ATOM 3192 N N . PRO B 1 180 ? 17.422 -17.203 -5.504 1 94.88 180 PRO B N 1
ATOM 3193 C CA . PRO B 1 180 ? 17.828 -17.5 -6.883 1 94.88 180 PRO B CA 1
ATOM 3194 C C . PRO B 1 180 ? 17.172 -16.578 -7.902 1 94.88 180 PRO B C 1
ATOM 3196 O O . PRO B 1 180 ? 16.453 -17.031 -8.789 1 94.88 180 PRO B O 1
ATOM 3199 N N . LEU B 1 181 ? 17.469 -15.328 -7.898 1 95.81 181 LEU B N 1
ATOM 3200 C CA . LEU B 1 181 ? 16.922 -14.312 -8.789 1 95.81 181 LEU B CA 1
ATOM 3201 C C . LEU B 1 181 ? 17.203 -14.656 -10.25 1 95.81 181 LEU B C 1
ATOM 3203 O O . LEU B 1 181 ? 16.438 -14.297 -11.141 1 95.81 181 LEU B O 1
ATOM 3207 N N . HIS B 1 182 ? 18.328 -15.312 -10.469 1 95.75 182 HIS B N 1
ATOM 3208 C CA . HIS B 1 182 ? 18.766 -15.625 -11.828 1 95.75 182 HIS B CA 1
ATOM 3209 C C . HIS B 1 182 ? 17.797 -16.594 -12.5 1 95.75 182 HIS B C 1
ATOM 3211 O O . HIS B 1 182 ? 17.812 -16.766 -13.719 1 95.75 182 HIS B O 1
ATOM 3217 N N . LEU B 1 183 ? 16.969 -17.281 -11.758 1 97.62 183 LEU B N 1
ATOM 3218 C CA . LEU B 1 183 ? 15.992 -18.219 -12.32 1 97.62 183 LEU B CA 1
ATOM 3219 C C . LEU B 1 183 ? 14.773 -17.469 -12.852 1 97.62 183 LEU B C 1
ATOM 3221 O O . LEU B 1 183 ? 13.953 -18.047 -13.57 1 97.62 183 LEU B O 1
ATOM 3225 N N . LEU B 1 184 ? 14.625 -16.188 -12.484 1 97.81 184 LEU B N 1
ATOM 3226 C CA . LEU B 1 184 ? 13.516 -15.375 -12.969 1 97.81 184 LEU B CA 1
ATOM 3227 C C . LEU B 1 184 ? 13.812 -14.812 -14.352 1 97.81 184 LEU B C 1
ATOM 3229 O O . LEU B 1 184 ? 13.766 -13.602 -14.562 1 97.81 184 LEU B O 1
ATOM 3233 N N . ARG B 1 185 ? 13.977 -15.766 -15.281 1 97 185 ARG B N 1
ATOM 3234 C CA . ARG B 1 185 ? 14.328 -15.414 -16.656 1 97 185 ARG B CA 1
ATOM 3235 C C . ARG B 1 185 ? 13.078 -15.203 -17.5 1 97 185 ARG B C 1
ATOM 3237 O O . ARG B 1 185 ? 12.023 -15.789 -17.219 1 97 185 ARG B O 1
ATOM 3244 N N . ILE B 1 186 ? 13.297 -14.414 -18.516 1 97.25 186 ILE B N 1
ATOM 3245 C CA . ILE B 1 186 ? 12.258 -14.234 -19.531 1 97.25 186 ILE B CA 1
ATOM 3246 C C . ILE B 1 186 ? 12.328 -15.367 -20.547 1 97.25 186 ILE B C 1
ATOM 3248 O O . ILE B 1 186 ? 13.352 -15.539 -21.219 1 97.25 186 ILE B O 1
ATOM 3252 N N . ILE B 1 187 ? 11.297 -16.109 -20.641 1 97.5 187 ILE B N 1
ATOM 3253 C CA . ILE B 1 187 ? 11.258 -17.188 -21.609 1 97.5 187 ILE B CA 1
ATOM 3254 C C . ILE B 1 187 ? 11.328 -16.625 -23.016 1 97.5 187 ILE B C 1
ATOM 3256 O O . ILE B 1 187 ? 10.672 -15.633 -23.328 1 97.5 187 ILE B O 1
ATOM 3260 N N . PRO B 1 188 ? 12.148 -17.234 -23.906 1 96.88 188 PRO B N 1
ATOM 3261 C CA . PRO B 1 188 ? 12.203 -16.766 -25.297 1 96.88 188 PRO B CA 1
ATOM 3262 C C . PRO B 1 188 ? 10.883 -16.938 -26.031 1 96.88 188 PRO B C 1
ATOM 3264 O O . PRO B 1 188 ? 10.188 -17.938 -25.828 1 96.88 188 PRO B O 1
ATOM 3267 N N . SER B 1 189 ? 10.617 -16.047 -26.938 1 97.69 189 SER B N 1
ATOM 3268 C CA . SER B 1 189 ? 9.375 -16.047 -27.703 1 97.69 189 SER B CA 1
ATOM 3269 C C . SER B 1 189 ? 9.203 -17.359 -28.469 1 97.69 189 SER B C 1
ATOM 3271 O O . SER B 1 189 ? 8.086 -17.859 -28.594 1 97.69 189 SER B O 1
ATOM 3273 N N . GLU B 1 190 ? 10.289 -17.906 -28.875 1 97 190 GLU B N 1
ATOM 3274 C CA . GLU B 1 190 ? 10.25 -19.078 -29.734 1 97 190 GLU B CA 1
ATOM 3275 C C . GLU B 1 190 ? 9.742 -20.297 -28.969 1 97 190 GLU B C 1
ATOM 3277 O O . GLU B 1 190 ? 9.328 -21.297 -29.578 1 97 190 GLU B O 1
ATOM 3282 N N . GLN B 1 191 ? 9.766 -20.219 -27.734 1 97.31 191 GLN B N 1
ATOM 3283 C CA . GLN B 1 191 ? 9.336 -21.344 -26.922 1 97.31 191 GLN B CA 1
ATOM 3284 C C . GLN B 1 191 ? 7.84 -21.266 -26.609 1 97.31 191 GLN B C 1
ATOM 3286 O O . GLN B 1 191 ? 7.273 -22.188 -26.016 1 97.31 191 GLN B O 1
ATOM 3291 N N . MET B 1 192 ? 7.215 -20.219 -27.094 1 97.31 192 MET B N 1
ATOM 3292 C CA . MET B 1 192 ? 5.797 -20 -26.812 1 97.31 192 MET B CA 1
ATOM 3293 C C . MET B 1 192 ? 4.969 -20.188 -28.078 1 97.31 192 MET B C 1
ATOM 3295 O O . MET B 1 192 ? 5.473 -20.016 -29.203 1 97.31 192 MET B O 1
ATOM 3299 N N . ASN B 1 193 ? 3.783 -20.609 -27.938 1 97.94 193 ASN B N 1
ATOM 3300 C CA . ASN B 1 193 ? 2.74 -20.562 -28.969 1 97.94 193 ASN B CA 1
ATOM 3301 C C . ASN B 1 193 ? 1.595 -19.641 -28.547 1 97.94 193 ASN B C 1
ATOM 3303 O O . ASN B 1 193 ? 0.982 -19.844 -27.5 1 97.94 193 ASN B O 1
ATOM 3307 N N . ILE B 1 194 ? 1.332 -18.641 -29.312 1 97.06 194 ILE B N 1
ATOM 3308 C CA . ILE B 1 194 ? 0.294 -17.656 -29.031 1 97.06 194 ILE B CA 1
ATOM 3309 C C . ILE B 1 194 ? -0.829 -17.781 -30.047 1 97.06 194 ILE B C 1
ATOM 3311 O O . ILE B 1 194 ? -0.592 -17.672 -31.266 1 97.06 194 ILE B O 1
ATOM 3315 N N . GLN B 1 195 ? -2.018 -18.016 -29.562 1 96.31 195 GLN B N 1
ATOM 3316 C CA . GLN B 1 195 ? -3.168 -18.203 -30.438 1 96.31 195 GLN B CA 1
ATOM 3317 C C . GLN B 1 195 ? -4.277 -17.203 -30.125 1 96.31 195 GLN B C 1
ATOM 3319 O O . GLN B 1 195 ? -4.695 -17.078 -28.969 1 96.31 195 GLN B O 1
ATOM 3324 N N . LEU B 1 196 ? -4.703 -16.469 -31.078 1 93.75 196 LEU B N 1
ATOM 3325 C CA . LEU B 1 196 ? -5.867 -15.594 -30.938 1 93.75 196 LEU B CA 1
ATOM 3326 C C . LEU B 1 196 ? -7.148 -16.406 -30.828 1 93.75 196 LEU B C 1
ATOM 3328 O O . LEU B 1 196 ? -7.398 -17.297 -31.656 1 93.75 196 LEU B O 1
ATOM 3332 N N . LEU B 1 197 ? -7.867 -16.156 -29.75 1 90.19 197 LEU B N 1
ATOM 3333 C CA . LEU B 1 197 ? -9.125 -16.859 -29.562 1 90.19 197 LEU B CA 1
ATOM 3334 C C . LEU B 1 197 ? -10.281 -16.094 -30.188 1 90.19 197 LEU B C 1
ATOM 3336 O O . LEU B 1 197 ? -10.359 -14.875 -30.062 1 90.19 197 LEU B O 1
ATOM 3340 N N . GLU B 1 198 ? -10.836 -16.406 -31.344 1 73.56 198 GLU B N 1
ATOM 3341 C CA . GLU B 1 198 ? -11.938 -15.766 -32.062 1 73.56 198 GLU B CA 1
ATOM 3342 C C . GLU B 1 198 ? -13.156 -15.602 -31.156 1 73.56 198 GLU B C 1
ATOM 3344 O O . GLU B 1 198 ? -13.414 -16.438 -30.281 1 73.56 198 GLU B O 1
ATOM 3349 N N . ALA B 1 199 ? -13.648 -14.289 -30.953 1 58.97 199 ALA B N 1
ATOM 3350 C CA . ALA B 1 199 ? -14.906 -13.992 -30.266 1 58.97 199 ALA B CA 1
ATOM 3351 C C . ALA B 1 199 ? -16 -14.984 -30.656 1 58.97 199 ALA B C 1
ATOM 3353 O O . ALA B 1 199 ? -16.297 -15.156 -31.844 1 58.97 199 ALA B O 1
ATOM 3354 N N . HIS B 1 2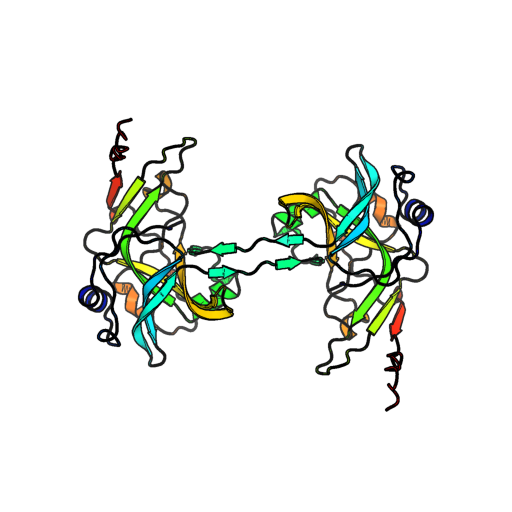00 ? -15.961 -16.125 -30.203 1 48.91 200 HIS B N 1
ATOM 3355 C CA . HIS B 1 200 ? -17.203 -16.797 -30.562 1 48.91 200 HIS B CA 1
ATOM 3356 C C . HIS B 1 200 ? -18.406 -15.867 -30.422 1 48.91 200 HIS B C 1
ATOM 3358 O O . HIS B 1 200 ? -18.438 -15.031 -29.5 1 48.91 200 HIS B O 1
ATOM 3364 N N . ASN B 1 201 ? -19.062 -15.562 -31.516 1 40.97 201 ASN B N 1
ATOM 3365 C CA . ASN B 1 201 ? -20.422 -15.016 -31.5 1 40.97 201 ASN B CA 1
ATOM 3366 C C . ASN B 1 201 ? -21.203 -15.492 -30.281 1 40.97 201 ASN B C 1
ATOM 3368 O O . ASN B 1 201 ? -21.562 -16.672 -30.188 1 40.97 201 ASN B O 1
ATOM 3372 N N . MET B 1 202 ? -20.828 -15.258 -29.141 1 39.34 202 MET B N 1
ATOM 3373 C CA . MET B 1 202 ? -21.859 -15.547 -28.156 1 39.34 202 MET B CA 1
ATOM 3374 C C . MET B 1 202 ? -23.25 -15.25 -28.719 1 39.34 202 MET B C 1
ATOM 3376 O O . MET B 1 202 ? -23.547 -14.109 -29.062 1 39.34 202 MET B O 1
ATOM 3380 N N . GLN B 1 203 ? -23.812 -16.125 -29.531 1 35.41 203 GLN B N 1
ATOM 3381 C CA . GLN B 1 203 ? -25.219 -16.094 -29.906 1 35.41 203 GLN B CA 1
ATOM 3382 C C . GLN B 1 203 ? -26.078 -15.586 -28.75 1 35.41 203 GLN B C 1
ATOM 3384 O O . GLN B 1 203 ? -26.109 -16.188 -27.672 1 35.41 203 GLN B O 1
ATOM 3389 N N . LEU B 1 204 ? -26.156 -14.297 -28.594 1 38.38 204 LEU B N 1
ATOM 3390 C CA . LEU B 1 204 ? -27.312 -13.844 -27.812 1 38.38 204 LEU B CA 1
ATOM 3391 C C . LEU B 1 204 ? -28.562 -14.625 -28.188 1 38.38 204 LEU B C 1
ATOM 3393 O O . LEU B 1 204 ? -28.828 -14.859 -29.359 1 38.38 204 LEU B O 1
ATOM 3397 N N . PRO B 1 205 ? -29.109 -15.531 -27.359 1 36.97 205 PRO B N 1
ATOM 3398 C CA . PRO B 1 205 ? -30.438 -16.047 -27.703 1 36.97 205 PRO B CA 1
ATOM 3399 C C . PRO B 1 205 ? -31.391 -14.953 -28.156 1 36.97 205 PRO B C 1
ATOM 3401 O O . PRO B 1 205 ? -31.453 -13.891 -27.531 1 36.97 205 PRO B O 1
ATOM 3404 N N . LEU B 1 206 ? -31.609 -14.758 -29.438 1 36.41 206 LEU B N 1
ATOM 3405 C CA . LEU B 1 206 ? -32.719 -13.984 -29.984 1 36.41 206 LEU B CA 1
ATOM 3406 C C . LEU B 1 206 ? -34.031 -14.305 -29.266 1 36.41 206 LEU B C 1
ATOM 3408 O O . LEU B 1 206 ? -34.469 -15.461 -29.25 1 36.41 206 LEU B O 1
ATOM 3412 N N . ASN B 1 207 ? -34.312 -13.812 -28.109 1 31.72 207 ASN B N 1
ATOM 3413 C CA . ASN B 1 207 ? -35.688 -13.844 -27.625 1 31.72 207 ASN B CA 1
ATOM 3414 C C . ASN B 1 207 ? -36.656 -13.391 -28.719 1 31.72 207 ASN B C 1
ATOM 3416 O O . ASN B 1 207 ? -36.438 -12.359 -29.344 1 31.72 207 ASN B O 1
ATOM 3420 N N . SER B 1 208 ? -37.375 -14.359 -29.391 1 29.86 208 SER B N 1
ATOM 3421 C CA . SER B 1 208 ? -38.625 -14.195 -30.094 1 29.86 208 SER B CA 1
ATOM 3422 C C . SER B 1 208 ? -39.625 -13.344 -29.281 1 29.86 208 SER B C 1
ATOM 3424 O O . SER B 1 208 ? -39.906 -13.664 -28.125 1 29.86 208 SER B O 1
ATOM 3426 N N . ALA B 1 209 ? -40.031 -12.219 -29.797 1 21.64 209 ALA B N 1
ATOM 3427 C CA . ALA B 1 209 ? -41.312 -11.523 -29.547 1 21.64 209 ALA B CA 1
ATOM 3428 C C . ALA B 1 209 ? -42.438 -12.195 -30.297 1 21.64 209 ALA B C 1
ATOM 3430 O O . ALA B 1 209 ? -42.281 -12.648 -31.438 1 21.64 209 ALA B O 1
#

Radius of gyration: 28.19 Å; Cα contacts (8 Å, |Δi|>4): 924; chains: 2; bounding box: 62×76×76 Å

Organism: NCBI:txid570835

Nearest PDB structures (foldseek):
  6kbz-assembly3_F  TM=5.959E-01  e=4.046E-12  Escherichia coli
  6kbu-assembly1_B  TM=5.774E-01  e=9.609E-12  Escherichia coli
  1zn6-assembly1_A  TM=5.890E-01  e=4.830E-11  Bordetella bronchiseptica RB50
  2bdv-assembly1_A  TM=5.486E-01  e=9.071E-12  Bordetella bronchiseptica RB50
  2icu-assembly2_B  TM=5.631E-01  e=3.417E-11  Escherichia coli K-12

Solvent-accessible surface area (backbone atoms only — not comparable to full-atom values): 23304 Å² total; per-residue (Å²): 108,70,57,33,32,20,29,63,63,45,70,66,56,48,28,63,72,68,63,41,78,43,62,62,85,82,57,83,76,73,63,36,80,76,41,49,67,78,38,71,40,66,30,38,33,63,46,96,87,68,45,39,26,54,44,74,25,33,28,34,47,63,44,71,64,42,77,44,41,60,41,51,56,79,60,33,75,74,39,72,68,52,24,53,23,49,56,73,27,37,32,30,38,64,26,46,30,37,40,50,53,29,83,50,106,52,97,76,48,55,40,31,42,38,32,45,80,92,38,76,57,34,37,32,34,25,27,34,44,79,35,57,45,97,86,64,49,73,38,55,24,31,28,40,29,25,38,67,37,35,75,65,45,50,77,39,33,81,35,32,64,25,53,51,53,80,89,45,49,67,66,62,64,45,89,53,91,65,66,69,65,83,66,71,43,71,62,60,49,86,57,48,45,79,41,79,50,73,79,65,74,72,72,68,78,77,77,80,130,109,70,54,34,32,20,29,64,65,43,71,66,56,48,27,63,71,68,62,42,79,43,61,62,84,82,57,84,75,73,64,37,80,75,42,48,68,80,39,73,41,67,30,39,32,64,45,96,86,67,44,38,26,52,45,75,25,33,29,36,45,62,43,72,64,42,79,44,41,59,41,51,56,79,59,32,75,73,40,72,70,53,23,51,23,50,58,74,27,37,30,31,38,64,26,46,29,36,41,50,54,29,84,47,104,50,96,74,48,55,40,30,42,38,33,47,79,94,37,74,56,34,37,31,34,25,27,35,44,79,37,56,46,97,87,64,49,74,38,55,25,31,29,40,29,26,38,68,37,36,77,64,45,50,78,40,33,80,36,30,65,26,55,51,53,80,91,44,49,66,65,62,64,44,87,51,93,65,64,71,65,84,65,71,43,69,61,59,51,86,59,48,46,78,40,78,50,73,79,67,76,71,73,68,78,75,78,83,130

Foldseek 3Di:
DPFWAWDQDDLVRVCVVVVADDDSVVDDDHGDGIDGAQAWDWDWDQDPVRTTDIDTDHGDDDDDDDDAQADELVCLCVDDVSNVQLQAFKDWDWDQWDKAFADDPDPDTWIKIKGQPPQHRWTFIKTWDFDQDPVRDTDIGMHTYKYAAEPVCVRRDRIDTQTADPVCVVVSNDNDPDRPSVRSDHDHPVRMDMDTDPPPPPPPPPPDD/DPFWAWDQDDLVRVCVVVVADDDSVVDDDHGDGIDGAQDWDWDWDQDPVRTTDIDTDHGDDDDDDDDAQADELVCLCVDDVSNVQLQAFKDWDWDQWDKAFADDPDPDTWIKIKGQPPQHRWTFIKTWDFDQDPVRDTDIGMHTYKYAAEPVCVRRDRIDTQTADPVCVVVSNDNDPDRPSVRSDHDHPVRMDMDTDPPPPPPPPPPDD

pLDDT: mean 90.01, std 14.52, range [21.64, 98.75]

Sequence (418 aa):
MCGRYRRRSDKQRIAEAFQVRANLDDLNFSAEDDITPGSFQPVVFTNDEGDRSVELMYWGFTFPQRFTFNTRSDGILKTGLWKTSFEERRCIVPADSFFEWKRLHKKNNPKYEITIPGREPFALAGTWSMWKNKAGDYVPTVSVITSEPNEAMAEIHDRQPVILEPRDYAEWFAPTVRPPLHLLRIIPSEQMNIQLLEAHNMQLPLNSAMCGRYRRRSDKQRIAEAFQVRANLDDLNFSAEDDITPGSFQPVVFTNDEGDRSVELMYWGFTFPQRFTFNTRSDGILKTGLWKTSFEERRCIVPADSFFEWKRLHKKNNPKYEITIPGREPFALAGTWSMWKNKAGDYVPTVSVITSEPNEAMAEIHDRQPVILEPRDYAEWFAPTVRPPLHLLRIIPSEQMNIQLLEAHNMQLPLNSA